Protein AF-A0AA42ZCR7-F1 (afdb_monomer)

Secondary structure (DSSP, 8-state):
------------------PPP--TT-SS-SSS-SHHHHHHHHIIIII--PPPS-HHHH--S--SS--SHHHHHHHIIIIIISTTSS------EE---EEEEE----TT--TTS-S------EEEEETTEEEEEEEEESS--SS-EEEEEEEETTEEEEEEEE-SS-----S-EEEEEEE-SPPSEEEEEEEE-TTS-EEEEEEEEE-SS-EEEEE---EE-TTSS---PPPEEEEEEETTEEEEEEEEETT--SS-EEEEEEEETTEEEEEEEE-S-SS-----EEEEEEEEEE-PPSEEEEEEEEEESSTTSPPEEEEEEEEEE-SS---EEEEEE---EE---PPPEEEEEE-SSEEEEEEEEETT--SS-EEEEEEEETTEEEEEEEE--SS-----EEEEEEEEEESPPSEEEEEEEEEESSTTSPPEEEEEEEEEE-

Mean predicted aligned error: 14.1 Å

pLDDT: mean 81.95, std 12.63, range [39.88, 97.0]

Solvent-accessible surface area (backbone atoms only — not comparable to full-atom values): 24946 Å² total; per-residue (Å²): 136,88,82,83,82,82,81,80,82,73,81,81,74,78,77,72,82,72,78,72,72,88,46,72,48,36,54,74,70,77,82,59,73,54,69,64,16,57,50,47,53,49,28,34,76,74,66,72,40,70,78,62,85,55,63,51,32,52,28,32,78,55,77,68,79,68,86,48,72,66,24,55,50,46,46,45,46,25,61,71,73,40,79,70,77,47,80,67,40,43,64,73,44,74,45,80,59,54,51,68,47,74,51,66,70,49,91,77,68,57,98,78,65,68,83,76,68,67,68,40,52,48,64,44,50,44,15,43,26,37,39,40,38,31,45,47,35,57,80,53,34,44,101,31,72,44,66,56,34,34,44,50,82,51,36,37,40,32,36,38,39,70,71,53,78,96,51,73,62,79,40,28,28,37,37,37,35,37,42,51,85,47,68,65,44,68,33,40,42,33,38,27,43,76,87,70,46,80,48,36,73,41,75,34,56,24,50,78,32,50,42,49,76,47,76,44,71,73,47,67,60,91,78,63,96,68,80,79,65,78,65,45,75,50,67,44,62,45,76,58,31,38,36,41,38,32,38,55,33,56,76,49,34,38,96,42,72,42,78,46,75,50,74,60,88,55,32,42,34,38,37,40,31,33,71,60,54,102,56,93,57,74,56,71,32,27,27,41,37,36,40,37,40,28,63,64,73,58,43,69,32,38,42,33,35,28,40,23,70,36,92,89,52,78,66,43,78,76,46,77,46,78,45,64,44,62,86,64,70,47,23,71,77,50,77,49,68,72,52,81,37,77,70,62,96,63,71,66,43,79,46,80,50,69,78,70,42,38,40,34,38,36,31,36,42,31,66,45,40,34,35,99,40,70,49,73,48,68,47,68,58,87,54,31,39,38,35,37,40,35,12,70,45,90,63,94,49,76,65,69,30,22,26,36,43,34,41,36,38,34,71,54,76,72,45,71,33,40,39,34,34,30,31,17,57,39,85,89,43,73,76,37,80,75,46,78,46,80,46,74,41,113

Structure (mmCIF, N/CA/C/O backbone):
data_AF-A0AA42ZCR7-F1
#
_entry.id   AF-A0AA42ZCR7-F1
#
loop_
_atom_site.group_PDB
_atom_site.id
_atom_site.type_symbol
_atom_site.label_atom_id
_atom_site.label_alt_id
_atom_site.label_comp_id
_atom_site.label_asym_id
_atom_site.label_entity_id
_atom_site.label_seq_id
_atom_site.pdbx_PDB_ins_code
_atom_site.Cartn_x
_atom_site.Cartn_y
_atom_site.Cartn_z
_atom_site.occupancy
_atom_site.B_iso_or_equiv
_atom_site.auth_seq_id
_atom_site.auth_comp_id
_atom_site.auth_asym_id
_atom_site.auth_atom_id
_atom_site.pdbx_PDB_model_num
ATOM 1 N N . MET A 1 1 ? 67.517 11.880 -46.195 1.00 41.09 1 MET A N 1
ATOM 2 C CA . MET A 1 1 ? 66.063 11.842 -46.467 1.00 41.09 1 MET A CA 1
ATOM 3 C C . MET A 1 1 ? 65.344 11.903 -45.127 1.00 41.09 1 MET A C 1
ATOM 5 O O . MET A 1 1 ? 65.487 10.973 -44.347 1.00 41.09 1 MET A O 1
ATOM 9 N N . LYS A 1 2 ? 64.694 13.027 -44.801 1.00 39.88 2 LYS A N 1
ATOM 10 C CA . LYS A 1 2 ? 63.940 13.205 -43.548 1.00 39.88 2 LYS A CA 1
ATOM 11 C C . LYS A 1 2 ? 62.529 12.646 -43.753 1.00 39.88 2 LYS A C 1
ATOM 13 O O . LYS A 1 2 ? 61.799 13.178 -44.583 1.00 39.88 2 LYS A O 1
ATOM 18 N N . LYS A 1 3 ? 62.177 11.566 -43.050 1.00 45.56 3 LYS A N 1
ATOM 19 C CA . LYS A 1 3 ? 60.807 11.037 -43.013 1.00 45.56 3 LYS A CA 1
ATOM 20 C C . LYS A 1 3 ? 59.998 11.868 -42.018 1.00 45.56 3 LYS A C 1
ATOM 22 O O . LYS A 1 3 ? 60.356 11.929 -40.848 1.00 45.56 3 LYS A O 1
ATOM 27 N N . TRP A 1 4 ? 58.954 12.525 -42.509 1.00 49.78 4 TRP A N 1
ATOM 28 C CA . TRP A 1 4 ? 57.933 13.163 -41.686 1.00 49.78 4 TRP A CA 1
ATOM 29 C C . TRP A 1 4 ? 56.937 12.083 -41.265 1.00 49.78 4 TRP A C 1
ATOM 31 O O . TRP A 1 4 ? 56.339 11.436 -42.122 1.00 49.78 4 TRP A O 1
ATOM 41 N N . MET A 1 5 ? 56.816 11.850 -39.961 1.00 49.47 5 MET A N 1
ATOM 42 C CA . MET A 1 5 ? 55.813 10.962 -39.382 1.00 49.47 5 MET A CA 1
ATOM 43 C C . MET A 1 5 ? 54.620 11.836 -38.997 1.00 49.47 5 MET A C 1
ATOM 45 O O . MET A 1 5 ? 54.681 12.564 -38.011 1.00 49.47 5 MET A O 1
ATOM 49 N N . PHE A 1 6 ? 53.580 11.834 -39.830 1.00 49.50 6 PHE A N 1
ATOM 50 C CA . PHE A 1 6 ? 52.293 12.428 -39.481 1.00 49.50 6 PHE A CA 1
ATOM 51 C C . PHE A 1 6 ? 51.595 11.476 -38.510 1.00 49.50 6 PHE A C 1
ATOM 53 O O . PHE A 1 6 ? 51.147 10.402 -38.902 1.00 49.50 6 PHE A O 1
ATOM 60 N N . LEU A 1 7 ? 51.562 11.857 -37.235 1.00 49.25 7 LEU A N 1
ATOM 61 C CA . LEU A 1 7 ? 50.744 11.210 -36.220 1.00 49.25 7 LEU A CA 1
ATOM 62 C C . LEU A 1 7 ? 49.305 11.705 -36.425 1.00 49.25 7 LEU A C 1
ATOM 64 O O . LEU A 1 7 ? 48.972 12.827 -36.052 1.00 49.25 7 LEU A O 1
ATOM 68 N N . PHE A 1 8 ? 48.485 10.903 -37.103 1.00 46.69 8 PHE A N 1
ATOM 69 C CA . PHE A 1 8 ? 47.044 11.129 -37.182 1.00 46.69 8 PHE A CA 1
ATOM 70 C C . PHE A 1 8 ? 46.445 10.756 -35.824 1.00 46.69 8 PHE A C 1
ATOM 72 O O . PHE A 1 8 ? 46.342 9.578 -35.490 1.00 46.69 8 PHE A O 1
ATOM 79 N N . VAL A 1 9 ? 46.097 11.761 -35.025 1.00 50.69 9 VAL A N 1
ATOM 80 C CA . VAL A 1 9 ? 45.244 11.579 -33.849 1.00 50.69 9 VAL A CA 1
ATOM 81 C C . VAL A 1 9 ? 43.825 11.419 -34.390 1.00 50.69 9 VAL A C 1
ATOM 83 O O . VAL A 1 9 ? 43.194 12.408 -34.757 1.00 50.69 9 VAL A O 1
ATOM 86 N N . LEU A 1 10 ? 43.360 10.175 -34.548 1.00 46.47 10 LEU A N 1
ATOM 87 C CA . LEU A 1 10 ? 41.933 9.929 -34.746 1.00 46.47 10 LEU A CA 1
ATOM 88 C C . LEU A 1 10 ? 41.229 10.308 -33.435 1.00 46.47 10 LEU A C 1
ATOM 90 O O . LEU A 1 10 ? 41.632 9.791 -32.390 1.00 46.47 10 LEU A O 1
ATOM 94 N N . PRO A 1 11 ? 40.212 11.185 -33.452 1.00 50.16 11 PRO A N 1
ATOM 95 C CA . PRO A 1 11 ? 39.354 11.354 -32.294 1.00 50.16 11 PRO A CA 1
ATOM 96 C C . PRO A 1 11 ? 38.666 10.011 -32.033 1.00 50.16 11 PRO A C 1
ATOM 98 O O . PRO A 1 11 ? 37.949 9.495 -32.891 1.00 50.16 11 PRO A O 1
ATOM 101 N N . LEU A 1 12 ? 38.955 9.424 -30.873 1.00 53.41 12 LEU A N 1
ATOM 102 C CA . LEU A 1 12 ? 38.233 8.279 -30.342 1.00 53.41 12 LEU A CA 1
ATOM 103 C C . LEU A 1 12 ? 36.834 8.797 -29.991 1.00 53.41 12 LEU A C 1
ATOM 105 O O . LEU A 1 12 ? 36.636 9.382 -28.931 1.00 53.41 12 LEU A O 1
ATOM 109 N N . MET A 1 13 ? 35.900 8.697 -30.935 1.00 51.00 13 MET A N 1
ATOM 110 C CA . MET A 1 13 ? 34.490 8.908 -30.638 1.00 51.00 13 MET A CA 1
ATOM 111 C C . MET A 1 13 ? 34.070 7.728 -29.766 1.00 51.00 13 MET A C 1
ATOM 113 O O . MET A 1 13 ? 33.977 6.605 -30.259 1.00 51.00 13 MET A O 1
ATOM 117 N N . LEU A 1 14 ? 33.918 7.972 -28.465 1.00 46.38 14 LEU A N 1
ATOM 118 C CA . LEU A 1 14 ? 33.183 7.076 -27.584 1.00 46.38 14 LEU A CA 1
ATOM 119 C C . LEU A 1 14 ? 31.768 7.006 -28.159 1.00 46.38 14 LEU A C 1
ATOM 121 O O . LEU A 1 14 ? 31.039 7.995 -28.134 1.00 46.38 14 LEU A O 1
ATOM 125 N N . ALA A 1 15 ? 31.437 5.881 -28.790 1.00 50.22 15 ALA A N 1
ATOM 126 C CA . ALA A 1 15 ? 30.060 5.571 -29.118 1.00 50.22 15 ALA A CA 1
ATOM 127 C C . ALA A 1 15 ? 29.359 5.376 -27.775 1.00 50.22 15 ALA A C 1
ATOM 129 O O . ALA A 1 15 ? 29.570 4.354 -27.128 1.00 50.22 15 ALA A O 1
ATOM 130 N N . GLY A 1 16 ? 28.617 6.391 -27.327 1.00 50.00 16 GLY A N 1
ATOM 131 C CA . GLY A 1 16 ? 27.618 6.168 -26.292 1.00 50.00 16 GLY A CA 1
ATOM 132 C C . GLY A 1 16 ? 26.710 5.049 -26.786 1.00 50.00 16 GLY A C 1
ATOM 133 O O . GLY A 1 16 ? 26.312 5.059 -27.957 1.00 50.00 16 GLY A O 1
ATOM 134 N N . SER A 1 17 ? 26.474 4.051 -25.941 1.00 50.38 17 SER A N 1
ATOM 135 C CA . SER A 1 17 ? 25.418 3.074 -26.157 1.00 50.38 17 SER A CA 1
ATOM 136 C C . SER A 1 17 ? 24.117 3.855 -26.255 1.00 50.38 17 SER A C 1
ATOM 138 O O . SER A 1 17 ? 23.584 4.336 -25.264 1.00 50.38 17 SER A O 1
ATOM 140 N N . VAL A 1 18 ? 23.639 4.059 -27.478 1.00 50.28 18 VAL A N 1
ATOM 141 C CA . VAL A 1 18 ? 22.245 4.428 -27.677 1.00 50.28 18 VAL A CA 1
ATOM 142 C C . VAL A 1 18 ? 21.483 3.176 -27.269 1.00 50.28 18 VAL A C 1
ATOM 144 O O . VAL A 1 18 ? 21.581 2.174 -27.979 1.00 50.28 18 VAL A O 1
ATOM 147 N N . GLN A 1 19 ? 20.830 3.194 -26.103 1.00 56.12 19 GLN A N 1
ATOM 148 C CA . GLN A 1 19 ? 19.846 2.169 -25.769 1.00 56.12 19 GLN A CA 1
ATOM 149 C C . GLN A 1 19 ? 18.855 2.135 -26.935 1.00 56.12 19 GLN A C 1
ATOM 151 O O . GLN A 1 19 ? 18.274 3.159 -27.302 1.00 56.12 19 GLN A O 1
ATOM 156 N N . ALA A 1 20 ? 18.788 0.994 -27.619 1.00 60.25 20 ALA A N 1
ATOM 157 C CA . ALA A 1 20 ? 17.863 0.832 -28.721 1.00 60.25 20 ALA A CA 1
ATOM 158 C C . ALA A 1 20 ? 16.455 0.869 -28.128 1.00 60.25 20 ALA A C 1
ATOM 160 O O . ALA A 1 20 ? 16.143 0.069 -27.250 1.00 60.25 20 ALA A O 1
ATOM 161 N N . GLU A 1 21 ? 15.627 1.809 -28.589 1.00 66.88 21 GLU A N 1
ATOM 162 C CA . GLU A 1 21 ? 14.200 1.770 -28.280 1.00 66.88 21 GLU A CA 1
ATOM 163 C C . GLU A 1 21 ? 13.661 0.373 -28.635 1.00 66.88 21 GLU A C 1
ATOM 165 O O . GLU A 1 21 ? 14.047 -0.158 -29.686 1.00 66.88 21 GLU A O 1
ATOM 170 N N . PRO A 1 22 ? 12.786 -0.220 -27.802 1.00 74.88 22 PRO A N 1
ATOM 171 C CA . PRO A 1 22 ? 12.216 -1.540 -28.045 1.00 74.88 22 PRO A CA 1
ATOM 172 C C . PRO A 1 22 ? 11.627 -1.622 -29.451 1.00 74.88 22 PRO A C 1
ATOM 174 O O . PRO A 1 22 ? 10.577 -1.045 -29.751 1.00 74.88 22 PRO A O 1
ATOM 177 N N . ALA A 1 23 ? 12.311 -2.330 -30.346 1.00 84.50 23 ALA A N 1
ATOM 178 C CA . ALA A 1 23 ? 11.822 -2.494 -31.697 1.00 84.50 23 ALA A CA 1
ATOM 179 C C . ALA A 1 23 ? 10.725 -3.562 -31.687 1.00 84.50 23 ALA A C 1
ATOM 181 O O . ALA A 1 23 ? 10.899 -4.665 -31.178 1.00 84.50 23 ALA A O 1
ATOM 182 N N . CYS A 1 24 ? 9.572 -3.237 -32.267 1.00 87.25 24 CYS A N 1
ATOM 183 C CA . CYS A 1 24 ? 8.506 -4.201 -32.514 1.00 87.25 24 CYS A CA 1
ATOM 184 C C . CYS A 1 24 ? 9.076 -5.421 -33.260 1.00 87.25 24 CYS A C 1
ATOM 186 O O . CYS A 1 24 ? 9.479 -5.282 -34.417 1.00 87.25 24 CYS A O 1
ATOM 188 N N . GLY A 1 25 ? 9.104 -6.588 -32.607 1.00 89.00 25 GLY A N 1
ATOM 189 C CA . GLY A 1 25 ? 9.674 -7.826 -33.150 1.00 89.00 25 GLY A CA 1
ATOM 190 C C . GLY A 1 25 ? 11.055 -8.223 -32.632 1.00 89.00 25 GLY A C 1
ATOM 191 O O . GLY A 1 25 ? 11.451 -9.351 -32.886 1.00 89.00 25 GLY A O 1
ATOM 192 N N . ASP A 1 26 ? 11.767 -7.338 -31.929 1.00 90.69 26 ASP A N 1
ATOM 193 C CA . ASP A 1 26 ? 13.073 -7.618 -31.314 1.00 90.69 26 ASP A CA 1
ATOM 194 C C . ASP A 1 26 ? 12.843 -8.145 -29.889 1.00 90.69 26 ASP A C 1
ATOM 196 O O . ASP A 1 26 ? 12.665 -7.384 -28.935 1.00 90.69 26 ASP A O 1
ATOM 200 N N . PHE A 1 27 ? 12.696 -9.460 -29.767 1.00 90.12 27 PHE A N 1
ATOM 201 C CA . PHE A 1 27 ? 12.344 -10.142 -28.522 1.00 90.12 27 PHE A CA 1
ATOM 202 C C . PHE A 1 27 ? 13.568 -10.481 -27.681 1.00 90.12 27 PHE A C 1
ATOM 204 O O . PHE A 1 27 ? 13.424 -10.688 -26.476 1.00 90.12 27 PHE A O 1
ATOM 211 N N . ASP A 1 28 ? 14.748 -10.555 -28.301 1.00 89.38 28 ASP A N 1
ATOM 212 C CA . ASP A 1 28 ? 16.008 -10.851 -27.619 1.00 89.38 28 ASP A CA 1
ATOM 213 C C . ASP A 1 28 ? 16.871 -9.611 -27.322 1.00 89.38 28 ASP A C 1
ATOM 215 O O . ASP A 1 28 ? 17.921 -9.740 -26.687 1.00 89.38 28 ASP A O 1
ATOM 219 N N . LEU A 1 29 ? 16.399 -8.419 -27.710 1.00 86.81 29 LEU A N 1
ATOM 220 C CA . LEU A 1 29 ? 17.057 -7.117 -27.535 1.00 86.81 29 LEU A CA 1
ATOM 221 C C . LEU A 1 29 ? 18.436 -7.035 -28.182 1.00 86.81 29 LEU A C 1
ATOM 223 O O . LEU A 1 29 ? 19.319 -6.303 -27.723 1.00 86.81 29 LEU A O 1
ATOM 227 N N . SER A 1 30 ? 18.644 -7.777 -29.265 1.00 88.38 30 SER A N 1
ATOM 228 C CA . SER A 1 30 ? 19.896 -7.728 -30.014 1.00 88.38 30 SER A CA 1
ATOM 229 C C . SER A 1 30 ? 20.053 -6.445 -30.838 1.00 88.38 30 SER A C 1
ATOM 231 O O . SER A 1 30 ? 21.151 -6.163 -31.337 1.00 88.38 30 SER A O 1
ATOM 233 N N . GLY A 1 31 ? 18.986 -5.654 -30.991 1.00 85.31 31 GLY A N 1
ATOM 234 C CA . GLY A 1 31 ? 18.924 -4.483 -31.864 1.00 85.31 31 GLY A CA 1
ATOM 235 C C . GLY A 1 31 ? 18.732 -4.852 -33.338 1.00 85.31 31 GLY A C 1
ATOM 236 O O . GLY A 1 31 ? 18.834 -3.985 -34.215 1.00 85.31 31 GLY A O 1
ATOM 237 N N . VAL A 1 32 ? 18.508 -6.133 -33.638 1.00 88.81 32 VAL A N 1
ATOM 238 C CA . VAL A 1 32 ? 18.293 -6.660 -34.983 1.00 88.81 32 VAL A CA 1
ATOM 239 C C . VAL A 1 32 ? 17.118 -7.615 -34.933 1.00 88.81 32 VAL A C 1
ATOM 241 O O . VAL A 1 32 ? 17.231 -8.693 -34.381 1.00 88.81 32 VAL A O 1
ATOM 244 N N . ILE A 1 33 ? 16.028 -7.252 -35.606 1.00 87.81 33 ILE A N 1
ATOM 245 C CA . ILE A 1 33 ? 14.914 -8.180 -35.772 1.00 87.81 33 ILE A CA 1
ATOM 246 C C . ILE A 1 33 ? 15.358 -9.266 -36.773 1.00 87.81 33 ILE A C 1
ATOM 248 O O . ILE A 1 33 ? 15.658 -8.963 -37.935 1.00 87.81 33 ILE A O 1
ATOM 252 N N . ASP A 1 34 ? 15.457 -10.522 -36.350 1.00 91.06 34 ASP A N 1
ATOM 253 C CA . ASP A 1 34 ? 15.744 -11.675 -37.197 1.00 91.06 34 ASP A CA 1
ATOM 254 C C . ASP A 1 34 ? 15.064 -12.980 -36.717 1.00 91.06 34 ASP A C 1
ATOM 256 O O . ASP A 1 34 ? 13.971 -12.980 -36.154 1.00 91.06 34 ASP A O 1
ATOM 260 N N . ILE A 1 35 ? 15.594 -14.142 -37.109 1.00 93.19 35 ILE A N 1
ATOM 261 C CA . ILE A 1 35 ? 15.008 -15.440 -36.749 1.00 93.19 35 ILE A CA 1
ATOM 262 C C . ILE A 1 35 ? 15.298 -15.808 -35.290 1.00 93.19 35 ILE A C 1
ATOM 264 O O . ILE A 1 35 ? 14.578 -16.645 -34.741 1.00 93.19 35 ILE A O 1
ATOM 268 N N . SER A 1 36 ? 16.331 -15.227 -34.669 1.00 94.19 36 SER A N 1
ATOM 269 C CA . SER A 1 36 ? 16.630 -15.421 -33.251 1.00 94.19 36 SER A CA 1
ATOM 270 C C . SER A 1 36 ? 15.481 -14.940 -32.381 1.00 94.19 36 SER A C 1
ATOM 272 O O . SER A 1 36 ? 15.115 -15.668 -31.464 1.00 94.19 36 SER A O 1
ATOM 274 N N . ASP A 1 37 ? 14.822 -13.840 -32.750 1.00 93.44 37 ASP A N 1
ATOM 275 C CA . ASP A 1 37 ? 13.626 -13.355 -32.066 1.00 93.44 37 ASP A CA 1
ATOM 276 C C . ASP A 1 37 ? 12.530 -14.409 -32.075 1.00 93.44 37 ASP A C 1
ATOM 278 O O . ASP A 1 37 ? 12.062 -14.850 -31.031 1.00 93.44 37 ASP A O 1
ATOM 282 N N . ILE A 1 38 ? 12.164 -14.927 -33.246 1.00 94.00 38 ILE A N 1
ATOM 283 C CA . ILE A 1 38 ? 11.124 -15.959 -33.336 1.00 94.00 38 ILE A CA 1
ATOM 284 C C . ILE A 1 38 ? 11.488 -17.197 -32.511 1.00 94.00 38 ILE A C 1
ATOM 286 O O . ILE A 1 38 ? 10.611 -17.790 -31.884 1.00 94.00 38 ILE A O 1
ATOM 290 N N . VAL A 1 39 ? 12.763 -17.596 -32.495 1.00 94.88 39 VAL A N 1
ATOM 291 C CA . VAL A 1 39 ? 13.230 -18.699 -31.643 1.00 94.88 39 VAL A CA 1
ATOM 292 C C . VAL A 1 39 ? 13.057 -18.346 -30.166 1.00 94.88 39 VAL A C 1
ATOM 294 O O . VAL A 1 39 ? 12.544 -19.176 -29.421 1.00 94.88 39 VAL A O 1
ATOM 297 N N . TYR A 1 40 ? 13.403 -17.125 -29.762 1.00 94.62 40 TYR A N 1
ATOM 298 C CA . TYR A 1 40 ? 13.217 -16.618 -28.406 1.00 94.62 40 TYR A CA 1
ATOM 299 C C . TYR A 1 40 ? 11.739 -16.642 -27.992 1.00 94.62 40 TYR A C 1
ATOM 301 O O . TYR A 1 40 ? 11.403 -17.201 -26.950 1.00 94.62 40 TYR A O 1
ATOM 309 N N . LEU A 1 41 ? 10.837 -16.125 -28.834 1.00 94.06 41 LEU A N 1
ATOM 310 C CA . LEU A 1 41 ? 9.390 -16.136 -28.594 1.00 94.06 41 LEU A CA 1
ATOM 311 C C . LEU A 1 41 ? 8.843 -17.565 -28.488 1.00 94.06 41 LEU A C 1
ATOM 313 O O . LEU A 1 41 ? 8.054 -17.866 -27.595 1.00 94.06 41 LEU A O 1
ATOM 317 N N . VAL A 1 42 ? 9.282 -18.475 -29.361 1.00 95.12 42 VAL A N 1
ATOM 318 C CA . VAL A 1 42 ? 8.908 -19.897 -29.294 1.00 95.12 42 VAL A CA 1
ATOM 319 C C . VAL A 1 42 ? 9.402 -20.536 -27.998 1.00 95.12 42 VAL A C 1
ATOM 321 O O . VAL A 1 42 ? 8.648 -21.275 -27.360 1.00 95.12 42 VAL A O 1
ATOM 324 N N . ASP A 1 43 ? 10.642 -20.267 -27.594 1.00 95.31 43 ASP A N 1
ATOM 325 C CA . ASP A 1 43 ? 11.204 -20.816 -26.364 1.00 95.31 43 ASP A CA 1
ATOM 326 C C . ASP A 1 43 ? 10.479 -20.280 -25.129 1.00 95.31 43 ASP A C 1
ATOM 328 O O . ASP A 1 43 ? 10.126 -21.072 -24.251 1.00 95.31 43 ASP A O 1
ATOM 332 N N . PHE A 1 44 ? 10.168 -18.984 -25.089 1.00 92.44 44 PHE A N 1
ATOM 333 C CA . PHE A 1 44 ? 9.307 -18.382 -24.071 1.00 92.44 44 PHE A CA 1
ATOM 334 C C . PHE A 1 44 ? 7.952 -19.106 -23.986 1.00 92.44 44 PHE A C 1
ATOM 336 O O . PHE A 1 44 ? 7.567 -19.586 -22.919 1.00 92.44 44 PHE A O 1
ATOM 343 N N . MET A 1 45 ? 7.264 -19.278 -25.117 1.00 92.31 45 MET A N 1
ATOM 344 C CA . MET A 1 45 ? 5.909 -19.839 -25.153 1.00 92.31 45 MET A CA 1
ATOM 345 C C . MET A 1 45 ? 5.828 -21.343 -24.856 1.00 92.31 45 MET A C 1
ATOM 347 O O . MET A 1 45 ? 4.842 -21.806 -24.280 1.00 92.31 45 MET A O 1
ATOM 351 N N . PHE A 1 46 ? 6.813 -22.134 -25.292 1.00 94.12 46 PHE A N 1
ATOM 352 C CA . PHE A 1 46 ? 6.704 -23.601 -25.305 1.00 94.12 46 PHE A CA 1
ATOM 353 C C . PHE A 1 46 ? 7.770 -24.325 -24.488 1.00 94.12 46 PHE A C 1
ATOM 355 O O . PHE A 1 46 ? 7.535 -25.461 -24.064 1.00 94.12 46 PHE A O 1
ATOM 362 N N . SER A 1 47 ? 8.923 -23.698 -24.268 1.00 91.12 47 SER A N 1
ATOM 363 C CA . SER A 1 47 ? 10.074 -24.321 -23.609 1.00 91.12 47 SER A CA 1
ATOM 364 C C . SER A 1 47 ? 10.292 -23.808 -22.182 1.00 91.12 47 SER A C 1
ATOM 366 O O . SER A 1 47 ? 11.169 -24.328 -21.492 1.00 91.12 47 SER A O 1
ATOM 368 N N . GLY A 1 48 ? 9.510 -22.818 -21.730 1.00 86.25 48 GLY A N 1
ATOM 369 C CA . GLY A 1 48 ? 9.776 -22.107 -20.477 1.00 86.25 48 GLY A CA 1
ATOM 370 C C . GLY A 1 48 ? 11.093 -21.334 -20.544 1.00 86.25 48 GLY A C 1
ATOM 371 O O . GLY A 1 48 ? 11.852 -21.326 -19.575 1.00 86.25 48 GLY A O 1
ATOM 372 N N . GLY A 1 49 ? 11.399 -20.776 -21.721 1.00 89.44 49 GLY A N 1
ATOM 373 C CA . GLY A 1 49 ? 12.534 -19.887 -21.934 1.00 89.44 49 GLY A CA 1
ATOM 374 C C . GLY A 1 49 ? 12.455 -18.629 -21.061 1.00 89.44 49 GLY A C 1
ATOM 375 O O . GLY A 1 49 ? 11.489 -18.449 -20.313 1.00 89.44 49 GLY A O 1
ATOM 376 N N . PRO A 1 50 ? 13.476 -17.760 -21.126 1.00 86.25 50 PRO A N 1
ATOM 377 C CA . PRO A 1 50 ? 13.465 -16.508 -20.380 1.00 86.25 50 PRO A CA 1
ATOM 378 C C . PRO A 1 50 ? 12.200 -15.681 -20.686 1.00 86.25 50 PRO A C 1
ATOM 380 O O . PRO A 1 50 ? 11.698 -15.742 -21.813 1.00 86.25 50 PRO A O 1
ATOM 383 N N . PRO A 1 51 ? 11.659 -14.940 -19.702 1.00 82.44 51 PRO A N 1
ATOM 384 C CA . PRO A 1 51 ? 10.530 -14.045 -19.935 1.00 82.44 51 PRO A CA 1
ATOM 385 C C . PRO A 1 51 ? 10.888 -13.006 -21.001 1.00 82.44 51 PRO A C 1
ATOM 387 O O . PRO A 1 51 ? 12.020 -12.525 -21.030 1.00 82.44 51 PRO A O 1
ATOM 390 N N . LEU A 1 52 ? 9.925 -12.664 -21.867 1.00 85.44 52 LEU A N 1
ATOM 391 C CA . LEU A 1 52 ? 10.121 -11.589 -22.837 1.00 85.44 52 LEU A CA 1
ATOM 392 C C . LEU A 1 52 ? 10.459 -10.295 -22.089 1.00 85.44 52 LEU A C 1
ATOM 394 O O . LEU A 1 52 ? 9.684 -9.914 -21.208 1.00 85.44 52 LEU A O 1
ATOM 398 N N . PRO A 1 53 ? 11.541 -9.593 -22.463 1.00 80.62 53 PRO A N 1
ATOM 399 C CA . PRO A 1 53 ? 11.854 -8.298 -21.873 1.00 80.62 53 PRO A CA 1
ATOM 400 C C . PRO A 1 53 ? 10.699 -7.312 -22.065 1.00 80.62 53 PRO A C 1
ATOM 402 O O . PRO A 1 53 ? 10.305 -6.628 -21.126 1.00 80.62 53 PRO A O 1
ATOM 405 N N . PHE A 1 54 ? 10.088 -7.320 -23.260 1.00 79.50 54 PHE A N 1
ATOM 406 C CA . PHE A 1 54 ? 8.978 -6.439 -23.625 1.00 79.50 54 PHE A CA 1
ATOM 407 C C . PHE A 1 54 ? 7.819 -7.230 -24.238 1.00 79.50 54 PHE A C 1
ATOM 409 O O . PHE A 1 54 ? 7.730 -7.354 -25.456 1.00 79.50 54 PHE A O 1
ATOM 416 N N . PRO A 1 55 ? 6.881 -7.746 -23.429 1.00 82.31 55 PRO A N 1
ATOM 417 C CA . PRO A 1 55 ? 5.733 -8.504 -23.926 1.00 82.31 55 PRO A CA 1
ATOM 418 C C . PRO A 1 55 ? 4.948 -7.794 -25.043 1.00 82.31 55 PRO A C 1
ATOM 420 O O . PRO A 1 55 ? 4.539 -8.417 -26.022 1.00 82.31 55 PRO A O 1
ATOM 423 N N . GLY A 1 56 ? 4.822 -6.466 -24.953 1.00 79.56 56 GLY A N 1
ATOM 424 C CA . GLY A 1 56 ? 4.158 -5.650 -25.969 1.00 79.56 56 GLY A CA 1
ATOM 425 C C . GLY A 1 56 ? 4.854 -5.629 -27.339 1.00 79.56 56 GLY A C 1
ATOM 426 O O . GLY A 1 56 ? 4.190 -5.323 -28.329 1.00 79.56 56 GLY A O 1
ATOM 427 N N . THR A 1 57 ? 6.152 -5.971 -27.447 1.00 84.62 57 THR A N 1
ATOM 428 C CA . THR A 1 57 ? 6.823 -6.046 -28.761 1.00 84.62 57 THR A CA 1
ATOM 429 C C . THR A 1 57 ? 6.371 -7.297 -29.489 1.00 84.62 57 THR A C 1
ATOM 431 O O . THR A 1 57 ? 6.428 -7.320 -30.715 1.00 84.62 57 THR A O 1
ATOM 434 N N . ALA A 1 58 ? 5.897 -8.314 -28.764 1.00 88.62 58 ALA A N 1
ATOM 435 C CA . ALA A 1 58 ? 5.375 -9.533 -29.350 1.00 88.62 58 ALA A CA 1
ATOM 436 C C . ALA A 1 58 ? 3.930 -9.382 -29.837 1.00 88.62 58 ALA A C 1
ATOM 438 O O . ALA A 1 58 ? 3.597 -10.041 -30.809 1.00 88.62 58 ALA A O 1
ATOM 439 N N . ASP A 1 59 ? 3.094 -8.504 -29.279 1.00 87.62 59 ASP A N 1
ATOM 440 C CA . ASP A 1 59 ? 1.674 -8.356 -29.656 1.00 87.62 59 ASP A CA 1
ATOM 441 C C . ASP A 1 59 ? 1.472 -7.742 -31.057 1.00 87.62 59 ASP A C 1
ATOM 443 O O . ASP A 1 59 ? 1.171 -6.561 -31.225 1.00 87.62 59 ASP A O 1
ATOM 447 N N . CYS A 1 60 ? 1.685 -8.535 -32.107 1.00 87.62 60 CYS A N 1
ATOM 448 C CA . CYS A 1 60 ? 1.594 -8.048 -33.479 1.00 87.62 60 CYS A CA 1
ATOM 449 C C . CYS A 1 60 ? 0.167 -8.002 -34.030 1.00 87.62 60 CYS A C 1
ATOM 451 O O . CYS A 1 60 ? -0.054 -7.319 -35.037 1.00 87.62 60 CYS A O 1
ATOM 453 N N . ASP A 1 61 ? -0.779 -8.716 -33.413 1.00 84.25 61 ASP A N 1
ATOM 454 C CA . ASP A 1 61 ? -2.192 -8.725 -33.794 1.00 84.25 61 ASP A CA 1
ATOM 455 C C . ASP A 1 61 ? -3.034 -7.705 -33.010 1.00 84.25 61 ASP A C 1
ATOM 457 O O . ASP A 1 61 ? -4.190 -7.467 -33.374 1.00 84.25 61 ASP A O 1
ATOM 461 N N . GLY A 1 62 ? -2.442 -7.028 -32.020 1.00 80.31 62 GLY A N 1
ATOM 462 C CA . GLY A 1 62 ? -3.096 -5.997 -31.219 1.00 80.31 62 GLY A CA 1
ATOM 463 C C . GLY A 1 62 ? -4.180 -6.581 -30.318 1.00 80.31 62 GLY A C 1
ATOM 464 O O . GLY A 1 62 ? -5.198 -5.924 -30.074 1.00 80.31 62 GLY A O 1
ATOM 465 N N . ALA A 1 63 ? -4.001 -7.829 -29.876 1.00 79.88 63 ALA A N 1
ATOM 466 C CA . ALA A 1 63 ? -4.947 -8.544 -29.028 1.00 79.88 63 ALA A CA 1
ATOM 467 C C . ALA A 1 63 ? -4.974 -8.012 -27.583 1.00 79.88 63 ALA A C 1
ATOM 469 O O . ALA A 1 63 ? -5.864 -8.380 -26.817 1.00 79.88 63 ALA A O 1
ATOM 470 N N . GLY A 1 64 ? -4.084 -7.078 -27.236 1.00 70.75 64 GLY A N 1
ATOM 471 C CA . GLY A 1 64 ? -4.194 -6.240 -26.046 1.00 70.75 64 GLY A CA 1
ATOM 472 C C . GLY A 1 64 ? -3.706 -6.905 -24.767 1.00 70.75 64 GLY A C 1
ATOM 473 O O . GLY A 1 64 ? -4.195 -6.565 -23.692 1.00 70.75 64 GLY A O 1
ATOM 474 N N . GLY A 1 65 ? -2.784 -7.854 -24.856 1.00 69.00 65 GLY A N 1
ATOM 475 C CA . GLY A 1 65 ? -2.273 -8.525 -23.656 1.00 69.00 65 GLY A CA 1
ATOM 476 C C . GLY A 1 65 ? -1.606 -9.865 -23.918 1.00 69.00 65 GLY A C 1
ATOM 477 O O . GLY A 1 65 ? -0.568 -10.219 -23.357 1.00 69.00 65 GLY A O 1
ATOM 478 N N . ASP A 1 66 ? -2.278 -10.641 -24.751 1.00 81.19 66 ASP A N 1
ATOM 479 C CA . ASP A 1 66 ? -2.108 -12.077 -24.712 1.00 81.19 66 ASP A CA 1
ATOM 480 C C . ASP A 1 66 ? -1.075 -12.508 -25.749 1.00 81.19 66 ASP A C 1
ATOM 482 O O . ASP A 1 66 ? -1.312 -12.471 -26.955 1.00 81.19 66 ASP A O 1
ATOM 486 N N . ILE A 1 67 ? 0.088 -12.943 -25.262 1.00 86.06 67 ILE A N 1
ATOM 487 C CA . ILE A 1 67 ? 1.089 -13.605 -26.097 1.00 86.06 67 ILE A CA 1
ATOM 488 C C . ILE A 1 67 ? 0.703 -15.072 -26.209 1.00 86.06 67 ILE A C 1
ATOM 490 O O . ILE A 1 67 ? 0.987 -15.888 -25.327 1.00 86.06 67 ILE A O 1
ATOM 494 N N . ASP A 1 68 ? 0.044 -15.410 -27.309 1.00 91.00 68 ASP A N 1
ATOM 495 C CA . ASP A 1 68 ? -0.382 -16.765 -27.610 1.00 91.00 68 ASP A CA 1
ATOM 496 C C . ASP A 1 68 ? 0.063 -17.212 -29.017 1.00 91.00 68 ASP A C 1
ATOM 498 O O . ASP A 1 68 ? 0.922 -16.613 -29.669 1.00 91.00 68 ASP A O 1
ATOM 502 N N . ILE A 1 69 ? -0.423 -18.366 -29.477 1.00 93.50 69 ILE A N 1
ATOM 503 C CA . ILE A 1 69 ? -0.033 -18.902 -30.785 1.00 93.50 69 ILE A CA 1
ATOM 504 C C . ILE A 1 69 ? -0.420 -17.980 -31.956 1.00 93.50 69 ILE A C 1
ATOM 506 O O . ILE A 1 69 ? 0.272 -18.006 -32.975 1.00 93.50 69 ILE A O 1
ATOM 510 N N . SER A 1 70 ? -1.478 -17.170 -31.845 1.00 91.31 70 SER A N 1
ATOM 511 C CA . SER A 1 70 ? -1.846 -16.164 -32.849 1.00 91.31 70 SER A CA 1
ATOM 512 C C . SER A 1 70 ? -0.749 -15.122 -33.001 1.00 91.31 70 SER A C 1
ATOM 514 O O . SER A 1 70 ? -0.401 -14.797 -34.134 1.00 91.31 70 SER A O 1
ATOM 516 N N . THR A 1 71 ? -0.134 -14.709 -31.894 1.00 90.56 71 THR A N 1
ATOM 517 C CA . THR A 1 71 ? 1.006 -13.796 -31.842 1.00 90.56 71 THR A CA 1
ATOM 518 C C . THR A 1 71 ? 2.167 -14.333 -32.678 1.00 90.56 71 THR A C 1
ATOM 520 O O . THR A 1 71 ? 2.637 -13.683 -33.613 1.00 90.56 71 THR A O 1
ATOM 523 N N . LEU A 1 72 ? 2.578 -15.581 -32.427 1.00 92.62 72 LEU A N 1
ATOM 524 C CA . LEU A 1 72 ? 3.647 -16.229 -33.190 1.00 92.62 72 LEU A CA 1
ATOM 525 C C . LEU A 1 72 ? 3.293 -16.383 -34.678 1.00 92.62 72 LEU A C 1
ATOM 527 O O . LEU A 1 72 ? 4.133 -16.134 -35.544 1.00 92.62 72 LEU A O 1
ATOM 531 N N . ILE A 1 73 ? 2.061 -16.804 -34.990 1.00 91.88 73 ILE A N 1
ATOM 532 C CA . ILE A 1 73 ? 1.593 -16.949 -36.377 1.00 91.88 73 ILE A CA 1
ATOM 533 C C . ILE A 1 73 ? 1.663 -15.605 -37.095 1.00 91.88 73 ILE A C 1
ATOM 535 O O . ILE A 1 73 ? 2.180 -15.539 -38.207 1.00 91.88 73 ILE A O 1
ATOM 539 N N . CYS A 1 74 ? 1.189 -14.541 -36.455 1.00 90.06 74 CYS A N 1
ATOM 540 C CA . CYS A 1 74 ? 1.194 -13.203 -37.015 1.00 90.06 74 CYS A CA 1
ATOM 541 C C . CYS A 1 74 ? 2.629 -12.714 -37.289 1.00 90.06 74 CYS A C 1
ATOM 543 O O . CYS A 1 74 ? 2.888 -12.216 -38.385 1.00 90.06 74 CYS A O 1
ATOM 545 N N . TRP A 1 75 ? 3.599 -12.969 -36.406 1.00 90.75 75 TRP A N 1
ATOM 546 C CA . TRP A 1 75 ? 5.009 -12.654 -36.677 1.00 90.75 75 TRP A CA 1
ATOM 547 C C . TRP A 1 75 ? 5.597 -13.446 -37.843 1.00 90.75 75 TRP A C 1
ATOM 549 O O . TRP A 1 75 ? 6.232 -12.878 -38.737 1.00 90.75 75 TRP A O 1
ATOM 559 N N . VAL A 1 76 ? 5.356 -14.756 -37.885 1.00 90.38 76 VAL A N 1
ATOM 560 C CA . VAL A 1 76 ? 5.827 -15.605 -38.987 1.00 90.38 76 VAL A CA 1
ATOM 561 C C . VAL A 1 76 ? 5.210 -15.158 -40.315 1.00 90.38 76 VAL A C 1
ATOM 563 O O . VAL A 1 76 ? 5.916 -15.054 -41.321 1.00 90.38 76 VAL A O 1
ATOM 566 N N . GLU A 1 77 ? 3.913 -14.854 -40.338 1.00 87.69 77 GLU A N 1
ATOM 567 C CA . GLU A 1 77 ? 3.216 -14.404 -41.542 1.00 87.69 77 GLU A CA 1
ATOM 568 C C . GLU A 1 77 ? 3.668 -13.008 -41.989 1.00 87.69 77 GLU A C 1
ATOM 570 O O . GLU A 1 77 ? 4.001 -12.836 -43.165 1.00 87.69 77 GLU A O 1
ATOM 575 N N . CYS A 1 78 ? 3.732 -12.029 -41.082 1.00 82.38 78 CYS A N 1
ATOM 576 C CA . CYS A 1 78 ? 4.055 -10.643 -41.426 1.00 82.38 78 CYS A CA 1
ATOM 577 C C . CYS A 1 78 ? 5.516 -10.434 -41.806 1.00 82.38 78 CYS A C 1
ATOM 579 O O . CYS A 1 78 ? 5.808 -9.654 -42.718 1.00 82.38 78 CYS A O 1
ATOM 581 N N . TRP A 1 79 ? 6.426 -11.127 -41.125 1.00 78.19 79 TRP A N 1
ATOM 582 C CA . TRP A 1 79 ? 7.851 -10.839 -41.210 1.00 78.19 79 TRP A CA 1
ATOM 583 C C . TRP A 1 79 ? 8.613 -11.844 -42.075 1.00 78.19 79 TRP A C 1
ATOM 585 O O . TRP A 1 79 ? 9.422 -11.449 -42.912 1.00 78.19 79 TRP A O 1
ATOM 595 N N . PHE A 1 80 ? 8.307 -13.139 -41.950 1.00 73.50 80 PHE A N 1
ATOM 596 C CA . PHE A 1 80 ? 9.091 -14.196 -42.599 1.00 73.50 80 PHE A CA 1
ATOM 597 C C . PHE A 1 80 ? 8.502 -14.713 -43.907 1.00 73.50 80 PHE A C 1
ATOM 599 O O . PHE A 1 80 ? 9.247 -15.035 -44.834 1.00 73.50 80 PHE A O 1
ATOM 606 N N . VAL A 1 81 ? 7.179 -14.839 -43.999 1.00 74.81 81 VAL A N 1
ATOM 607 C CA . VAL A 1 81 ? 6.546 -15.458 -45.175 1.00 74.81 81 VAL A CA 1
ATOM 608 C C . VAL A 1 81 ? 6.228 -14.428 -46.257 1.00 74.81 81 VAL A C 1
ATOM 610 O O . VAL A 1 81 ? 6.320 -14.744 -47.446 1.00 74.81 81 VAL A O 1
ATOM 613 N N . PHE A 1 82 ? 5.873 -13.201 -45.874 1.00 69.06 82 PHE A N 1
ATOM 614 C CA . PHE A 1 82 ? 5.290 -12.226 -46.794 1.00 69.06 82 PHE A CA 1
ATOM 615 C C . PHE A 1 82 ? 5.934 -10.836 -46.743 1.00 69.06 82 PHE A C 1
ATOM 617 O O . PHE A 1 82 ? 5.188 -9.867 -46.815 1.00 69.06 82 PHE A O 1
ATOM 624 N N . GLU A 1 83 ? 7.271 -10.739 -46.641 1.00 72.19 83 GLU A N 1
ATOM 625 C CA . GLU A 1 83 ? 8.092 -9.503 -46.711 1.00 72.19 83 GLU A CA 1
ATOM 626 C C . GLU A 1 83 ? 7.271 -8.192 -46.851 1.00 72.19 83 GLU A C 1
ATOM 628 O O . GLU A 1 83 ? 7.149 -7.620 -47.939 1.00 72.19 83 GLU A O 1
ATOM 633 N N . GLY A 1 84 ? 6.661 -7.733 -45.747 1.00 61.91 84 GLY A N 1
ATOM 634 C CA . GLY A 1 84 ? 5.983 -6.433 -45.666 1.00 61.91 84 GLY A CA 1
ATOM 635 C C . GLY A 1 84 ? 4.499 -6.352 -46.067 1.00 61.91 84 GLY A C 1
ATOM 636 O O . GLY A 1 84 ? 4.034 -5.251 -46.362 1.00 61.91 84 GLY A O 1
ATOM 637 N N . ILE A 1 85 ? 3.729 -7.449 -46.090 1.00 72.44 85 ILE A N 1
ATOM 638 C CA . ILE A 1 85 ? 2.270 -7.383 -46.354 1.00 72.44 85 ILE A CA 1
ATOM 639 C C . ILE A 1 85 ? 1.456 -6.932 -45.125 1.00 72.44 85 ILE A C 1
ATOM 641 O O . ILE A 1 85 ? 0.392 -6.332 -45.301 1.00 72.44 85 ILE A O 1
ATOM 645 N N . CYS A 1 86 ? 1.947 -7.140 -43.902 1.00 76.38 86 CYS A N 1
ATOM 646 C CA . CYS A 1 86 ? 1.340 -6.578 -42.694 1.00 76.38 86 CYS A CA 1
ATOM 647 C C . CYS A 1 86 ? 2.364 -5.841 -41.833 1.00 76.38 86 CYS A C 1
ATOM 649 O O . CYS A 1 86 ? 3.501 -6.276 -41.672 1.00 76.38 86 CYS A O 1
ATOM 651 N N . THR A 1 87 ? 1.939 -4.690 -41.313 1.00 77.25 87 THR A N 1
ATOM 652 C CA . THR A 1 87 ? 2.694 -3.892 -40.350 1.00 77.25 87 THR A CA 1
ATOM 653 C C . THR A 1 87 ? 2.290 -4.377 -38.960 1.00 77.25 87 THR A C 1
ATOM 655 O O . THR A 1 87 ? 1.123 -4.164 -38.604 1.00 77.25 87 THR A O 1
ATOM 658 N N . PRO A 1 88 ? 3.181 -5.046 -38.206 1.00 78.06 88 PRO A N 1
ATOM 659 C CA . PRO A 1 88 ? 2.846 -5.536 -36.875 1.00 78.06 88 PRO A CA 1
ATOM 660 C C . PRO A 1 88 ? 2.342 -4.371 -36.018 1.00 78.06 88 PRO A C 1
ATOM 662 O O . PRO A 1 88 ? 2.906 -3.273 -36.036 1.00 78.06 88 PRO A O 1
ATOM 665 N N . GLN A 1 89 ? 1.207 -4.582 -35.357 1.00 77.38 89 GLN A N 1
ATOM 666 C CA . GLN A 1 89 ? 0.530 -3.568 -34.554 1.00 77.38 89 GLN A CA 1
ATOM 667 C C . GLN A 1 89 ? 1.051 -3.611 -33.116 1.00 77.38 89 GLN A C 1
ATOM 669 O O . GLN A 1 89 ? 0.262 -3.778 -32.196 1.00 77.38 89 GLN A O 1
ATOM 674 N N . CYS A 1 90 ? 2.360 -3.442 -32.910 1.00 76.25 90 CYS A N 1
ATOM 675 C CA . CYS A 1 90 ? 2.869 -3.310 -31.547 1.00 76.25 90 CYS A CA 1
ATOM 676 C C . CYS A 1 90 ? 2.314 -2.024 -30.934 1.00 76.25 90 CYS A C 1
ATOM 678 O O . CYS A 1 90 ? 2.708 -0.917 -31.312 1.00 76.25 90 CYS A O 1
ATOM 680 N N . SER A 1 91 ? 1.357 -2.157 -30.022 1.00 67.88 91 SER A N 1
ATOM 681 C CA . SER A 1 91 ? 0.759 -1.024 -29.330 1.00 67.88 91 SER A CA 1
ATOM 682 C C . SER A 1 91 ? 1.540 -0.739 -28.055 1.00 67.88 91 SER A C 1
ATOM 684 O O . SER A 1 91 ? 1.136 -1.134 -26.964 1.00 67.88 91 SER A O 1
ATOM 686 N N . PHE A 1 92 ? 2.652 -0.026 -28.193 1.00 69.69 92 PHE A N 1
ATOM 687 C CA . PHE A 1 92 ? 3.234 0.690 -27.067 1.00 69.69 92 PHE A CA 1
ATOM 688 C C . PHE A 1 92 ? 2.585 2.057 -26.995 1.00 69.69 92 PHE A C 1
ATOM 690 O O . PHE A 1 92 ? 2.727 2.876 -27.904 1.00 69.69 92 PHE A O 1
ATOM 697 N N . VAL A 1 93 ? 1.840 2.293 -25.923 1.00 75.19 93 VAL A N 1
ATOM 698 C CA . VAL A 1 93 ? 1.432 3.647 -25.580 1.00 75.19 93 VAL A CA 1
ATOM 699 C C . VAL A 1 93 ? 2.391 4.102 -24.499 1.00 75.19 93 VAL A C 1
ATOM 701 O O . VAL A 1 93 ? 2.337 3.608 -23.372 1.00 75.19 93 VAL A O 1
ATOM 704 N N . GLU A 1 94 ? 3.289 5.009 -24.877 1.00 83.69 94 GLU A N 1
ATOM 705 C CA . GLU A 1 94 ? 4.056 5.788 -23.912 1.00 83.69 94 GLU A CA 1
ATOM 706 C C . GLU A 1 94 ? 3.066 6.417 -22.927 1.00 83.69 94 GLU A C 1
ATOM 708 O O . GLU A 1 94 ? 2.127 7.133 -23.308 1.00 83.69 94 GLU A O 1
ATOM 713 N N . PHE A 1 95 ? 3.229 6.070 -21.659 1.00 86.12 95 PHE A N 1
ATOM 714 C CA . PHE A 1 95 ? 2.348 6.491 -20.595 1.00 86.12 95 PHE A CA 1
ATOM 715 C C . PHE A 1 95 ? 2.915 7.755 -19.969 1.00 86.12 95 PHE A C 1
ATOM 717 O O . PHE A 1 95 ? 3.758 7.709 -19.086 1.00 86.12 95 PHE A O 1
ATOM 724 N N . ASN A 1 96 ? 2.437 8.897 -20.449 1.00 89.62 96 ASN A N 1
ATOM 725 C CA . ASN A 1 96 ? 2.946 10.213 -20.057 1.00 89.62 96 ASN A CA 1
ATOM 726 C C . ASN A 1 96 ? 2.365 10.755 -18.739 1.00 89.62 96 ASN A C 1
ATOM 728 O O . ASN A 1 96 ? 2.660 11.886 -18.369 1.00 89.62 96 ASN A O 1
ATOM 732 N N . ASP A 1 97 ? 1.493 10.003 -18.067 1.00 89.94 97 ASP A N 1
ATOM 733 C CA . ASP A 1 97 ? 0.823 10.447 -16.841 1.00 89.94 97 ASP A CA 1
ATOM 734 C C . ASP A 1 97 ? 1.577 9.945 -15.605 1.00 89.94 97 ASP A C 1
ATOM 736 O O . ASP A 1 97 ? 1.059 9.177 -14.797 1.00 89.94 97 ASP A O 1
ATOM 740 N N . HIS A 1 98 ? 2.849 10.328 -15.517 1.00 91.00 98 HIS A N 1
ATOM 741 C CA . HIS A 1 98 ? 3.738 9.994 -14.411 1.00 91.00 98 HIS A CA 1
ATOM 742 C C . HIS A 1 98 ? 4.528 11.223 -13.945 1.00 91.00 98 HIS A C 1
ATOM 744 O O . HIS A 1 98 ? 4.554 12.257 -14.619 1.00 91.00 98 HIS A O 1
ATOM 750 N N . SER A 1 99 ? 5.165 11.108 -12.786 1.00 91.38 99 SER A N 1
ATOM 751 C CA . SER A 1 99 ? 6.132 12.082 -12.280 1.00 91.38 99 SER A CA 1
ATOM 752 C C . SER A 1 99 ? 7.304 11.387 -11.601 1.00 91.38 99 SER A C 1
ATOM 754 O O . SER A 1 99 ? 7.188 10.238 -11.184 1.00 91.38 99 SER A O 1
ATOM 756 N N . GLU A 1 100 ? 8.435 12.078 -11.507 1.00 90.62 100 GLU A N 1
ATOM 757 C CA . GLU A 1 100 ? 9.656 11.564 -10.898 1.00 90.62 100 GLU A CA 1
ATOM 758 C C . GLU A 1 100 ? 10.134 12.459 -9.761 1.00 90.62 100 GLU A C 1
ATOM 760 O O . GLU A 1 100 ? 10.064 13.693 -9.812 1.00 90.62 100 GLU A O 1
ATOM 765 N N . ASN A 1 101 ? 10.666 11.813 -8.735 1.00 87.88 101 ASN A N 1
ATOM 766 C CA . ASN A 1 101 ? 11.250 12.429 -7.569 1.00 87.88 101 ASN A CA 1
ATOM 767 C C . ASN A 1 101 ? 12.565 11.712 -7.251 1.00 87.88 101 ASN A C 1
ATOM 769 O O . ASN A 1 101 ? 12.612 10.498 -7.089 1.00 87.88 101 ASN A O 1
ATOM 773 N N . SER A 1 102 ? 13.657 12.464 -7.179 1.00 83.00 102 SER A N 1
ATOM 774 C CA . SER A 1 102 ? 14.957 11.922 -6.789 1.00 83.00 102 SER A CA 1
ATOM 775 C C . SER A 1 102 ? 15.284 12.367 -5.370 1.00 83.00 102 SER A C 1
ATOM 777 O O . SER A 1 102 ? 15.275 13.570 -5.077 1.00 83.00 102 SER A O 1
ATOM 779 N N . GLY A 1 103 ? 15.638 11.416 -4.512 1.00 79.19 103 GLY A N 1
ATOM 780 C CA . GLY A 1 103 ? 16.209 11.669 -3.200 1.00 79.19 103 GLY A CA 1
ATOM 781 C C . GLY A 1 103 ? 17.540 12.422 -3.271 1.00 79.19 103 GLY A C 1
ATOM 782 O O . GLY A 1 103 ? 18.110 12.687 -4.334 1.00 79.19 103 GLY A O 1
ATOM 783 N N . GLN A 1 104 ? 18.056 12.803 -2.103 1.00 82.81 104 GLN A N 1
ATOM 784 C CA . GLN A 1 104 ? 19.406 13.353 -2.024 1.00 82.81 104 GLN A CA 1
ATOM 785 C C . GLN A 1 104 ? 20.436 12.232 -2.175 1.00 82.81 104 GLN A C 1
ATOM 787 O O . GLN A 1 104 ? 20.211 11.108 -1.743 1.00 82.81 104 GLN A O 1
ATOM 792 N N . CYS A 1 105 ? 21.586 12.583 -2.746 1.00 82.50 105 CYS A N 1
ATOM 793 C CA . CYS A 1 105 ? 22.793 11.763 -2.731 1.00 82.50 105 CYS A CA 1
ATOM 794 C C . CYS A 1 105 ? 23.031 11.192 -1.325 1.00 82.50 105 CYS A C 1
ATOM 796 O O . CYS A 1 105 ? 23.170 11.954 -0.361 1.00 82.50 105 CYS A O 1
ATOM 798 N N . LEU A 1 106 ? 23.068 9.865 -1.201 1.00 83.06 106 LEU A N 1
ATOM 799 C CA . LEU A 1 106 ? 23.259 9.208 0.087 1.00 83.06 106 LEU A CA 1
ATOM 800 C C . LEU A 1 106 ? 24.736 9.331 0.499 1.00 83.06 106 LEU A C 1
ATOM 802 O O . LEU A 1 106 ? 25.584 8.518 0.135 1.00 83.06 106 LEU A O 1
ATOM 806 N N . ASP A 1 107 ? 25.043 10.376 1.275 1.00 68.69 107 ASP A N 1
ATOM 807 C CA . ASP A 1 107 ? 26.385 10.797 1.739 1.00 68.69 107 ASP A CA 1
ATOM 808 C C . ASP A 1 107 ? 27.161 9.733 2.564 1.00 68.69 107 ASP A C 1
ATOM 810 O O . ASP A 1 107 ? 28.280 9.974 3.027 1.00 68.69 107 ASP A O 1
ATOM 814 N N . SER A 1 108 ? 26.579 8.557 2.810 1.00 55.56 108 SER A N 1
ATOM 815 C CA . SER A 1 108 ? 27.018 7.609 3.840 1.00 55.56 108 SER A CA 1
ATOM 816 C C . SER A 1 108 ? 27.835 6.416 3.336 1.00 55.56 108 SER A C 1
ATOM 818 O O . SER A 1 108 ? 28.527 5.784 4.142 1.00 55.56 108 SER A O 1
ATOM 820 N N . MET A 1 109 ? 27.857 6.124 2.034 1.00 55.16 109 MET A N 1
ATOM 821 C CA . MET A 1 109 ? 28.731 5.076 1.499 1.00 55.16 109 MET A CA 1
ATOM 822 C C . MET A 1 109 ? 30.096 5.671 1.158 1.00 55.16 109 MET A C 1
ATOM 824 O O . MET A 1 109 ? 30.375 6.076 0.032 1.00 55.16 109 MET A O 1
ATOM 828 N N . GLY A 1 110 ? 30.975 5.761 2.162 1.00 54.88 110 GLY A N 1
ATOM 829 C CA . GLY A 1 110 ? 32.385 6.054 1.912 1.00 54.88 110 GLY A CA 1
ATOM 830 C C . GLY A 1 110 ? 32.901 5.122 0.814 1.00 54.88 110 GLY A C 1
ATOM 831 O O . GLY A 1 110 ? 32.666 3.923 0.898 1.00 54.88 110 GLY A O 1
ATOM 832 N N . ALA A 1 111 ? 33.599 5.672 -0.184 1.00 50.12 111 ALA A N 1
ATOM 833 C CA . ALA A 1 111 ? 34.023 5.035 -1.444 1.00 50.12 111 ALA A CA 1
ATOM 834 C C . ALA A 1 111 ? 34.771 3.672 -1.358 1.00 50.12 111 ALA A C 1
ATOM 836 O O . ALA A 1 111 ? 35.215 3.149 -2.376 1.00 50.12 111 ALA A O 1
ATOM 837 N N . ASP A 1 112 ? 34.925 3.101 -0.162 1.00 54.66 112 ASP A N 1
ATOM 838 C CA . ASP A 1 112 ? 35.510 1.792 0.140 1.00 54.66 112 ASP A CA 1
ATOM 839 C C . ASP A 1 112 ? 34.476 0.725 0.583 1.00 54.66 112 ASP A C 1
ATOM 841 O O . ASP A 1 112 ? 34.864 -0.413 0.868 1.00 54.66 112 ASP A O 1
ATOM 845 N N . SER A 1 113 ? 33.172 1.026 0.666 1.00 50.91 113 SER A N 1
ATOM 846 C CA . SER A 1 113 ? 32.147 0.086 1.158 1.00 50.91 113 SER A CA 1
ATOM 847 C C . SER A 1 113 ? 31.676 -0.935 0.113 1.00 50.91 113 SER A C 1
ATOM 849 O O . SER A 1 113 ? 30.484 -1.112 -0.082 1.00 50.91 113 SER A O 1
ATOM 851 N N . GLY A 1 114 ? 32.600 -1.659 -0.527 1.00 57.16 114 GLY A N 1
ATOM 852 C CA . GLY A 1 114 ? 32.264 -2.774 -1.426 1.00 57.16 114 GLY A CA 1
ATOM 853 C C . GLY A 1 114 ? 31.393 -2.380 -2.634 1.00 57.16 114 GLY A C 1
ATOM 854 O O . GLY A 1 114 ? 31.116 -1.203 -2.838 1.00 57.16 114 GLY A O 1
ATOM 855 N N . PRO A 1 115 ? 31.001 -3.338 -3.493 1.00 58.53 115 PRO A N 1
ATOM 856 C CA . PRO A 1 115 ? 29.959 -3.071 -4.479 1.00 58.53 115 PRO A CA 1
ATOM 857 C C . PRO A 1 115 ? 28.687 -2.695 -3.710 1.00 58.53 115 PRO A C 1
ATOM 859 O O . PRO A 1 115 ? 28.200 -3.514 -2.923 1.00 58.53 115 PRO A O 1
ATOM 862 N N . ALA A 1 116 ? 28.218 -1.455 -3.888 1.00 55.94 116 ALA A N 1
ATOM 863 C CA . ALA A 1 116 ? 26.908 -1.027 -3.418 1.00 55.94 116 ALA A CA 1
ATOM 864 C C . ALA A 1 116 ? 25.895 -2.084 -3.865 1.00 55.94 116 ALA A C 1
ATOM 866 O O . ALA A 1 116 ? 25.937 -2.546 -5.009 1.00 55.94 116 ALA A O 1
ATOM 867 N N . ARG A 1 117 ? 25.099 -2.578 -2.919 1.00 62.69 117 ARG A N 1
ATOM 868 C CA . ARG A 1 117 ? 24.068 -3.552 -3.245 1.00 62.69 117 ARG A CA 1
ATOM 869 C C . ARG A 1 117 ? 22.897 -2.756 -3.760 1.00 62.69 117 ARG A C 1
ATOM 871 O O . ARG A 1 117 ? 22.280 -2.045 -2.981 1.00 62.69 117 ARG A O 1
ATOM 878 N N . ASP A 1 118 ? 22.640 -2.900 -5.046 1.00 67.31 118 ASP A N 1
ATOM 879 C CA . ASP A 1 118 ? 21.344 -2.565 -5.591 1.00 67.31 118 ASP A CA 1
ATOM 880 C C . ASP A 1 118 ? 20.266 -3.294 -4.776 1.00 67.31 118 ASP A C 1
ATOM 882 O O . ASP A 1 118 ? 20.355 -4.519 -4.595 1.00 67.31 118 ASP A O 1
ATOM 886 N N . ARG A 1 119 ? 19.336 -2.541 -4.181 1.00 69.38 119 ARG A N 1
ATOM 887 C CA . ARG A 1 119 ? 18.287 -3.105 -3.321 1.00 69.38 119 ARG A CA 1
ATOM 888 C C . ARG A 1 119 ? 17.057 -3.535 -4.119 1.00 69.38 119 ARG A C 1
ATOM 890 O O . ARG A 1 119 ? 16.116 -4.047 -3.511 1.00 69.38 119 ARG A O 1
ATOM 897 N N . GLY A 1 120 ? 17.103 -3.430 -5.449 1.00 83.06 120 GLY A N 1
ATOM 898 C CA . GLY A 1 120 ? 15.988 -3.731 -6.332 1.00 83.06 120 GLY A CA 1
ATOM 899 C C . GLY A 1 120 ? 14.829 -2.760 -6.126 1.00 83.06 120 GLY A C 1
ATOM 900 O O . GLY A 1 120 ? 14.855 -1.883 -5.264 1.00 83.06 120 GLY A O 1
ATOM 901 N N . MET A 1 121 ? 13.779 -2.924 -6.922 1.00 91.69 121 MET A N 1
ATOM 902 C CA . MET A 1 121 ? 12.589 -2.074 -6.839 1.00 91.69 121 MET A CA 1
ATOM 903 C C . MET A 1 121 ? 11.492 -2.655 -5.933 1.00 91.69 121 MET A C 1
ATOM 905 O O . MET A 1 121 ? 11.377 -3.872 -5.777 1.00 91.69 121 MET A O 1
ATOM 909 N N . TYR A 1 122 ? 10.612 -1.786 -5.438 1.00 87.88 122 TYR A N 1
ATOM 910 C CA . TYR A 1 122 ? 9.296 -2.158 -4.908 1.00 87.88 122 TYR A CA 1
ATOM 911 C C . TYR A 1 122 ? 8.249 -1.108 -5.295 1.00 87.88 122 TYR A C 1
ATOM 913 O O . TYR A 1 122 ? 8.597 0.018 -5.664 1.00 87.88 122 TYR A O 1
ATOM 921 N N . ILE A 1 123 ? 6.963 -1.458 -5.240 1.00 92.31 123 ILE A N 1
ATOM 922 C CA . ILE A 1 123 ? 5.874 -0.528 -5.574 1.00 92.31 123 ILE A CA 1
ATOM 923 C C . ILE A 1 123 ? 4.808 -0.430 -4.481 1.00 92.31 123 ILE A C 1
ATOM 925 O O . ILE A 1 123 ? 4.562 -1.375 -3.739 1.00 92.31 123 ILE A O 1
ATOM 929 N N . VAL A 1 124 ? 4.132 0.718 -4.414 1.00 84.44 124 VAL A N 1
ATOM 930 C CA . VAL A 1 124 ? 3.045 0.998 -3.465 1.00 84.44 124 VAL A CA 1
ATOM 931 C C . VAL A 1 124 ? 1.868 1.619 -4.200 1.00 84.44 124 VAL A C 1
ATOM 933 O O . VAL A 1 124 ? 2.024 2.633 -4.876 1.00 84.44 124 VAL A O 1
ATOM 936 N N . ALA A 1 125 ? 0.670 1.049 -4.052 1.00 87.62 125 ALA A N 1
ATOM 937 C CA . ALA A 1 125 ? -0.550 1.705 -4.514 1.00 87.62 125 ALA A CA 1
ATOM 938 C C . ALA A 1 125 ? -1.047 2.712 -3.464 1.00 87.62 125 ALA A C 1
ATOM 940 O O . ALA A 1 125 ? -1.375 2.339 -2.339 1.00 87.62 125 ALA A O 1
ATOM 941 N N . VAL A 1 126 ? -1.149 3.984 -3.850 1.00 82.31 126 VAL A N 1
ATOM 942 C CA . VAL A 1 126 ? -1.654 5.082 -3.014 1.00 82.31 126 VAL A CA 1
ATOM 943 C C . VAL A 1 126 ? -2.855 5.691 -3.726 1.00 82.31 126 VAL A C 1
ATOM 945 O O . VAL A 1 126 ? -2.740 6.450 -4.686 1.00 82.31 126 VAL A O 1
ATOM 948 N N . GLY A 1 127 ? -4.053 5.301 -3.299 1.00 83.81 127 GLY A N 1
ATOM 949 C CA . GLY A 1 127 ? -5.283 5.708 -3.970 1.00 83.81 127 GLY A CA 1
ATOM 950 C C . GLY A 1 127 ? -5.360 5.231 -5.418 1.00 83.81 127 GLY A C 1
ATOM 951 O O . GLY A 1 127 ? -5.449 4.033 -5.660 1.00 83.81 127 GLY A O 1
ATOM 952 N N . ASN A 1 128 ? -5.382 6.163 -6.375 1.00 88.88 128 ASN A N 1
ATOM 953 C CA . ASN A 1 128 ? -5.394 5.871 -7.813 1.00 88.88 128 ASN A CA 1
ATOM 954 C C . ASN A 1 128 ? -4.005 5.997 -8.462 1.00 88.88 128 ASN A C 1
ATOM 956 O O . ASN A 1 128 ? -3.912 6.183 -9.678 1.00 88.88 128 ASN A O 1
ATOM 960 N N . GLU A 1 129 ? -2.947 5.932 -7.663 1.00 93.06 129 GLU A N 1
ATOM 961 C CA . GLU A 1 129 ? -1.564 6.088 -8.097 1.00 93.06 129 GLU A CA 1
ATOM 962 C C . GLU A 1 129 ? -0.745 4.859 -7.693 1.00 93.06 129 GLU A C 1
ATOM 964 O O . GLU A 1 129 ? -1.070 4.178 -6.718 1.00 93.06 129 GLU A O 1
ATOM 969 N N . ILE A 1 130 ? 0.310 4.562 -8.448 1.00 93.56 130 ILE A N 1
ATOM 970 C CA . ILE A 1 130 ? 1.345 3.604 -8.044 1.00 93.56 130 ILE A CA 1
ATOM 971 C C . ILE A 1 130 ? 2.654 4.363 -7.906 1.00 93.56 130 ILE A C 1
ATOM 973 O O . ILE A 1 130 ? 3.154 4.910 -8.885 1.00 93.56 130 ILE A O 1
ATOM 977 N N . HIS A 1 131 ? 3.211 4.365 -6.705 1.00 92.56 131 HIS A N 1
ATOM 978 C CA . HIS A 1 131 ? 4.561 4.825 -6.433 1.00 92.56 131 HIS A CA 1
ATOM 979 C C . HIS A 1 131 ? 5.526 3.671 -6.670 1.00 92.56 131 HIS A C 1
ATOM 981 O O . HIS A 1 131 ? 5.295 2.551 -6.220 1.00 92.56 131 HIS A O 1
ATOM 987 N N . VAL A 1 132 ? 6.591 3.945 -7.402 1.00 94.25 132 VAL A N 1
ATOM 988 C CA . VAL A 1 132 ? 7.635 3.005 -7.772 1.00 94.25 132 VAL A CA 1
ATOM 989 C C . VAL A 1 132 ? 8.915 3.494 -7.131 1.00 94.25 132 VAL A C 1
ATOM 991 O O . VAL A 1 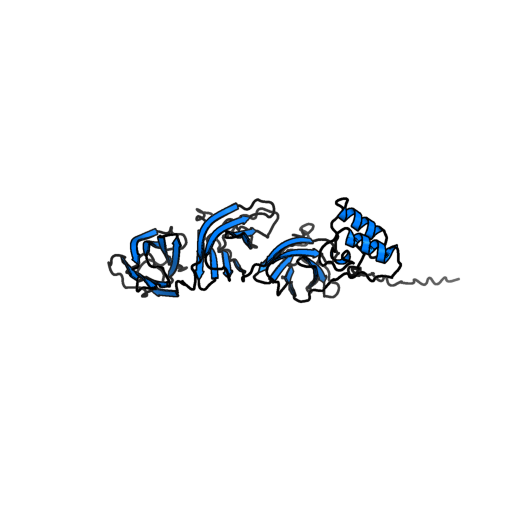132 ? 9.401 4.571 -7.472 1.00 94.25 132 VAL A O 1
ATOM 994 N N . TYR A 1 133 ? 9.431 2.711 -6.194 1.00 92.00 133 TYR A N 1
ATOM 995 C CA . TYR A 1 133 ? 10.623 3.034 -5.433 1.00 92.00 133 TYR A CA 1
ATOM 996 C C . TYR A 1 133 ? 11.786 2.192 -5.923 1.00 92.00 133 TYR A C 1
ATOM 998 O O . TYR A 1 133 ? 11.672 0.969 -6.047 1.00 92.00 133 TYR A O 1
ATOM 1006 N N . HIS A 1 134 ? 12.914 2.853 -6.149 1.00 91.75 134 HIS A N 1
ATOM 1007 C CA . HIS A 1 134 ? 14.186 2.206 -6.385 1.00 91.75 134 HIS A CA 1
ATOM 1008 C C . HIS A 1 134 ? 15.250 2.746 -5.406 1.00 91.75 134 HIS A C 1
ATOM 1010 O O . HIS A 1 134 ? 15.925 3.739 -5.697 1.00 91.75 134 HIS A O 1
ATOM 1016 N N . PRO A 1 135 ? 15.350 2.153 -4.200 1.00 86.94 135 PRO A N 1
ATOM 1017 C CA . PRO A 1 135 ? 16.290 2.581 -3.168 1.00 86.94 135 PRO A CA 1
ATOM 1018 C C . PRO A 1 135 ? 17.743 2.222 -3.498 1.00 86.94 135 PRO A C 1
ATOM 1020 O O . PRO A 1 135 ? 18.039 1.144 -4.008 1.00 86.94 135 PRO A O 1
ATOM 1023 N N . GLU A 1 136 ? 18.667 3.098 -3.103 1.00 85.31 136 GLU A N 1
ATOM 1024 C CA . GLU A 1 136 ? 20.117 2.928 -3.280 1.00 85.31 136 GLU A CA 1
ATOM 1025 C C . GLU A 1 136 ? 20.583 2.651 -4.727 1.00 85.31 136 GLU A C 1
ATOM 1027 O O . GLU A 1 136 ? 21.627 2.023 -4.932 1.00 85.31 136 GLU A O 1
ATOM 1032 N N . ALA A 1 137 ? 19.874 3.173 -5.730 1.00 88.00 137 ALA A N 1
ATOM 1033 C CA . ALA A 1 137 ? 20.227 3.031 -7.138 1.00 88.00 137 ALA A CA 1
ATOM 1034 C C . ALA A 1 137 ? 21.626 3.612 -7.406 1.00 88.00 137 ALA A C 1
ATOM 1036 O O . ALA A 1 137 ? 21.850 4.828 -7.363 1.00 88.00 137 ALA A O 1
ATOM 1037 N N . TYR A 1 138 ? 22.600 2.732 -7.643 1.00 85.81 138 TYR A N 1
ATOM 1038 C CA . TYR A 1 138 ? 24.026 3.087 -7.670 1.00 85.81 138 TYR A CA 1
ATOM 1039 C C . TYR A 1 138 ? 24.522 3.539 -9.045 1.00 85.81 138 TYR A C 1
ATOM 1041 O O . TYR A 1 138 ? 25.620 4.090 -9.157 1.00 85.81 138 TYR A O 1
ATOM 1049 N N . TYR A 1 139 ? 23.747 3.252 -10.086 1.00 80.69 139 TYR A N 1
ATOM 1050 C CA . TYR A 1 139 ? 24.092 3.541 -11.471 1.00 80.69 139 TYR A CA 1
ATOM 1051 C C . TYR A 1 139 ? 23.570 4.908 -11.930 1.00 80.69 139 TYR A C 1
ATOM 1053 O O . TYR A 1 139 ? 24.084 5.431 -12.911 1.00 80.69 139 TYR A O 1
ATOM 1061 N N . GLN A 1 140 ? 22.624 5.530 -11.212 1.00 74.06 140 GLN A N 1
ATOM 1062 C CA . GLN A 1 140 ? 22.229 6.910 -11.499 1.00 74.06 140 GLN A CA 1
ATOM 1063 C C . GLN A 1 140 ? 23.359 7.846 -11.095 1.00 74.06 140 GLN A C 1
ATOM 1065 O O . GLN A 1 140 ? 23.604 8.092 -9.912 1.00 74.06 140 GLN A O 1
ATOM 1070 N N . CYS A 1 141 ? 24.092 8.354 -12.078 1.00 77.19 141 CYS A N 1
ATOM 1071 C CA . CYS A 1 141 ? 25.260 9.170 -11.792 1.00 77.19 141 CYS A CA 1
ATOM 1072 C C . CYS A 1 141 ? 24.882 10.644 -11.595 1.00 77.19 141 CYS A C 1
ATOM 1074 O O . CYS A 1 141 ? 25.654 11.413 -11.005 1.00 77.19 141 CYS A O 1
ATOM 1076 N N . CYS A 1 142 ? 23.740 11.076 -12.140 1.00 76.69 142 CYS A N 1
ATOM 1077 C CA . CYS A 1 142 ? 23.398 12.484 -12.282 1.00 76.69 142 CYS A CA 1
ATOM 1078 C C . CYS A 1 142 ? 22.249 12.898 -11.361 1.00 76.69 142 CYS A C 1
ATOM 1080 O O . CYS A 1 142 ? 21.326 12.152 -11.083 1.00 76.69 142 CYS A O 1
ATOM 1082 N N . LEU A 1 143 ? 22.228 14.186 -10.992 1.00 72.75 143 LEU A N 1
ATOM 1083 C CA . LEU A 1 143 ? 21.098 14.801 -10.271 1.00 72.75 143 LEU A CA 1
ATOM 1084 C C . LEU A 1 143 ? 19.788 14.845 -11.082 1.00 72.75 143 LEU A C 1
ATOM 1086 O O . LEU A 1 143 ? 18.796 15.381 -10.602 1.00 72.75 143 LEU A O 1
ATOM 1090 N N . GLY A 1 144 ? 19.812 14.421 -12.345 1.00 82.88 144 GLY A N 1
ATOM 1091 C CA . GLY A 1 144 ? 18.663 14.484 -13.235 1.00 82.88 144 GLY A CA 1
ATOM 1092 C C . GLY A 1 144 ? 18.265 13.074 -13.600 1.00 82.88 144 GLY A C 1
ATOM 1093 O O . GLY A 1 144 ? 19.025 12.407 -14.288 1.00 82.88 144 GLY A O 1
ATOM 1094 N N . TYR A 1 145 ? 17.067 12.691 -13.189 1.00 88.25 145 TYR A N 1
ATOM 1095 C CA . TYR A 1 145 ? 16.491 11.363 -13.342 1.00 88.25 145 TYR A CA 1
ATOM 1096 C C . TYR A 1 145 ? 15.143 11.477 -14.058 1.00 88.25 145 TYR A C 1
ATOM 1098 O O . TYR A 1 145 ? 14.420 12.457 -13.861 1.00 88.25 145 TYR A O 1
ATOM 1106 N N . ASN A 1 146 ? 14.835 10.511 -14.913 1.00 92.50 146 ASN A N 1
ATOM 1107 C CA . ASN A 1 146 ? 13.535 10.338 -15.553 1.00 92.50 146 ASN A CA 1
ATOM 1108 C C . ASN A 1 146 ? 13.227 8.843 -15.650 1.00 92.50 146 ASN A C 1
ATOM 1110 O O . ASN A 1 146 ? 14.146 8.035 -15.806 1.00 92.50 146 ASN A O 1
ATOM 1114 N N . VAL A 1 147 ? 11.940 8.499 -15.595 1.00 93.31 147 VAL A N 1
ATOM 1115 C CA . VAL A 1 147 ? 11.473 7.142 -15.885 1.00 93.31 147 VAL A CA 1
ATOM 1116 C C . VAL A 1 147 ? 10.481 7.192 -17.021 1.00 93.31 147 VAL A C 1
ATOM 1118 O O . VAL A 1 147 ? 9.377 7.706 -16.873 1.00 93.31 147 VAL A O 1
ATOM 1121 N N . GLN A 1 148 ? 10.825 6.589 -18.151 1.00 92.56 148 GLN A N 1
ATOM 1122 C CA . GLN A 1 148 ? 9.882 6.468 -19.248 1.00 92.56 148 GLN A CA 1
ATOM 1123 C C . GLN A 1 148 ? 9.015 5.225 -19.053 1.00 92.56 148 GLN A C 1
ATOM 1125 O O . GLN A 1 148 ? 9.501 4.099 -19.143 1.00 92.56 148 GLN A O 1
ATOM 1130 N N . TYR A 1 149 ? 7.717 5.422 -18.817 1.00 93.06 149 TYR A N 1
ATOM 1131 C CA . TYR A 1 149 ? 6.767 4.321 -18.676 1.00 93.06 149 TYR A CA 1
ATOM 1132 C C . TYR A 1 149 ? 6.079 3.947 -19.986 1.00 93.06 149 TYR A C 1
ATOM 1134 O O . TYR A 1 149 ? 5.530 4.785 -20.702 1.00 93.06 149 TYR A O 1
ATOM 1142 N N . TYR A 1 150 ? 5.999 2.646 -20.237 1.00 88.12 150 TYR A N 1
ATOM 1143 C CA . TYR A 1 150 ? 5.197 2.041 -21.292 1.00 88.12 150 TYR A CA 1
ATOM 1144 C C . TYR A 1 150 ? 4.118 1.169 -20.661 1.00 88.12 150 TYR A C 1
ATOM 1146 O O . TYR A 1 150 ? 4.405 0.363 -19.776 1.00 88.12 150 TYR A O 1
ATOM 1154 N N . ARG A 1 151 ? 2.867 1.322 -21.107 1.00 87.00 151 ARG A N 1
ATOM 1155 C CA . ARG A 1 151 ? 1.730 0.577 -20.549 1.00 87.00 151 ARG A CA 1
ATOM 1156 C C . ARG A 1 151 ? 1.207 -0.478 -21.517 1.00 87.00 151 ARG A C 1
ATOM 1158 O O . ARG A 1 151 ? 0.908 -0.174 -22.672 1.00 87.00 151 ARG A O 1
ATOM 1165 N N . TYR A 1 152 ? 0.984 -1.679 -20.992 1.00 80.00 152 TYR A N 1
ATOM 1166 C CA . TYR A 1 152 ? 0.369 -2.812 -21.671 1.00 80.00 152 TYR A CA 1
ATOM 1167 C C . TYR A 1 152 ? -0.728 -3.436 -20.799 1.00 80.00 152 TYR A C 1
ATOM 1169 O O . TYR A 1 152 ? -0.465 -4.203 -19.876 1.00 80.00 152 TYR A O 1
ATOM 1177 N N . GLY A 1 153 ? -1.985 -3.052 -21.040 1.00 85.56 153 GLY A N 1
ATOM 1178 C CA . GLY A 1 153 ? -3.097 -3.447 -20.171 1.00 85.56 153 GLY A CA 1
ATOM 1179 C C . GLY A 1 153 ? -2.904 -2.926 -18.741 1.00 85.56 153 GLY A C 1
ATOM 1180 O O . GLY A 1 153 ? -2.998 -1.716 -18.505 1.00 85.56 153 GLY A O 1
ATOM 1181 N N . ASN A 1 154 ? -2.626 -3.836 -17.805 1.00 89.69 154 ASN A N 1
ATOM 1182 C CA . ASN A 1 154 ? -2.293 -3.526 -16.410 1.00 89.69 154 ASN A CA 1
ATOM 1183 C C . ASN A 1 154 ? -0.800 -3.729 -16.078 1.00 89.69 154 ASN A C 1
ATOM 1185 O O . ASN A 1 154 ? -0.416 -3.680 -14.916 1.00 89.69 154 ASN A O 1
ATOM 1189 N N . HIS A 1 155 ? 0.049 -3.957 -17.076 1.00 89.75 155 HIS A N 1
ATOM 1190 C CA . HIS A 1 155 ? 1.494 -4.069 -16.905 1.00 89.75 155 HIS A CA 1
ATOM 1191 C C . HIS A 1 155 ? 2.167 -2.759 -17.327 1.00 89.75 155 HIS A C 1
ATOM 1193 O O . HIS A 1 155 ? 1.972 -2.292 -18.450 1.00 89.75 155 HIS A O 1
ATOM 1199 N N . PHE A 1 156 ? 2.934 -2.151 -16.430 1.00 92.88 156 PHE A N 1
ATOM 1200 C CA . PHE A 1 156 ? 3.804 -1.013 -16.701 1.00 92.88 156 PHE A CA 1
ATOM 1201 C C . PHE A 1 156 ? 5.258 -1.463 -16.787 1.00 92.88 156 PHE A C 1
ATOM 1203 O O . PHE A 1 156 ? 5.714 -2.263 -15.975 1.00 92.88 156 PHE A O 1
ATOM 1210 N N . ILE A 1 157 ? 5.988 -0.920 -17.756 1.00 91.44 157 ILE A N 1
ATOM 1211 C CA . ILE A 1 157 ? 7.429 -1.119 -17.908 1.00 91.44 157 ILE A CA 1
ATOM 1212 C C . ILE A 1 157 ? 8.078 0.261 -17.859 1.00 91.44 157 ILE A C 1
ATOM 1214 O O . ILE A 1 157 ? 7.834 1.073 -18.752 1.00 91.44 157 ILE A O 1
ATOM 1218 N N . GLY A 1 158 ? 8.823 0.539 -16.793 1.00 93.25 158 GLY A N 1
ATOM 1219 C CA . GLY A 1 158 ? 9.569 1.778 -16.589 1.00 93.25 158 GLY A CA 1
ATOM 1220 C C . GLY A 1 158 ? 11.029 1.606 -16.984 1.00 93.25 158 GLY A C 1
ATOM 1221 O O . GLY A 1 158 ? 11.648 0.614 -16.605 1.00 93.25 158 GLY A O 1
ATOM 1222 N N . TYR A 1 159 ? 11.568 2.566 -17.729 1.00 91.31 159 TYR A N 1
ATOM 1223 C CA . TYR A 1 159 ? 12.986 2.633 -18.077 1.00 91.31 159 TYR A CA 1
ATOM 1224 C C . TYR A 1 159 ? 13.589 3.849 -17.428 1.00 91.31 159 TYR A C 1
ATOM 1226 O O . TYR A 1 159 ? 13.168 4.974 -17.704 1.00 91.31 159 TYR A O 1
ATOM 1234 N N . GLU A 1 160 ? 14.578 3.619 -16.590 1.00 92.81 160 GLU A N 1
ATOM 1235 C CA . GLU A 1 160 ? 15.290 4.706 -15.965 1.00 92.81 160 GLU A CA 1
ATOM 1236 C C . GLU A 1 160 ? 16.291 5.330 -16.936 1.00 92.81 160 GLU A C 1
ATOM 1238 O O . GLU A 1 160 ? 16.950 4.642 -17.717 1.00 92.81 160 GLU A O 1
ATOM 1243 N N . ALA A 1 161 ? 16.426 6.651 -16.873 1.00 90.00 161 ALA A N 1
ATOM 1244 C CA . ALA A 1 161 ? 17.387 7.394 -17.669 1.00 90.00 161 ALA A CA 1
ATOM 1245 C C . ALA A 1 161 ? 17.967 8.582 -16.891 1.00 90.00 161 ALA A C 1
ATOM 1247 O O . ALA A 1 161 ? 17.238 9.376 -16.288 1.00 90.00 161 ALA A O 1
ATOM 1248 N N . ASP A 1 162 ? 19.284 8.761 -17.001 1.00 89.50 162 ASP A N 1
ATOM 1249 C CA . ASP A 1 162 ? 19.960 9.997 -16.608 1.00 89.50 162 ASP A CA 1
ATOM 1250 C C . ASP A 1 162 ? 19.619 11.109 -17.623 1.00 89.50 162 ASP A C 1
ATOM 1252 O O . ASP A 1 162 ? 19.838 10.978 -18.831 1.00 89.50 162 ASP A O 1
ATOM 1256 N N . THR A 1 163 ? 19.104 12.247 -17.152 1.00 85.50 163 THR A N 1
ATOM 1257 C CA . THR A 1 163 ? 18.673 13.363 -18.024 1.00 85.50 163 THR A CA 1
ATOM 1258 C C . THR A 1 163 ? 19.725 14.458 -18.218 1.00 85.50 163 THR A C 1
ATOM 1260 O O . THR A 1 163 ? 19.536 15.366 -19.034 1.00 85.50 163 THR A O 1
ATOM 1263 N N . ASN A 1 164 ? 20.843 14.398 -17.492 1.00 81.81 164 ASN A N 1
ATOM 1264 C CA . ASN A 1 164 ? 21.899 15.413 -17.526 1.00 81.81 164 ASN A CA 1
ATOM 1265 C C . ASN A 1 164 ? 23.128 14.979 -18.347 1.00 81.81 164 ASN A C 1
ATOM 1267 O O . ASN A 1 164 ? 23.267 13.835 -18.766 1.00 81.81 164 ASN A O 1
ATOM 1271 N N . GLU A 1 165 ? 24.036 15.930 -18.609 1.00 77.81 165 GLU A N 1
ATOM 1272 C CA . GLU A 1 165 ? 25.328 15.628 -19.241 1.00 77.81 165 GLU A CA 1
ATOM 1273 C C . GLU A 1 165 ? 26.133 14.628 -18.396 1.00 77.81 165 GLU A C 1
ATOM 1275 O O . GLU A 1 165 ? 26.133 14.733 -17.171 1.00 77.81 165 GLU A O 1
ATOM 1280 N N . LEU A 1 166 ? 26.854 13.720 -19.073 1.00 76.31 166 LEU A N 1
ATOM 1281 C CA . LEU A 1 166 ? 27.702 12.677 -18.480 1.00 76.31 166 LEU A CA 1
ATOM 1282 C C . LEU A 1 166 ? 28.412 13.152 -17.201 1.00 76.31 166 LEU A C 1
ATOM 1284 O O . LEU A 1 166 ? 29.277 14.033 -17.236 1.00 76.31 166 LEU A O 1
ATOM 1288 N N . CYS A 1 167 ? 28.057 12.525 -16.091 1.00 79.94 167 CYS A N 1
ATOM 1289 C CA . CYS A 1 167 ? 28.554 12.774 -14.747 1.00 79.94 167 CYS A CA 1
ATOM 1290 C C . CYS A 1 167 ? 29.200 11.485 -14.213 1.00 79.94 167 CYS A C 1
ATOM 1292 O O . CYS A 1 167 ? 28.838 10.385 -14.624 1.00 79.94 167 CYS A O 1
ATOM 1294 N N . ASP A 1 168 ? 30.185 11.609 -13.321 1.00 79.50 168 ASP A N 1
ATOM 1295 C CA . ASP A 1 168 ? 30.719 10.426 -12.642 1.00 79.50 168 ASP A CA 1
ATOM 1296 C C . ASP A 1 168 ? 29.757 10.036 -11.507 1.00 79.50 168 ASP A C 1
ATOM 1298 O O . ASP A 1 168 ? 29.356 10.899 -10.724 1.00 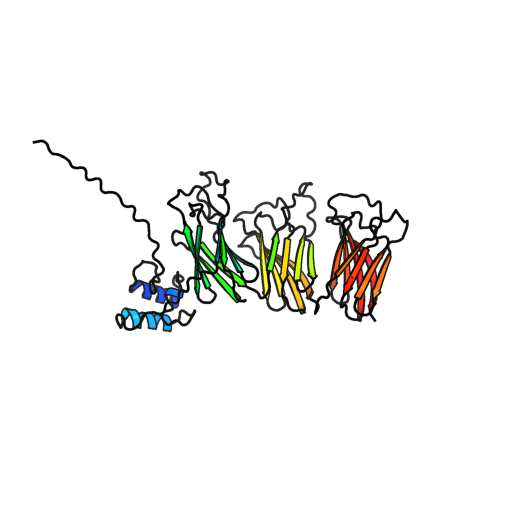79.50 168 ASP A O 1
ATOM 1302 N N . CYS A 1 169 ? 29.422 8.750 -11.388 1.00 76.94 169 CYS A N 1
ATOM 1303 C CA . CYS A 1 169 ? 28.657 8.219 -10.259 1.00 76.94 169 CYS A CA 1
ATOM 1304 C C . CYS A 1 169 ? 29.451 8.401 -8.960 1.00 76.94 169 CYS A C 1
ATOM 1306 O O . CYS A 1 169 ? 30.446 7.709 -8.726 1.00 76.94 169 CYS A O 1
ATOM 1308 N N . TYR A 1 170 ? 29.033 9.350 -8.121 1.00 76.31 170 TYR A N 1
ATOM 1309 C CA . TYR A 1 170 ? 29.672 9.610 -6.827 1.00 76.31 170 TYR A CA 1
ATOM 1310 C C . TYR A 1 170 ? 28.916 8.997 -5.645 1.00 76.31 170 TYR A C 1
ATOM 1312 O O . TYR A 1 170 ? 29.538 8.759 -4.610 1.00 76.31 170 TYR A O 1
ATOM 1320 N N . CYS A 1 171 ? 27.615 8.742 -5.778 1.00 81.69 171 CYS A N 1
ATOM 1321 C CA . CYS A 1 171 ? 26.775 8.215 -4.708 1.00 81.69 171 CYS A CA 1
ATOM 1322 C C . CYS A 1 171 ? 25.517 7.543 -5.264 1.00 81.69 171 CYS A C 1
ATOM 1324 O O . CYS A 1 171 ? 25.095 7.898 -6.362 1.00 81.69 171 CYS A O 1
ATOM 1326 N N . PRO A 1 172 ? 24.926 6.604 -4.506 1.00 85.62 172 PRO A N 1
ATOM 1327 C CA . PRO A 1 172 ? 23.610 6.076 -4.813 1.00 85.62 172 PRO A CA 1
ATOM 1328 C C . PRO A 1 172 ? 22.512 7.084 -4.450 1.00 85.62 172 PRO A C 1
ATOM 1330 O O . PRO A 1 172 ? 22.703 7.961 -3.592 1.00 85.62 172 PRO A O 1
ATOM 1333 N N . PHE A 1 173 ? 21.360 6.923 -5.093 1.00 86.62 173 PHE A N 1
ATOM 1334 C CA . PHE A 1 173 ? 20.169 7.741 -4.892 1.00 86.62 173 PHE A CA 1
ATOM 1335 C C . PHE A 1 173 ? 18.972 6.857 -4.565 1.00 86.62 173 PHE A C 1
ATOM 1337 O O . PHE A 1 173 ? 18.831 5.776 -5.127 1.00 86.62 173 PHE A O 1
ATOM 1344 N N . ASP A 1 174 ? 18.087 7.352 -3.707 1.00 88.69 174 ASP A N 1
ATOM 1345 C CA . ASP A 1 174 ? 16.745 6.789 -3.601 1.00 88.69 174 ASP A CA 1
ATOM 1346 C C . ASP A 1 174 ? 15.883 7.434 -4.679 1.00 88.69 174 ASP A C 1
ATOM 1348 O O . ASP A 1 174 ? 15.693 8.655 -4.688 1.00 88.69 174 ASP A O 1
ATOM 1352 N N . LEU A 1 175 ? 15.418 6.630 -5.626 1.00 91.31 175 LEU A N 1
ATOM 1353 C CA . LEU A 1 175 ? 14.597 7.094 -6.731 1.00 91.31 175 LEU A CA 1
ATOM 1354 C C . LEU A 1 175 ? 13.139 6.757 -6.459 1.00 91.31 175 LEU A C 1
ATOM 1356 O O . LEU A 1 175 ? 12.810 5.683 -5.956 1.00 91.31 175 LEU A O 1
ATOM 1360 N N . GLU A 1 176 ? 12.264 7.677 -6.824 1.00 93.81 176 GLU A N 1
ATOM 1361 C CA . GLU A 1 176 ? 10.827 7.491 -6.782 1.00 93.81 176 GLU A CA 1
ATOM 1362 C C . GLU A 1 176 ? 10.233 7.979 -8.101 1.00 93.81 176 GLU A C 1
ATOM 1364 O O . GLU A 1 176 ? 10.596 9.027 -8.640 1.00 93.81 176 GLU A O 1
ATOM 1369 N N . SER A 1 177 ? 9.270 7.237 -8.622 1.00 95.12 177 SER A N 1
ATOM 1370 C CA . SER A 1 177 ? 8.373 7.740 -9.654 1.00 95.12 177 SER A CA 1
ATOM 1371 C C . SER A 1 177 ? 6.940 7.341 -9.348 1.00 95.12 177 SER A C 1
ATOM 1373 O O . SER A 1 177 ? 6.681 6.406 -8.599 1.00 95.12 177 SER A O 1
ATOM 1375 N N . THR A 1 178 ? 5.979 8.094 -9.862 1.00 95.25 178 THR A N 1
ATOM 1376 C CA . THR A 1 178 ? 4.558 7.896 -9.577 1.00 95.25 178 THR A CA 1
ATOM 1377 C C . THR A 1 178 ? 3.796 7.760 -10.878 1.00 95.25 178 THR A C 1
ATOM 1379 O O . THR A 1 178 ? 3.900 8.619 -11.745 1.00 95.25 178 THR A O 1
ATOM 1382 N N . ILE A 1 179 ? 3.016 6.693 -11.016 1.00 95.75 179 ILE A N 1
ATOM 1383 C CA . ILE A 1 179 ? 2.115 6.426 -12.137 1.00 95.75 179 ILE A CA 1
ATOM 1384 C C . ILE A 1 179 ? 0.714 6.878 -11.716 1.00 95.75 179 ILE A C 1
ATOM 1386 O O . ILE A 1 179 ? 0.118 6.278 -10.822 1.00 95.75 179 ILE A O 1
ATOM 1390 N N . HIS A 1 180 ? 0.174 7.916 -12.351 1.00 93.69 180 HIS A N 1
ATOM 1391 C CA . HIS A 1 180 ? -1.070 8.562 -11.926 1.00 93.69 180 HIS A CA 1
ATOM 1392 C C . HIS A 1 180 ? -2.322 8.005 -12.626 1.00 93.69 180 HIS A C 1
ATOM 1394 O O . HIS A 1 180 ? -2.262 7.308 -13.642 1.00 93.69 180 HIS A O 1
ATOM 1400 N N . ASN A 1 181 ? -3.493 8.386 -12.100 1.00 90.75 181 ASN A N 1
ATOM 1401 C CA . ASN A 1 181 ? -4.804 8.235 -12.747 1.00 90.75 181 ASN A CA 1
ATOM 1402 C C . ASN A 1 181 ? -5.164 6.798 -13.160 1.00 90.75 181 ASN A C 1
ATOM 1404 O O . ASN A 1 181 ? -5.807 6.556 -14.190 1.00 90.75 181 ASN A O 1
ATOM 1408 N N . LEU A 1 182 ? -4.794 5.834 -12.327 1.00 91.88 182 LEU A N 1
ATOM 1409 C CA . LEU A 1 182 ? -5.099 4.430 -12.529 1.00 91.88 182 LEU A CA 1
ATOM 1410 C C . LEU A 1 182 ? -6.546 4.122 -12.150 1.00 91.88 182 LEU A C 1
ATOM 1412 O O . LEU A 1 182 ? -7.113 4.636 -11.187 1.00 91.88 182 LEU A O 1
ATOM 1416 N N . SER A 1 183 ? -7.178 3.270 -12.949 1.00 91.44 183 SER A N 1
ATOM 1417 C CA . SER A 1 183 ? -8.453 2.670 -12.570 1.00 91.44 183 SER A CA 1
ATOM 1418 C C . SER A 1 183 ? -8.223 1.613 -11.491 1.00 91.44 183 SER A C 1
ATOM 1420 O O . SER A 1 183 ? -7.153 1.018 -11.469 1.00 91.44 183 SER A O 1
ATOM 1422 N N . PRO A 1 184 ? -9.224 1.288 -10.663 1.00 87.56 184 PRO A N 1
ATOM 1423 C CA . PRO A 1 184 ? -9.109 0.158 -9.756 1.00 87.56 184 PRO A CA 1
ATOM 1424 C C . PRO A 1 184 ? -8.764 -1.142 -10.502 1.00 87.56 184 PRO A C 1
ATOM 1426 O O . PRO A 1 184 ? -9.392 -1.457 -11.519 1.00 87.56 184 PRO A O 1
ATOM 1429 N N . GLY A 1 185 ? -7.784 -1.890 -10.003 1.00 88.81 185 GLY A N 1
ATOM 1430 C CA . GLY A 1 185 ? -7.272 -3.107 -10.625 1.00 88.81 185 GLY A CA 1
ATOM 1431 C C . GLY A 1 185 ? -5.944 -3.569 -10.029 1.00 88.81 185 GLY A C 1
ATOM 1432 O O . GLY A 1 185 ? -5.283 -2.834 -9.306 1.00 88.81 185 GLY A O 1
ATOM 1433 N N . GLU A 1 186 ? -5.564 -4.803 -10.338 1.00 88.31 186 GLU A N 1
ATOM 1434 C CA . GLU A 1 186 ? -4.222 -5.328 -10.072 1.00 88.31 186 GLU A CA 1
ATOM 1435 C C . GLU A 1 186 ? -3.292 -4.935 -11.222 1.00 88.31 186 GLU A C 1
ATOM 1437 O O . GLU A 1 186 ? -3.664 -5.098 -12.391 1.00 88.31 186 GLU A O 1
ATOM 1442 N N . TYR A 1 187 ? -2.117 -4.412 -10.882 1.00 92.56 187 TYR A N 1
ATOM 1443 C CA . TYR A 1 187 ? -1.110 -3.895 -11.797 1.00 92.56 187 TYR A CA 1
ATOM 1444 C C . TYR A 1 187 ? 0.248 -4.517 -11.525 1.00 92.56 187 TYR A C 1
ATOM 1446 O O . TYR A 1 187 ? 0.643 -4.669 -10.376 1.00 92.56 187 TYR A O 1
ATOM 1454 N N . ILE A 1 188 ? 0.976 -4.816 -12.595 1.00 91.88 188 ILE A N 1
ATOM 1455 C CA . ILE A 1 188 ? 2.357 -5.298 -12.545 1.00 91.88 188 ILE A CA 1
ATOM 1456 C C . ILE A 1 188 ? 3.248 -4.141 -12.986 1.00 91.88 188 ILE A C 1
ATOM 1458 O O . ILE A 1 188 ? 2.946 -3.496 -13.991 1.00 91.88 188 ILE A O 1
ATOM 1462 N N . VAL A 1 189 ? 4.341 -3.877 -12.280 1.00 94.38 189 VAL A N 1
ATOM 1463 C CA . VAL A 1 189 ? 5.357 -2.904 -12.689 1.00 94.38 189 VAL A CA 1
ATOM 1464 C C . VAL A 1 189 ? 6.691 -3.617 -12.828 1.00 94.38 189 VAL A C 1
ATOM 1466 O O . VAL A 1 189 ? 7.124 -4.329 -11.929 1.00 94.38 189 VAL A O 1
ATOM 1469 N N . THR A 1 190 ? 7.337 -3.421 -13.970 1.00 92.69 190 THR A N 1
ATOM 1470 C CA . THR A 1 190 ? 8.709 -3.842 -14.246 1.00 92.69 190 THR A CA 1
ATOM 1471 C C . THR A 1 190 ? 9.575 -2.600 -14.373 1.00 92.69 190 THR A C 1
ATOM 1473 O O . THR A 1 190 ? 9.217 -1.702 -15.133 1.00 92.69 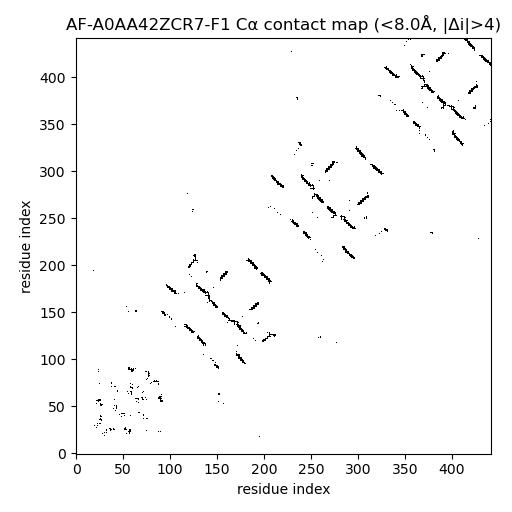190 THR A O 1
ATOM 1476 N N . LEU A 1 191 ? 10.699 -2.551 -13.663 1.00 93.81 191 LEU A N 1
ATOM 1477 C CA . LEU A 1 191 ? 11.667 -1.459 -13.758 1.00 93.81 191 LEU A CA 1
ATOM 1478 C C . LEU A 1 191 ? 12.967 -1.970 -14.381 1.00 93.81 191 LEU A C 1
ATOM 1480 O O . LEU A 1 191 ? 13.476 -3.025 -13.995 1.00 93.81 191 LEU A O 1
ATOM 1484 N N . ILE A 1 192 ? 13.460 -1.225 -15.365 1.00 90.19 192 ILE A N 1
ATOM 1485 C CA . ILE A 1 192 ? 14.693 -1.486 -16.104 1.00 90.19 192 ILE A CA 1
ATOM 1486 C C . ILE A 1 192 ? 15.658 -0.323 -15.855 1.00 90.19 192 ILE A C 1
ATOM 1488 O O . ILE A 1 192 ? 15.260 0.835 -16.012 1.00 90.19 192 ILE A O 1
ATOM 1492 N N . ASP A 1 193 ? 16.906 -0.621 -15.493 1.00 90.25 193 ASP A N 1
ATOM 1493 C CA . ASP A 1 193 ? 17.934 0.389 -15.226 1.00 90.25 193 ASP A CA 1
ATOM 1494 C C . ASP A 1 193 ? 18.432 1.115 -16.493 1.00 90.25 193 ASP A C 1
ATOM 1496 O O . ASP A 1 193 ? 18.063 0.816 -17.637 1.00 90.25 193 ASP A O 1
ATOM 1500 N N . ILE A 1 194 ? 19.345 2.067 -16.284 1.00 87.06 194 ILE A N 1
ATOM 1501 C CA . ILE A 1 194 ? 19.989 2.839 -17.356 1.00 87.06 194 ILE A CA 1
ATOM 1502 C C . ILE A 1 194 ? 20.900 1.994 -18.265 1.00 87.06 194 ILE A C 1
ATOM 1504 O O . ILE A 1 194 ? 21.262 2.431 -19.359 1.00 87.06 194 ILE A O 1
ATOM 1508 N N . ASP A 1 195 ? 21.298 0.801 -17.822 1.00 84.31 195 ASP A N 1
ATOM 1509 C CA . ASP A 1 195 ? 22.138 -0.141 -18.560 1.00 84.31 195 ASP A CA 1
ATOM 1510 C C . ASP A 1 195 ? 21.292 -1.190 -19.317 1.00 84.31 195 ASP A C 1
ATOM 1512 O O . ASP A 1 195 ? 21.821 -1.933 -20.150 1.00 84.31 195 ASP A O 1
ATOM 1516 N N . GLY A 1 196 ? 19.970 -1.207 -19.110 1.00 81.62 196 GLY A N 1
ATOM 1517 C CA . GLY A 1 196 ? 19.022 -2.152 -19.701 1.00 81.62 196 GLY A CA 1
ATOM 1518 C C . GLY A 1 196 ? 18.839 -3.451 -18.905 1.00 81.62 196 GLY A C 1
ATOM 1519 O O . GLY A 1 196 ? 18.278 -4.412 -19.439 1.00 81.62 196 GLY A O 1
ATOM 1520 N N . ASN A 1 197 ? 19.326 -3.521 -17.667 1.00 85.00 197 ASN A N 1
ATOM 1521 C CA . ASN A 1 197 ? 19.135 -4.652 -16.767 1.00 85.00 197 ASN A CA 1
ATOM 1522 C C . ASN A 1 197 ? 17.781 -4.576 -16.056 1.00 85.00 197 ASN A C 1
ATOM 1524 O O . ASN A 1 197 ? 17.205 -3.511 -15.863 1.00 85.00 197 ASN A O 1
ATOM 1528 N N . LEU A 1 198 ? 17.263 -5.744 -15.678 1.00 85.12 198 LEU A N 1
ATOM 1529 C CA . LEU A 1 198 ? 16.041 -5.854 -14.893 1.00 85.12 198 LEU A CA 1
ATOM 1530 C C . LEU A 1 198 ? 16.342 -5.597 -13.414 1.00 85.12 198 LEU A C 1
ATOM 1532 O O . LEU A 1 198 ? 16.980 -6.443 -12.786 1.00 85.12 198 LEU A O 1
ATOM 1536 N N . GLU A 1 199 ? 15.780 -4.523 -12.863 1.00 90.44 199 GLU A N 1
ATOM 1537 C CA . GLU A 1 199 ? 15.894 -4.206 -11.433 1.00 90.44 199 GLU A CA 1
ATOM 1538 C C . GLU A 1 199 ? 14.859 -4.934 -10.591 1.00 90.44 199 GLU A C 1
ATOM 1540 O O . GLU A 1 199 ? 15.134 -5.421 -9.494 1.00 90.44 199 GLU A O 1
ATOM 1545 N N . GLY A 1 200 ? 13.651 -5.089 -11.127 1.00 88.19 200 GLY A N 1
ATOM 1546 C CA . GLY A 1 200 ? 12.663 -5.951 -10.508 1.00 88.19 200 GLY A CA 1
ATOM 1547 C C . GLY A 1 200 ? 11.318 -5.950 -11.205 1.00 88.19 200 GLY A C 1
ATOM 1548 O O . GLY A 1 200 ? 11.085 -5.288 -12.220 1.00 88.19 200 GLY A O 1
ATOM 1549 N N . VAL A 1 201 ? 10.439 -6.778 -10.652 1.00 88.88 201 VAL A N 1
ATOM 1550 C CA . VAL A 1 201 ? 9.040 -6.883 -11.043 1.00 88.88 201 VAL A CA 1
ATOM 1551 C C . VAL A 1 201 ? 8.232 -6.990 -9.767 1.00 88.88 201 VAL A C 1
ATOM 1553 O O . VAL A 1 201 ? 8.480 -7.892 -8.968 1.00 88.88 201 VAL A O 1
ATOM 1556 N N . ASP A 1 202 ? 7.262 -6.104 -9.601 1.00 89.25 202 ASP A N 1
ATOM 1557 C CA . ASP A 1 202 ? 6.397 -6.088 -8.429 1.00 89.25 202 ASP A CA 1
ATOM 1558 C C . ASP A 1 202 ? 4.933 -5.860 -8.834 1.00 89.25 202 ASP A C 1
ATOM 1560 O O . ASP A 1 202 ? 4.639 -5.448 -9.960 1.00 89.25 202 ASP A O 1
ATOM 1564 N N . THR A 1 203 ? 3.993 -6.222 -7.964 1.00 87.56 203 THR A N 1
ATOM 1565 C CA . THR A 1 203 ? 2.547 -6.173 -8.229 1.00 87.56 203 THR A CA 1
ATOM 1566 C C . THR A 1 203 ? 1.830 -5.381 -7.143 1.00 87.56 203 THR A C 1
ATOM 1568 O O . THR A 1 203 ? 2.015 -5.640 -5.961 1.00 87.56 203 THR A O 1
ATOM 1571 N N . ALA A 1 204 ? 0.966 -4.449 -7.545 1.00 87.56 204 ALA A N 1
ATOM 1572 C CA . ALA A 1 204 ? 0.170 -3.624 -6.644 1.00 87.56 204 ALA A CA 1
ATOM 1573 C C . ALA A 1 204 ? -1.303 -3.650 -7.038 1.00 87.56 204 ALA A C 1
ATOM 1575 O O . ALA A 1 204 ? -1.658 -3.682 -8.219 1.00 87.56 204 ALA A O 1
ATOM 1576 N N . VAL A 1 205 ? -2.180 -3.587 -6.040 1.00 83.81 205 VAL A N 1
ATOM 1577 C CA . VAL A 1 205 ? -3.624 -3.494 -6.252 1.00 83.81 205 VAL A CA 1
ATOM 1578 C C . VAL A 1 205 ? -4.066 -2.061 -6.001 1.00 83.81 205 VAL A C 1
ATOM 1580 O O . VAL A 1 205 ? -4.143 -1.601 -4.868 1.00 83.81 205 VAL A O 1
ATOM 1583 N N . VAL A 1 206 ? -4.416 -1.358 -7.074 1.00 85.94 206 VAL A N 1
ATOM 1584 C CA . VAL A 1 206 ? -5.096 -0.065 -6.996 1.00 85.94 206 VAL A CA 1
ATOM 1585 C C . VAL A 1 206 ? -6.542 -0.353 -6.602 1.00 85.94 206 VAL A C 1
ATOM 1587 O O . VAL A 1 206 ? -7.335 -0.859 -7.400 1.00 85.94 206 VAL A O 1
ATOM 1590 N N . ALA A 1 207 ? -6.896 -0.095 -5.347 1.00 78.56 207 ALA A N 1
ATOM 1591 C CA . ALA A 1 207 ? -8.255 -0.284 -4.857 1.00 78.56 207 ALA A CA 1
ATOM 1592 C C . ALA A 1 207 ? -9.145 0.927 -5.186 1.00 78.56 207 ALA A C 1
ATOM 1594 O O . ALA A 1 207 ? -8.688 2.049 -5.388 1.00 78.56 207 ALA A O 1
ATOM 1595 N N . THR A 1 208 ? -10.465 0.725 -5.220 1.00 75.75 208 THR A N 1
ATOM 1596 C CA . THR A 1 208 ? -11.405 1.853 -5.118 1.00 75.75 208 THR A CA 1
ATOM 1597 C C . THR A 1 208 ? -11.302 2.452 -3.718 1.00 75.75 208 THR A C 1
ATOM 1599 O O . THR A 1 208 ? -11.816 1.857 -2.774 1.00 75.75 208 THR A O 1
ATOM 1602 N N . GLY A 1 209 ? -10.680 3.622 -3.606 1.00 64.62 209 GLY A N 1
ATOM 1603 C CA . GLY A 1 209 ? -10.512 4.338 -2.343 1.00 64.62 209 GLY A CA 1
ATOM 1604 C C . GLY A 1 209 ? -9.126 4.958 -2.261 1.00 64.62 209 GLY A C 1
ATOM 1605 O O . GLY A 1 209 ? -8.170 4.349 -2.727 1.00 64.62 209 GLY A O 1
ATOM 1606 N N . ALA A 1 210 ? -9.007 6.169 -1.716 1.00 61.34 210 ALA A N 1
ATOM 1607 C CA . ALA A 1 210 ? -7.693 6.690 -1.366 1.00 61.34 210 ALA A CA 1
ATOM 1608 C C . ALA A 1 210 ? -7.165 5.876 -0.183 1.00 61.34 210 ALA A C 1
ATOM 1610 O O . ALA A 1 210 ? -7.881 5.685 0.803 1.00 61.34 210 ALA A O 1
ATOM 1611 N N . ILE A 1 211 ? -5.939 5.379 -0.303 1.00 73.62 211 ILE A N 1
ATOM 1612 C CA . ILE A 1 211 ? -5.225 4.795 0.823 1.00 73.62 211 ILE A CA 1
ATOM 1613 C C . ILE A 1 211 ? -4.080 5.746 1.119 1.00 73.62 211 ILE A C 1
ATOM 1615 O O . ILE A 1 211 ? -3.309 6.063 0.219 1.00 73.62 211 ILE A O 1
ATOM 1619 N N . TYR A 1 212 ? -4.020 6.244 2.346 1.00 78.69 212 TYR A N 1
ATOM 1620 C CA . TYR A 1 212 ? -2.941 7.098 2.816 1.00 78.69 212 TYR A CA 1
ATOM 1621 C C . TYR A 1 212 ? -2.270 6.426 4.001 1.00 78.69 212 TYR A C 1
ATOM 1623 O O . TYR A 1 212 ? -2.936 5.839 4.853 1.00 78.69 212 TYR A O 1
ATOM 1631 N N . PHE A 1 213 ? -0.952 6.520 4.053 1.00 82.62 213 PHE A N 1
ATOM 1632 C CA . PHE A 1 213 ? -0.165 5.972 5.137 1.00 82.62 213 PHE A CA 1
ATOM 1633 C C . PHE A 1 213 ? 0.677 7.090 5.731 1.00 82.62 213 PHE A C 1
ATOM 1635 O O . PHE A 1 213 ? 1.255 7.891 4.997 1.00 82.62 213 PHE A O 1
ATOM 1642 N N . ASP A 1 214 ? 0.725 7.131 7.054 1.00 83.88 214 ASP A N 1
ATOM 1643 C CA . ASP A 1 214 ? 1.623 7.992 7.804 1.00 83.88 214 ASP A CA 1
ATOM 1644 C C . ASP A 1 214 ? 2.470 7.114 8.716 1.00 83.88 214 ASP A C 1
ATOM 1646 O O . ASP A 1 214 ? 1.950 6.300 9.489 1.00 83.88 214 ASP A O 1
ATOM 1650 N N . VAL A 1 215 ? 3.780 7.261 8.583 1.00 83.88 215 VAL A N 1
ATOM 1651 C CA . VAL A 1 215 ? 4.758 6.626 9.457 1.00 83.88 215 VAL A CA 1
ATOM 1652 C C . VAL A 1 215 ? 5.221 7.724 10.398 1.00 83.88 215 VAL A C 1
ATOM 1654 O O . VAL A 1 215 ? 5.962 8.620 9.993 1.00 83.88 215 VAL A O 1
ATOM 1657 N N . GLY A 1 216 ? 4.751 7.674 11.645 1.00 82.50 216 GLY A N 1
ATOM 1658 C CA . GLY A 1 216 ? 5.138 8.633 12.670 1.00 82.50 216 GLY A CA 1
ATOM 1659 C C . GLY A 1 216 ? 6.651 8.666 12.885 1.00 82.50 216 GLY A C 1
ATOM 1660 O O . GLY A 1 216 ? 7.389 7.766 12.479 1.00 82.50 216 GLY A O 1
ATOM 1661 N N . GLU A 1 217 ? 7.137 9.717 13.545 1.00 81.88 217 GLU A N 1
ATOM 1662 C CA . GLU A 1 217 ? 8.556 9.800 13.880 1.00 81.88 217 GLU A CA 1
ATOM 1663 C C . GLU A 1 217 ? 8.981 8.602 14.742 1.00 81.88 217 GLU A C 1
ATOM 1665 O O . GLU A 1 217 ? 8.249 8.148 15.619 1.00 81.88 217 GLU A O 1
ATOM 1670 N N . CYS A 1 218 ? 10.201 8.120 14.506 1.00 81.50 218 CYS A N 1
ATOM 1671 C CA . CYS A 1 218 ? 10.885 7.164 15.371 1.00 81.50 218 CYS A CA 1
ATOM 1672 C C . CYS A 1 218 ? 10.885 7.704 16.807 1.00 81.50 218 CYS A C 1
ATOM 1674 O O . CYS A 1 218 ? 11.607 8.659 17.109 1.00 81.50 218 CYS A O 1
ATOM 1676 N N . VAL A 1 219 ? 10.083 7.105 17.688 1.00 80.44 219 VAL A N 1
ATOM 1677 C CA . VAL A 1 219 ? 9.982 7.527 19.086 1.00 80.44 219 VAL A CA 1
ATOM 1678 C C . VAL A 1 219 ? 11.149 6.885 19.843 1.00 80.44 219 VAL A C 1
ATOM 1680 O O . VAL A 1 219 ? 11.165 5.665 20.040 1.00 80.44 219 VAL A O 1
ATOM 1683 N N . PRO A 1 220 ? 12.184 7.653 20.239 1.00 71.00 220 PRO A N 1
ATOM 1684 C CA . PRO A 1 220 ? 13.337 7.081 20.915 1.00 71.00 220 PRO A CA 1
ATOM 1685 C C . PRO A 1 220 ? 12.918 6.710 22.332 1.00 71.00 220 PRO A C 1
ATOM 1687 O O . PRO A 1 220 ? 12.496 7.591 23.079 1.00 71.00 220 PRO A O 1
ATOM 1690 N N . ASP A 1 221 ? 13.087 5.451 22.739 1.00 64.81 221 ASP A N 1
ATOM 1691 C CA . ASP A 1 221 ? 12.818 5.063 24.125 1.00 64.81 221 ASP A CA 1
ATOM 1692 C C . ASP A 1 221 ? 13.795 5.798 25.070 1.00 64.81 221 ASP A C 1
ATOM 1694 O O . ASP A 1 221 ? 15.011 5.544 25.049 1.00 64.81 221 ASP A O 1
ATOM 1698 N N . PRO A 1 222 ? 13.313 6.713 25.934 1.00 57.44 222 PRO A N 1
ATOM 1699 C CA . PRO A 1 222 ? 14.185 7.470 26.820 1.00 57.44 222 PRO A CA 1
ATOM 1700 C C . PRO A 1 222 ? 14.776 6.625 27.967 1.00 57.44 222 PRO A C 1
ATOM 1702 O O . PRO A 1 222 ? 15.622 7.131 28.714 1.00 57.44 222 PRO A O 1
ATOM 1705 N N . LYS A 1 223 ? 14.358 5.363 28.160 1.00 53.66 223 LYS A N 1
ATOM 1706 C CA . LYS A 1 223 ?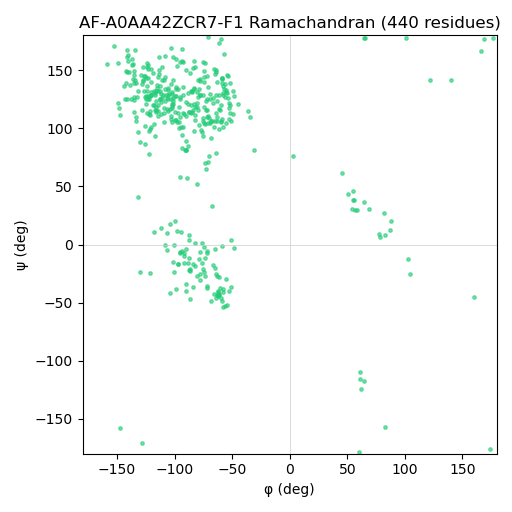 14.671 4.539 29.344 1.00 53.66 223 LYS A CA 1
ATOM 1707 C C . LYS A 1 223 ? 15.480 3.258 29.061 1.00 53.66 223 LYS A C 1
ATOM 1709 O O . LYS A 1 223 ? 15.732 2.497 30.000 1.00 53.66 223 LYS A O 1
ATOM 1714 N N . GLY A 1 224 ? 16.024 3.066 27.855 1.00 56.72 224 GLY A N 1
ATOM 1715 C CA . GLY A 1 224 ? 16.732 1.827 27.469 1.00 56.72 224 GLY A CA 1
ATOM 1716 C C . GLY A 1 224 ? 15.727 0.758 27.035 1.00 56.72 224 GLY A C 1
ATOM 1717 O O . GLY A 1 224 ? 14.645 1.148 26.666 1.00 56.72 224 GLY A O 1
ATOM 1718 N N . PRO A 1 225 ? 16.010 -0.557 27.064 1.00 54.47 225 PRO A N 1
ATOM 1719 C CA . PRO A 1 225 ? 15.000 -1.567 26.736 1.00 54.47 225 PRO A CA 1
ATOM 1720 C C . PRO A 1 225 ? 14.267 -2.093 27.994 1.00 54.47 225 PRO A C 1
ATOM 1722 O O . PRO A 1 225 ? 14.690 -3.126 28.528 1.00 54.47 225 PRO A O 1
ATOM 1725 N N . PRO A 1 226 ? 13.219 -1.439 28.540 1.00 50.25 226 PRO A N 1
ATOM 1726 C CA . PRO A 1 226 ? 12.361 -2.057 29.540 1.00 50.25 226 PRO A CA 1
ATOM 1727 C C . PRO A 1 226 ? 10.962 -2.335 28.978 1.00 50.25 226 PRO A C 1
ATOM 1729 O O . PRO A 1 226 ? 10.290 -1.437 28.502 1.00 50.25 226 PRO A O 1
ATOM 1732 N N . GLU A 1 227 ? 10.529 -3.593 29.106 1.00 58.75 227 GLU A N 1
ATOM 1733 C CA . GLU A 1 227 ? 9.114 -3.999 29.063 1.00 58.75 227 GLU A CA 1
ATOM 1734 C C . GLU A 1 227 ? 8.312 -3.362 27.921 1.00 58.75 227 GLU A C 1
ATOM 1736 O O . GLU A 1 227 ? 7.360 -2.635 28.169 1.00 58.75 227 GLU A O 1
ATOM 1741 N N . TRP A 1 228 ? 8.734 -3.648 26.682 1.00 62.06 228 TRP A N 1
ATOM 1742 C CA . TRP A 1 228 ? 8.003 -3.373 25.444 1.00 62.06 228 TRP A CA 1
ATOM 1743 C C . TRP A 1 228 ? 6.503 -3.534 25.701 1.00 62.06 228 TRP A C 1
ATOM 1745 O O . TRP A 1 228 ? 6.046 -4.649 25.975 1.00 62.06 228 TRP A O 1
ATOM 1755 N N . GLY A 1 229 ? 5.773 -2.417 25.705 1.00 64.56 229 GLY A N 1
ATOM 1756 C CA . GLY A 1 229 ? 4.322 -2.452 25.793 1.00 64.56 229 GLY A CA 1
ATOM 1757 C C . GLY A 1 229 ? 3.784 -3.368 24.699 1.00 64.56 229 GLY A C 1
ATOM 1758 O O . GLY A 1 229 ? 4.371 -3.469 23.618 1.00 64.56 229 GLY A O 1
ATOM 1759 N N . ASP A 1 230 ? 2.698 -4.081 24.990 1.00 78.12 230 ASP A N 1
ATOM 1760 C CA . ASP A 1 230 ? 2.033 -4.859 23.949 1.00 78.12 230 ASP A CA 1
ATOM 1761 C C . ASP A 1 230 ? 1.627 -3.896 22.812 1.00 78.12 230 ASP A C 1
ATOM 1763 O O . ASP A 1 230 ? 1.130 -2.804 23.109 1.00 78.12 230 ASP A O 1
ATOM 1767 N N . PRO A 1 231 ? 1.829 -4.266 21.533 1.00 84.19 231 PRO A N 1
ATOM 1768 C CA . PRO A 1 231 ? 1.444 -3.422 20.404 1.00 84.19 231 PRO A CA 1
ATOM 1769 C C . PRO A 1 231 ? -0.052 -3.110 20.490 1.00 84.19 231 PRO A C 1
ATOM 1771 O O . PRO A 1 231 ? -0.873 -4.006 20.732 1.00 84.19 231 PRO A O 1
ATOM 1774 N N . ILE A 1 232 ? -0.424 -1.844 20.302 1.00 86.06 232 ILE A N 1
ATOM 1775 C CA . ILE A 1 232 ? -1.814 -1.406 20.445 1.00 86.06 232 ILE A CA 1
ATOM 1776 C C . ILE A 1 232 ? -2.363 -1.086 19.065 1.00 86.06 232 ILE A C 1
ATOM 1778 O O . ILE A 1 232 ? -2.072 -0.047 18.490 1.00 86.06 232 ILE A O 1
ATOM 1782 N N . ILE A 1 233 ? -3.209 -1.980 18.557 1.00 90.75 233 ILE A N 1
ATOM 1783 C CA . ILE A 1 233 ? -3.886 -1.793 17.273 1.00 90.75 233 ILE A CA 1
ATOM 1784 C C . ILE A 1 233 ? -5.359 -1.461 17.510 1.00 90.75 233 ILE A C 1
ATOM 1786 O O . ILE A 1 233 ? -6.091 -2.208 18.187 1.00 90.75 233 ILE A O 1
ATOM 1790 N N . TYR A 1 234 ? -5.817 -0.355 16.929 1.00 87.12 234 TYR A N 1
ATOM 1791 C CA . TYR A 1 234 ? -7.219 0.051 16.921 1.00 87.12 234 TYR A CA 1
ATOM 1792 C C . TYR A 1 234 ? -7.640 0.668 15.589 1.00 87.12 234 TYR A C 1
ATOM 1794 O O . TYR A 1 234 ? -6.833 0.956 14.714 1.00 87.12 234 TYR A O 1
ATOM 1802 N N . TYR A 1 235 ? -8.956 0.803 15.431 1.00 89.94 235 TYR A N 1
ATOM 1803 C CA . TYR A 1 235 ? -9.582 1.253 14.197 1.00 89.94 235 TYR A CA 1
ATOM 1804 C C . TYR A 1 235 ? -10.597 2.339 14.529 1.00 89.94 235 TYR A C 1
ATOM 1806 O O . TYR A 1 235 ? -11.429 2.159 15.423 1.00 89.94 235 TYR A O 1
ATOM 1814 N N . LEU A 1 236 ? -10.542 3.440 13.794 1.00 86.62 236 LEU A N 1
ATOM 1815 C CA . LEU A 1 236 ? -11.457 4.566 13.874 1.00 86.62 236 LEU A CA 1
ATOM 1816 C C . LEU A 1 236 ? -12.230 4.641 12.557 1.00 86.62 236 LEU A C 1
ATOM 1818 O O . LEU A 1 236 ? -11.640 4.561 11.487 1.00 86.62 236 LEU A O 1
ATOM 1822 N N . TRP A 1 237 ? -13.552 4.785 12.617 1.00 84.12 237 TRP A N 1
ATOM 1823 C CA . TRP A 1 237 ? -14.376 5.021 11.431 1.00 84.12 237 TRP A CA 1
ATOM 1824 C C . TRP A 1 237 ? -15.042 6.384 11.543 1.00 84.12 237 TRP A C 1
ATOM 1826 O O . TRP A 1 237 ? -15.869 6.604 12.433 1.00 84.12 237 TRP A O 1
ATOM 1836 N N . GLN A 1 238 ? -14.701 7.297 10.638 1.00 80.81 238 GLN A N 1
ATOM 1837 C CA . GLN A 1 238 ? -15.261 8.639 10.616 1.00 80.81 238 GLN A CA 1
ATOM 1838 C C . GLN A 1 238 ? -15.510 9.089 9.181 1.00 80.81 238 GLN A C 1
ATOM 1840 O O . GLN A 1 238 ? -14.611 9.109 8.354 1.00 80.81 238 GLN A O 1
ATOM 1845 N N . SER A 1 239 ? -16.748 9.485 8.890 1.00 81.38 239 SER A N 1
ATOM 1846 C CA . SER A 1 239 ? -17.106 10.140 7.626 1.00 81.38 239 SER A CA 1
ATOM 1847 C C . SER A 1 239 ? -16.726 9.364 6.352 1.00 81.38 239 SER A C 1
ATOM 1849 O O . SER A 1 239 ? -16.287 9.956 5.369 1.00 81.38 239 SER A O 1
ATOM 1851 N N . GLY A 1 240 ? -16.868 8.033 6.363 1.00 82.62 240 GLY A N 1
ATOM 1852 C CA . GLY A 1 240 ? -16.489 7.188 5.221 1.00 82.62 240 GLY A CA 1
ATOM 1853 C C . GLY A 1 240 ? -15.000 6.830 5.151 1.00 82.62 240 GLY A C 1
ATOM 1854 O O . GLY A 1 240 ? -14.565 6.259 4.148 1.00 82.62 240 GLY A O 1
ATOM 1855 N N . VAL A 1 241 ? -14.240 7.171 6.193 1.00 87.56 241 VAL A N 1
ATOM 1856 C CA . VAL A 1 241 ? -12.800 6.950 6.307 1.00 87.56 241 VAL A CA 1
ATOM 1857 C C . VAL A 1 241 ? -12.522 5.994 7.463 1.00 87.56 241 VAL A C 1
ATOM 1859 O O . VAL A 1 241 ? -12.944 6.237 8.597 1.00 87.56 241 VAL A O 1
ATOM 1862 N N . LEU A 1 242 ? -11.832 4.894 7.171 1.00 91.50 242 LEU A N 1
ATOM 1863 C CA . LEU A 1 242 ? -11.313 3.951 8.155 1.00 91.50 242 LEU A CA 1
ATOM 1864 C C . LEU A 1 242 ? -9.856 4.297 8.445 1.00 91.50 242 LEU A C 1
ATOM 1866 O O . LEU A 1 242 ? -9.024 4.186 7.558 1.00 91.50 242 LEU A O 1
ATOM 1870 N N . THR A 1 243 ? -9.539 4.634 9.685 1.00 90.88 243 THR A N 1
ATOM 1871 C CA . THR A 1 243 ? -8.166 4.821 10.149 1.00 90.88 243 THR A CA 1
ATOM 1872 C C . THR A 1 243 ? -7.768 3.638 11.021 1.00 90.88 243 THR A C 1
ATOM 1874 O O . THR A 1 243 ? -8.372 3.420 12.068 1.00 90.88 243 THR A O 1
ATOM 1877 N N . MET A 1 244 ? -6.778 2.858 10.605 1.00 93.94 244 MET A N 1
ATOM 1878 C CA . MET A 1 244 ? -6.058 1.911 11.453 1.00 93.94 244 MET A CA 1
ATOM 1879 C C . MET A 1 244 ? -4.891 2.653 12.107 1.00 93.94 244 MET A C 1
ATOM 1881 O O . MET A 1 244 ? -4.145 3.338 11.411 1.00 93.94 244 MET A O 1
ATOM 1885 N N . VAL A 1 245 ? -4.757 2.527 13.425 1.00 90.00 245 VAL A N 1
ATOM 1886 C CA . VAL A 1 245 ? -3.616 3.043 14.188 1.00 90.00 245 VAL A CA 1
ATOM 1887 C C . VAL A 1 245 ? -2.935 1.873 14.885 1.00 90.00 245 VAL A C 1
ATOM 1889 O O . VAL A 1 245 ? -3.611 1.061 15.528 1.00 90.00 245 VAL A O 1
ATOM 1892 N N . HIS A 1 246 ? -1.615 1.799 14.760 1.00 91.44 246 HIS A N 1
ATOM 1893 C CA . HIS A 1 246 ? -0.755 0.848 15.449 1.00 91.44 246 HIS A CA 1
ATOM 1894 C C . HIS A 1 246 ? 0.266 1.620 16.289 1.00 91.44 246 HIS A C 1
ATOM 1896 O O . HIS A 1 246 ? 1.258 2.129 15.766 1.00 91.44 246 HIS A O 1
ATOM 1902 N N . GLU A 1 247 ? -0.003 1.695 17.593 1.00 86.62 247 GLU A N 1
ATOM 1903 C CA . GLU A 1 247 ? 0.902 2.301 18.571 1.00 86.62 247 GLU A CA 1
ATOM 1904 C C . GLU A 1 247 ? 1.918 1.280 19.070 1.00 86.62 247 GLU A C 1
ATOM 1906 O O . GLU A 1 247 ? 1.599 0.092 19.235 1.00 86.62 247 GLU A O 1
ATOM 1911 N N . ASN A 1 248 ? 3.121 1.759 19.387 1.00 84.81 248 ASN A N 1
ATOM 1912 C CA . ASN A 1 248 ? 4.234 0.928 19.833 1.00 84.81 248 ASN A CA 1
ATOM 1913 C C . ASN A 1 248 ? 4.544 -0.201 18.839 1.00 84.81 248 ASN A C 1
ATOM 1915 O O . ASN A 1 248 ? 4.723 -1.353 19.247 1.00 84.81 248 ASN A O 1
ATOM 1919 N N . ALA A 1 249 ? 4.604 0.110 17.538 1.00 87.31 249 ALA A N 1
ATOM 1920 C CA . ALA A 1 249 ? 4.871 -0.865 16.484 1.00 87.31 249 ALA A CA 1
ATOM 1921 C C . ALA A 1 249 ? 6.337 -1.329 16.516 1.00 87.31 249 ALA A C 1
ATOM 1923 O O . ALA A 1 249 ? 7.167 -0.970 15.685 1.00 87.31 249 ALA A O 1
ATOM 1924 N N . TRP A 1 250 ? 6.690 -2.114 17.529 1.00 81.69 250 TRP A N 1
ATOM 1925 C CA . TRP A 1 250 ? 8.070 -2.460 17.846 1.00 81.69 250 TRP A CA 1
ATOM 1926 C C . TRP A 1 250 ? 8.674 -3.540 16.960 1.00 81.69 250 TRP A C 1
ATOM 1928 O O . TRP A 1 250 ? 9.857 -3.823 17.084 1.00 81.69 250 TRP A O 1
ATOM 1938 N N . PHE A 1 251 ? 7.888 -4.161 16.089 1.00 75.19 251 PHE A N 1
ATOM 1939 C CA . PHE A 1 251 ? 8.413 -5.063 15.066 1.00 75.19 251 PHE A CA 1
ATOM 1940 C C . PHE A 1 251 ? 9.057 -4.279 13.909 1.00 75.19 251 PHE A C 1
ATOM 1942 O O . PHE A 1 251 ? 9.878 -4.779 13.151 1.00 75.19 251 PHE A O 1
ATOM 1949 N N . ASN A 1 252 ? 8.769 -2.987 13.818 1.00 73.88 252 ASN A N 1
ATOM 1950 C CA . ASN A 1 252 ? 9.198 -2.146 12.721 1.00 73.88 252 ASN A CA 1
ATOM 1951 C C . ASN A 1 252 ? 10.547 -1.503 13.070 1.00 73.88 252 ASN A C 1
ATOM 1953 O O . ASN A 1 252 ? 10.617 -0.395 13.587 1.00 73.88 252 ASN A O 1
ATOM 1957 N N . CYS A 1 253 ? 11.636 -2.255 12.880 1.00 73.56 253 CYS A N 1
ATOM 1958 C CA . CYS A 1 253 ? 12.984 -1.843 13.288 1.00 73.56 253 CYS A CA 1
ATOM 1959 C C . CYS A 1 253 ? 13.713 -0.949 12.278 1.00 73.56 253 CYS A C 1
ATOM 1961 O O . CYS A 1 253 ? 14.754 -0.376 12.621 1.00 73.56 253 CYS A O 1
ATOM 1963 N N . ALA A 1 254 ? 13.247 -0.899 11.030 1.00 70.12 254 ALA A N 1
ATOM 1964 C CA . ALA A 1 254 ? 13.897 -0.147 9.968 1.00 70.12 254 ALA A CA 1
ATOM 1965 C C . ALA A 1 254 ? 13.366 1.290 9.897 1.00 70.12 254 ALA A C 1
ATOM 1967 O O . ALA A 1 254 ? 12.210 1.553 10.206 1.00 70.12 254 ALA A O 1
ATOM 1968 N N . ALA A 1 255 ? 14.227 2.212 9.453 1.00 65.31 255 ALA A N 1
ATOM 1969 C CA . ALA A 1 255 ? 13.833 3.596 9.195 1.00 65.31 255 ALA A CA 1
ATOM 1970 C C . ALA A 1 255 ? 12.786 3.711 8.079 1.00 65.31 255 ALA A C 1
ATOM 1972 O O . ALA A 1 255 ? 11.989 4.645 8.105 1.00 65.31 255 ALA A O 1
ATOM 1973 N N . ASP A 1 256 ? 12.776 2.748 7.152 1.00 76.88 256 ASP A N 1
ATOM 1974 C CA . ASP A 1 256 ? 11.854 2.738 6.025 1.00 76.88 256 ASP A CA 1
ATOM 1975 C C . ASP A 1 256 ? 10.869 1.587 6.172 1.00 76.88 256 ASP A C 1
ATOM 1977 O O . ASP A 1 256 ? 11.214 0.398 6.100 1.00 76.88 256 ASP A O 1
ATOM 1981 N N . LEU A 1 257 ? 9.628 1.997 6.398 1.00 81.81 257 LEU A N 1
ATOM 1982 C CA . LEU A 1 257 ? 8.470 1.150 6.575 1.00 81.81 257 LEU A CA 1
ATOM 1983 C C . LEU A 1 257 ? 7.516 1.393 5.427 1.00 81.81 257 LEU A C 1
ATOM 1985 O O . LEU A 1 257 ? 7.216 2.530 5.072 1.00 81.81 257 LEU A O 1
ATOM 1989 N N . MET A 1 258 ? 7.010 0.302 4.883 1.00 83.06 258 MET A N 1
ATOM 1990 C CA . MET A 1 258 ? 5.942 0.314 3.909 1.00 83.06 258 MET A CA 1
ATOM 1991 C C . MET A 1 258 ? 4.699 -0.262 4.562 1.00 83.06 258 MET A C 1
ATOM 1993 O O . MET A 1 258 ? 4.739 -1.353 5.128 1.00 83.06 258 MET A O 1
ATOM 1997 N N . LEU A 1 259 ? 3.593 0.465 4.467 1.00 85.62 259 LEU A N 1
ATOM 1998 C CA . LEU A 1 259 ? 2.280 -0.084 4.753 1.00 85.62 259 LEU A CA 1
ATOM 1999 C C . LEU A 1 259 ? 1.579 -0.374 3.427 1.00 85.62 259 LEU A C 1
ATOM 2001 O O . LEU A 1 259 ? 1.549 0.469 2.536 1.00 85.62 259 LEU A O 1
ATOM 2005 N N . ASP A 1 260 ? 1.029 -1.572 3.306 1.00 84.25 260 ASP A N 1
ATOM 2006 C CA . ASP A 1 260 ? 0.231 -2.026 2.169 1.00 84.25 260 ASP A CA 1
ATOM 2007 C C . ASP A 1 260 ? -1.153 -2.476 2.663 1.00 84.25 260 ASP A C 1
ATOM 2009 O O . ASP A 1 260 ? -1.308 -2.903 3.809 1.00 84.25 260 ASP A O 1
ATOM 2013 N N . LEU A 1 261 ? -2.175 -2.355 1.816 1.00 88.69 261 LEU A N 1
ATOM 2014 C CA . LEU A 1 261 ? -3.535 -2.797 2.105 1.00 88.69 261 LEU A CA 1
ATOM 2015 C C . LEU A 1 261 ? -4.014 -3.768 1.025 1.00 88.69 261 LEU A C 1
ATOM 2017 O O . LEU A 1 261 ? -4.333 -3.382 -0.098 1.00 88.69 261 LEU A O 1
ATOM 2021 N N . GLU A 1 262 ? -4.218 -5.020 1.417 1.00 86.75 262 GLU A N 1
ATOM 2022 C CA . GLU A 1 262 ? -4.835 -6.043 0.579 1.00 86.75 262 GLU A CA 1
ATOM 2023 C C . GLU A 1 262 ? -6.307 -6.237 0.996 1.00 86.75 262 GLU A C 1
ATOM 2025 O O . GLU A 1 262 ? -6.611 -6.593 2.138 1.00 86.75 262 GLU A O 1
ATOM 2030 N N . ILE A 1 263 ? -7.248 -6.032 0.065 1.00 87.50 263 ILE A N 1
ATOM 2031 C CA . ILE A 1 263 ? -8.686 -6.257 0.297 1.00 87.50 263 ILE A CA 1
ATOM 2032 C C . ILE A 1 263 ? -9.119 -7.570 -0.368 1.00 87.50 263 ILE A C 1
ATOM 2034 O O . ILE A 1 263 ? -9.224 -7.657 -1.592 1.00 87.50 263 ILE A O 1
ATOM 2038 N N . VAL A 1 264 ? -9.442 -8.588 0.436 1.00 88.62 264 VAL A N 1
ATOM 2039 C CA . VAL A 1 264 ? -9.898 -9.908 -0.037 1.00 88.62 264 VAL A CA 1
ATOM 2040 C C . VAL A 1 264 ? -11.325 -10.174 0.430 1.00 88.62 264 VAL A C 1
ATOM 2042 O O . VAL A 1 264 ? -11.565 -10.691 1.524 1.00 88.62 264 VAL A O 1
ATOM 2045 N N . GLY A 1 265 ? -12.299 -9.843 -0.419 1.00 91.88 265 GLY A N 1
ATOM 2046 C CA . GLY A 1 265 ? -13.714 -9.916 -0.052 1.00 91.88 265 GLY A CA 1
ATOM 2047 C C . GLY A 1 265 ? -14.034 -8.924 1.066 1.00 91.88 265 GLY A C 1
ATOM 2048 O O . GLY A 1 265 ? -13.861 -7.725 0.878 1.00 91.88 265 GLY A O 1
ATOM 2049 N N . ASP A 1 266 ? -14.463 -9.433 2.222 1.00 94.19 266 ASP A N 1
ATOM 2050 C CA . ASP A 1 266 ? -14.740 -8.628 3.422 1.00 94.19 266 ASP A CA 1
ATOM 2051 C C . ASP A 1 266 ? -13.530 -8.572 4.385 1.00 94.19 266 ASP A C 1
ATOM 2053 O O . ASP A 1 266 ? -13.663 -8.152 5.534 1.00 94.19 266 ASP A O 1
ATOM 2057 N N . THR A 1 267 ? -12.347 -9.030 3.963 1.00 94.88 267 THR A N 1
ATOM 2058 C CA . THR A 1 267 ? -11.120 -8.974 4.774 1.00 94.88 267 THR A CA 1
ATOM 2059 C C . THR A 1 267 ? -10.237 -7.811 4.326 1.00 94.88 267 THR A C 1
ATOM 2061 O O . THR A 1 267 ? -9.884 -7.734 3.152 1.00 94.88 267 THR A O 1
ATOM 2064 N N . LEU A 1 268 ? -9.861 -6.941 5.264 1.00 94.19 268 LEU A N 1
ATOM 2065 C CA . LEU A 1 268 ? -8.891 -5.858 5.099 1.00 94.19 268 LEU A CA 1
ATOM 2066 C C . LEU A 1 268 ? -7.573 -6.299 5.739 1.00 94.19 268 LEU A C 1
ATOM 2068 O O . LEU A 1 268 ? -7.548 -6.553 6.943 1.00 94.19 268 LEU A O 1
ATOM 2072 N N . ARG A 1 269 ? -6.499 -6.412 4.962 1.00 94.62 269 ARG A N 1
ATOM 2073 C CA . ARG A 1 269 ? -5.185 -6.828 5.461 1.00 94.62 269 ARG A CA 1
ATOM 2074 C C . ARG A 1 269 ? -4.192 -5.692 5.329 1.00 94.62 269 ARG A C 1
ATOM 2076 O O . ARG A 1 269 ? -3.811 -5.346 4.219 1.00 94.62 269 ARG A O 1
ATOM 2083 N N . PHE A 1 270 ? -3.783 -5.146 6.459 1.00 93.44 270 PHE A N 1
ATOM 2084 C CA . PHE A 1 270 ? -2.727 -4.153 6.549 1.00 93.44 270 PHE A CA 1
ATOM 2085 C C . PHE A 1 270 ? -1.397 -4.897 6.685 1.00 93.44 270 PHE A C 1
ATOM 2087 O O . PHE A 1 270 ? -1.239 -5.689 7.612 1.00 93.44 270 PHE A O 1
ATOM 2094 N N . HIS A 1 271 ? -0.467 -4.692 5.760 1.00 91.75 271 HIS A N 1
ATOM 2095 C CA . HIS A 1 271 ? 0.864 -5.295 5.776 1.00 91.75 271 HIS A CA 1
ATOM 2096 C C . HIS A 1 271 ? 1.899 -4.221 6.081 1.00 91.75 271 HIS A C 1
ATOM 2098 O O . HIS A 1 271 ? 2.122 -3.333 5.270 1.00 91.75 271 HIS A O 1
ATOM 2104 N N . GLU A 1 272 ? 2.541 -4.322 7.233 1.00 92.00 272 GLU A N 1
ATOM 2105 C CA . GLU A 1 272 ? 3.663 -3.494 7.661 1.00 92.00 272 GLU A CA 1
ATOM 2106 C C . GLU A 1 272 ? 4.953 -4.206 7.270 1.00 92.00 272 GLU A C 1
ATOM 2108 O O . GLU A 1 272 ? 5.242 -5.294 7.768 1.00 92.00 272 GLU A O 1
ATOM 2113 N N . ARG A 1 273 ? 5.719 -3.642 6.341 1.00 87.44 273 ARG A N 1
ATOM 2114 C CA . ARG A 1 273 ? 6.937 -4.256 5.814 1.00 87.44 273 ARG A CA 1
ATOM 2115 C C . ARG A 1 273 ? 8.126 -3.345 6.057 1.00 87.44 273 ARG A C 1
ATOM 2117 O O . ARG A 1 273 ? 8.111 -2.186 5.650 1.00 87.44 273 ARG A O 1
ATOM 2124 N N . ASN A 1 274 ? 9.181 -3.884 6.658 1.00 85.00 274 ASN A N 1
ATOM 2125 C CA . ASN A 1 274 ? 10.483 -3.225 6.645 1.00 85.00 274 ASN A CA 1
ATOM 2126 C C . ASN A 1 274 ? 11.043 -3.335 5.217 1.00 85.00 274 ASN A C 1
ATOM 2128 O O . ASN A 1 274 ? 11.408 -4.426 4.776 1.00 85.00 274 ASN A O 1
ATOM 2132 N N . VAL A 1 275 ? 11.104 -2.221 4.482 1.00 76.88 275 VAL A N 1
ATOM 2133 C CA . VAL A 1 275 ? 11.663 -2.213 3.115 1.00 76.88 275 VAL A CA 1
ATOM 2134 C C . VAL A 1 275 ? 13.176 -2.019 3.122 1.00 76.88 275 VAL A C 1
ATOM 2136 O O . VAL A 1 275 ? 13.858 -2.460 2.198 1.00 76.88 275 VAL A O 1
ATOM 2139 N N . ASN A 1 276 ? 13.738 -1.468 4.206 1.00 71.94 276 ASN A N 1
ATOM 2140 C CA . ASN A 1 276 ? 15.182 -1.298 4.323 1.00 71.94 276 ASN A CA 1
ATOM 2141 C C . ASN A 1 276 ? 15.896 -2.495 4.979 1.00 71.94 276 ASN A C 1
ATOM 2143 O O . ASN A 1 276 ? 16.327 -2.441 6.130 1.00 71.94 276 ASN A O 1
ATOM 2147 N N . GLY A 1 277 ? 16.157 -3.529 4.177 1.00 55.31 277 GLY A N 1
ATOM 2148 C CA . GLY A 1 277 ? 17.482 -4.150 4.181 1.00 55.31 277 GLY A CA 1
ATOM 2149 C C . GLY A 1 277 ? 17.590 -5.639 4.511 1.00 55.31 277 GLY A C 1
ATOM 2150 O O . GLY A 1 277 ? 17.017 -6.169 5.456 1.00 55.31 277 GLY A O 1
ATOM 2151 N N . ASP A 1 278 ? 18.504 -6.263 3.768 1.00 57.78 278 ASP A N 1
ATOM 2152 C CA . ASP A 1 278 ? 19.061 -7.618 3.878 1.00 57.78 278 ASP A CA 1
ATOM 2153 C C . ASP A 1 278 ? 19.548 -8.063 5.280 1.00 57.78 278 ASP A C 1
ATOM 2155 O O . ASP A 1 278 ? 20.046 -9.184 5.441 1.00 57.78 278 ASP A O 1
ATOM 2159 N N . PHE A 1 279 ? 19.498 -7.195 6.292 1.00 62.28 279 PHE A N 1
ATOM 2160 C CA . PHE A 1 279 ? 20.150 -7.421 7.574 1.00 62.28 279 PHE A CA 1
ATOM 2161 C C . PHE A 1 279 ? 19.261 -7.058 8.757 1.00 62.28 279 PHE A C 1
ATOM 2163 O O . PHE A 1 279 ? 18.593 -6.030 8.721 1.00 62.28 279 PHE A O 1
ATOM 2170 N N . PRO A 1 280 ? 19.324 -7.844 9.848 1.00 66.56 280 PRO A N 1
ATOM 2171 C CA . PRO A 1 280 ? 18.630 -7.528 11.084 1.00 66.56 280 PRO A CA 1
ATOM 2172 C C . PRO A 1 280 ? 19.126 -6.205 11.652 1.00 66.56 280 PRO A C 1
ATOM 2174 O O . PRO A 1 280 ? 20.180 -6.145 12.295 1.00 66.56 280 PRO A O 1
ATOM 2177 N N . VAL A 1 281 ? 18.363 -5.142 11.409 1.00 71.25 281 VAL A N 1
ATOM 2178 C CA . VAL A 1 281 ? 18.513 -3.875 12.113 1.00 71.25 281 VAL A CA 1
ATOM 2179 C C . VAL A 1 281 ? 17.940 -4.068 13.514 1.00 71.25 281 VAL A C 1
ATOM 2181 O O . VAL A 1 281 ? 16.770 -4.416 13.658 1.00 71.25 281 VAL A O 1
ATOM 2184 N N . PRO A 1 282 ? 18.747 -3.914 14.577 1.00 73.00 282 PRO A N 1
ATOM 2185 C CA . PRO A 1 282 ? 18.201 -3.920 15.921 1.00 73.00 282 PRO A CA 1
ATOM 2186 C C . PRO A 1 282 ? 17.257 -2.724 16.061 1.00 73.00 282 PRO A C 1
ATOM 2188 O O . PRO A 1 282 ? 17.689 -1.591 15.860 1.00 73.00 282 PRO A O 1
ATOM 2191 N N . CYS A 1 283 ? 16.000 -2.979 16.427 1.00 72.62 283 CYS A N 1
ATOM 2192 C CA . CYS A 1 283 ? 15.023 -1.944 16.752 1.00 72.62 283 CYS A CA 1
ATOM 2193 C C . CYS A 1 283 ? 15.616 -0.945 17.752 1.00 72.62 283 CYS A C 1
ATOM 2195 O O . CYS A 1 283 ? 15.903 -1.299 18.899 1.00 72.62 283 CYS A O 1
ATOM 2197 N N . MET A 1 284 ? 15.834 0.292 17.302 1.00 70.56 284 MET A N 1
ATOM 2198 C CA . MET A 1 284 ? 16.297 1.391 18.158 1.00 70.56 284 MET A CA 1
ATOM 2199 C C . MET A 1 284 ? 15.146 2.276 18.647 1.00 70.56 284 MET A C 1
ATOM 2201 O O . MET A 1 284 ? 15.329 3.026 19.604 1.00 70.56 284 MET A O 1
ATOM 2205 N N . CYS A 1 285 ? 13.985 2.181 18.005 1.00 76.44 285 CYS A N 1
ATOM 2206 C CA . CYS A 1 285 ? 12.761 2.899 18.329 1.00 76.44 285 CYS A CA 1
ATOM 2207 C C . CYS A 1 285 ? 11.545 2.096 17.869 1.00 76.44 285 CYS A C 1
ATOM 2209 O O . CYS A 1 285 ? 11.689 1.084 17.181 1.00 76.44 285 CYS A O 1
ATOM 2211 N N . TYR A 1 286 ? 10.370 2.551 18.284 1.00 82.31 286 TYR A N 1
ATOM 2212 C CA . TYR A 1 286 ? 9.082 2.126 17.756 1.00 82.31 286 TYR A CA 1
ATOM 2213 C C . TYR A 1 286 ? 8.478 3.257 16.928 1.00 82.31 286 TYR A C 1
ATOM 2215 O O . TYR A 1 286 ? 8.888 4.419 17.030 1.00 82.31 286 TYR A O 1
ATOM 2223 N N . TYR A 1 287 ? 7.512 2.876 16.105 1.00 86.19 287 TYR A N 1
ATOM 2224 C CA . TYR A 1 287 ? 6.798 3.774 15.219 1.00 86.19 287 TYR A CA 1
ATOM 2225 C C . TYR A 1 287 ? 5.322 3.781 15.580 1.00 86.19 287 TYR A C 1
ATOM 2227 O O . TYR A 1 287 ? 4.763 2.765 15.996 1.00 86.19 287 TYR A O 1
ATOM 2235 N N . GLU A 1 288 ? 4.714 4.940 15.381 1.00 87.44 288 GLU A N 1
ATOM 2236 C CA . GLU A 1 288 ? 3.273 5.124 15.432 1.00 87.44 288 GLU A CA 1
ATOM 2237 C C . GLU A 1 288 ? 2.781 5.079 13.991 1.00 87.44 288 GLU A C 1
ATOM 2239 O O . GLU A 1 288 ? 3.039 5.999 13.211 1.00 87.44 288 GLU A O 1
ATOM 2244 N N . LEU A 1 289 ? 2.153 3.973 13.600 1.00 90.88 289 LEU A N 1
ATOM 2245 C CA . LEU A 1 289 ? 1.716 3.793 12.221 1.00 90.88 289 LEU A CA 1
ATOM 2246 C C . LEU A 1 289 ? 0.247 4.129 12.082 1.00 90.88 289 LEU A C 1
ATOM 2248 O O . LEU A 1 289 ? -0.588 3.653 12.850 1.00 90.88 289 LEU A O 1
ATOM 2252 N N . THR A 1 290 ? -0.069 4.905 11.053 1.00 90.00 290 THR A N 1
ATOM 2253 C CA . THR A 1 290 ? -1.444 5.220 10.690 1.00 90.00 290 THR A CA 1
ATOM 2254 C C . THR A 1 290 ? -1.699 4.808 9.248 1.00 90.00 290 THR A C 1
ATOM 2256 O O . THR A 1 290 ? -0.988 5.218 8.335 1.00 90.00 290 THR A O 1
ATOM 2259 N N . SER A 1 291 ? -2.744 4.015 9.025 1.00 91.44 291 SER A N 1
ATOM 2260 C CA . SER A 1 291 ? -3.271 3.724 7.692 1.00 91.44 291 SER A CA 1
ATOM 2261 C C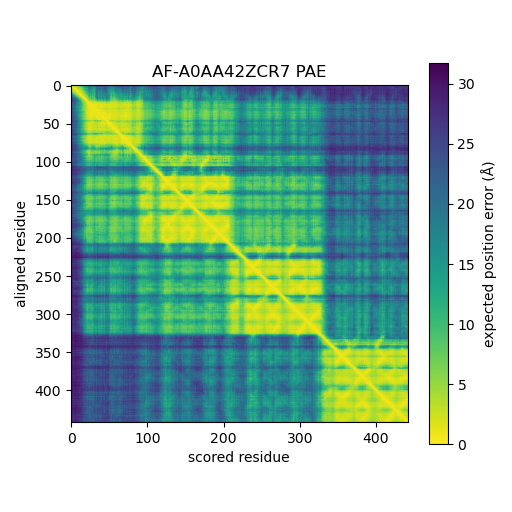 . SER A 1 291 ? -4.690 4.251 7.580 1.00 91.44 291 SER A C 1
ATOM 2263 O O . SER A 1 291 ? -5.540 3.962 8.416 1.00 91.44 291 SER A O 1
ATOM 2265 N N . ILE A 1 292 ? -4.954 5.022 6.539 1.00 88.69 292 ILE A N 1
ATOM 2266 C CA . ILE A 1 292 ? -6.237 5.640 6.243 1.00 88.69 292 ILE A CA 1
ATOM 2267 C C . ILE A 1 292 ? -6.777 4.995 4.972 1.00 88.69 292 ILE A C 1
ATOM 2269 O O . ILE A 1 292 ? -6.110 5.004 3.944 1.00 88.69 292 ILE A O 1
ATOM 2273 N N . VAL A 1 293 ? -7.991 4.461 5.036 1.00 90.06 293 VAL A N 1
ATOM 2274 C CA . VAL A 1 293 ? -8.687 3.808 3.927 1.00 90.06 293 VAL A CA 1
ATOM 2275 C C . VAL A 1 293 ? -10.012 4.517 3.694 1.00 90.06 293 VAL A C 1
ATOM 2277 O O . VAL A 1 293 ? -10.929 4.453 4.516 1.00 90.06 293 VAL A O 1
ATOM 2280 N N . GLU A 1 294 ? -10.136 5.187 2.559 1.00 87.38 294 GLU A N 1
ATOM 2281 C CA . GLU A 1 294 ? -11.367 5.862 2.160 1.00 87.38 294 GLU A CA 1
ATOM 2282 C C . GLU A 1 294 ? -12.228 4.984 1.246 1.00 87.38 294 GLU A C 1
ATOM 2284 O O . GLU A 1 294 ? -11.741 4.099 0.547 1.00 87.38 294 GLU A O 1
ATOM 2289 N N . GLY A 1 295 ? -13.533 5.255 1.196 1.00 84.06 295 GLY A N 1
ATOM 2290 C CA . GLY A 1 295 ? -14.410 4.685 0.166 1.00 84.06 295 GLY A CA 1
ATOM 2291 C C . GLY A 1 295 ? -14.823 3.227 0.388 1.00 84.06 295 GLY A C 1
ATOM 2292 O O . GLY A 1 295 ? -15.475 2.645 -0.483 1.00 84.06 295 GLY A O 1
ATOM 2293 N N . LEU A 1 296 ? -14.521 2.648 1.554 1.00 88.31 296 LEU A N 1
ATOM 2294 C CA . LEU A 1 296 ? -15.059 1.346 1.939 1.00 88.31 296 LEU A CA 1
ATOM 2295 C C . LEU A 1 296 ? -16.590 1.429 2.075 1.00 88.31 296 LEU A C 1
ATOM 2297 O O . LEU A 1 296 ? -17.104 2.317 2.766 1.00 88.31 296 LEU A O 1
ATOM 2301 N N . PRO A 1 297 ? -17.358 0.528 1.433 1.00 89.38 297 PRO A N 1
ATOM 2302 C CA . PRO A 1 297 ? -18.792 0.491 1.649 1.00 89.38 297 PRO A CA 1
ATOM 2303 C C . PRO A 1 297 ? -19.103 0.114 3.110 1.00 89.38 297 PRO A C 1
ATOM 2305 O O . PRO A 1 297 ? -18.373 -0.659 3.726 1.00 89.38 297 PRO A O 1
ATOM 2308 N N . PRO A 1 298 ? -20.209 0.610 3.687 1.00 87.75 298 PRO A N 1
ATOM 2309 C CA . PRO A 1 298 ? -20.655 0.141 4.991 1.00 87.75 298 PRO A CA 1
ATOM 2310 C C . PRO A 1 298 ? -20.858 -1.376 5.018 1.00 87.75 298 PRO A C 1
ATOM 2312 O O . PRO A 1 298 ? -21.445 -1.946 4.095 1.00 87.75 298 PRO A O 1
ATOM 2315 N N . GLY A 1 299 ? -20.428 -2.032 6.092 1.00 91.94 299 GLY A N 1
ATOM 2316 C CA . GLY A 1 299 ? -20.414 -3.487 6.164 1.00 91.94 299 GLY A CA 1
ATOM 2317 C C . GLY A 1 299 ? -19.742 -4.041 7.414 1.00 91.94 299 GLY A C 1
ATOM 2318 O O . GLY A 1 299 ? -19.365 -3.315 8.331 1.00 91.94 299 GLY A O 1
ATOM 2319 N N . SER A 1 300 ? -19.632 -5.361 7.485 1.00 91.38 300 SER A N 1
ATOM 2320 C CA . SER A 1 300 ? -18.817 -6.041 8.492 1.00 91.38 300 SER A CA 1
ATOM 2321 C C . SER A 1 300 ? -17.562 -6.550 7.811 1.00 91.38 300 SER A C 1
ATOM 2323 O O . SER A 1 300 ? -17.673 -7.234 6.800 1.00 91.38 300 SER A O 1
ATOM 2325 N N . TYR A 1 301 ? -16.408 -6.243 8.389 1.00 93.69 301 TYR A N 1
ATOM 2326 C CA . TYR A 1 301 ? -15.110 -6.622 7.851 1.00 93.69 301 TYR A CA 1
ATOM 2327 C C . TYR A 1 301 ? -14.306 -7.410 8.877 1.00 93.69 301 TYR A C 1
ATOM 2329 O O . TYR A 1 301 ? -14.509 -7.280 10.087 1.00 93.69 301 TYR A O 1
ATOM 2337 N N . VAL A 1 302 ? -13.363 -8.205 8.387 1.00 96.19 302 VAL A N 1
ATOM 2338 C CA . VAL A 1 302 ? -12.271 -8.759 9.188 1.00 96.19 302 VAL A CA 1
ATOM 2339 C C . VAL A 1 302 ? -11.046 -7.896 8.925 1.00 96.19 302 VAL A C 1
ATOM 2341 O O . VAL A 1 302 ? -10.553 -7.886 7.806 1.00 96.19 302 VAL A O 1
ATOM 2344 N N . ALA A 1 303 ? -10.569 -7.171 9.929 1.00 95.44 303 ALA A N 1
ATOM 2345 C CA . ALA A 1 303 ? -9.310 -6.448 9.837 1.00 95.44 303 ALA A CA 1
ATOM 2346 C C . ALA A 1 303 ? -8.177 -7.327 10.374 1.00 95.44 303 ALA A C 1
ATOM 2348 O O . ALA A 1 303 ? -8.298 -7.898 11.465 1.00 95.44 303 ALA A O 1
ATOM 2349 N N . GLU A 1 304 ? -7.118 -7.466 9.585 1.00 97.00 304 GLU A N 1
ATOM 2350 C CA . GLU A 1 304 ? -5.899 -8.208 9.895 1.00 97.00 304 GLU A CA 1
ATOM 2351 C C . GLU A 1 304 ? -4.708 -7.255 9.750 1.00 97.00 304 GLU A C 1
ATOM 2353 O O . GLU A 1 304 ? -4.609 -6.559 8.743 1.00 97.00 304 GLU A O 1
ATOM 2358 N N . VAL A 1 305 ? -3.813 -7.223 10.735 1.00 95.12 305 VAL A N 1
ATOM 2359 C CA . VAL A 1 305 ? -2.535 -6.503 10.638 1.00 95.12 305 VAL A CA 1
ATOM 2360 C C . VAL A 1 305 ? -1.421 -7.528 10.640 1.00 95.12 305 VAL A C 1
ATOM 2362 O O . VAL A 1 305 ? -1.347 -8.368 11.538 1.00 95.12 305 VAL A O 1
ATOM 2365 N N . TYR A 1 306 ? -0.575 -7.468 9.626 1.00 94.88 306 TYR A N 1
ATOM 2366 C CA . TYR A 1 306 ? 0.578 -8.319 9.432 1.00 94.88 306 TYR A CA 1
ATOM 2367 C C . TYR A 1 306 ? 1.840 -7.473 9.508 1.00 94.88 306 TYR A C 1
ATOM 2369 O O . TYR A 1 306 ? 1.883 -6.411 8.903 1.00 94.88 306 TYR A O 1
ATOM 2377 N N . ASN A 1 307 ? 2.873 -7.960 10.180 1.00 91.81 307 ASN A N 1
ATOM 2378 C CA . ASN A 1 307 ? 4.218 -7.407 10.076 1.00 91.81 307 ASN A CA 1
ATOM 2379 C C . ASN A 1 307 ? 5.113 -8.377 9.295 1.00 91.81 307 ASN A C 1
ATOM 2381 O O . ASN A 1 307 ? 4.968 -9.597 9.392 1.00 91.81 307 ASN A O 1
ATOM 2385 N N . GLN A 1 308 ? 6.021 -7.836 8.496 1.00 89.06 308 GLN A N 1
ATOM 2386 C CA . GLN A 1 308 ? 7.043 -8.581 7.789 1.00 89.06 308 GLN A CA 1
ATOM 2387 C C . GLN A 1 308 ? 8.387 -7.872 7.968 1.00 89.06 308 GLN A C 1
ATOM 2389 O O . GLN A 1 308 ? 8.655 -6.844 7.343 1.00 89.06 308 GLN A O 1
ATOM 2394 N N . ASP A 1 309 ? 9.248 -8.461 8.797 1.00 83.00 309 ASP A N 1
ATOM 2395 C CA . ASP A 1 309 ? 10.541 -7.857 9.112 1.00 83.00 309 ASP A CA 1
ATOM 2396 C C . ASP A 1 309 ? 11.550 -7.945 7.970 1.00 83.00 309 ASP A C 1
ATOM 2398 O O . ASP A 1 309 ? 12.430 -7.093 7.868 1.00 83.00 309 ASP A O 1
ATOM 2402 N N . TYR A 1 310 ? 11.421 -8.958 7.111 1.00 81.56 310 TYR A N 1
ATOM 2403 C CA . TYR A 1 310 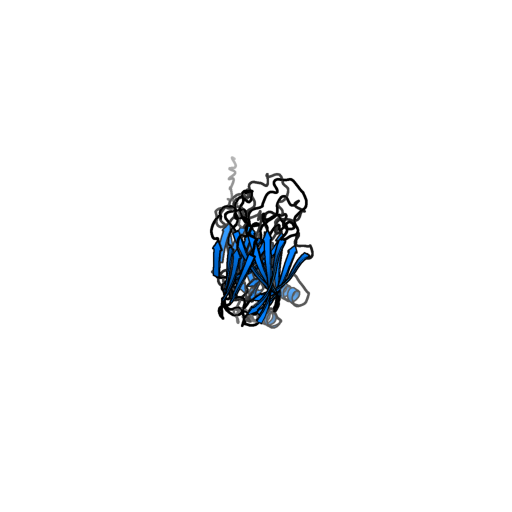? 12.261 -9.116 5.928 1.00 81.56 310 TYR A CA 1
ATOM 2404 C C . TYR A 1 310 ? 11.447 -9.634 4.746 1.00 81.56 310 TYR A C 1
ATOM 2406 O O . TYR A 1 310 ? 10.574 -10.485 4.943 1.00 81.56 310 TYR A O 1
ATOM 2414 N N . PRO A 1 311 ? 11.799 -9.256 3.504 1.00 74.81 311 PRO A N 1
ATOM 2415 C CA . PRO A 1 311 ? 11.060 -9.669 2.309 1.00 74.81 311 PRO A CA 1
ATOM 2416 C C . PRO A 1 311 ? 10.894 -11.189 2.147 1.00 74.81 311 PRO A C 1
ATOM 2418 O O . PRO A 1 311 ? 9.917 -11.654 1.564 1.00 74.81 311 PRO A O 1
ATOM 2421 N N . TRP A 1 312 ? 11.842 -11.980 2.660 1.00 79.00 312 TRP A N 1
ATOM 2422 C CA . TRP A 1 312 ? 11.828 -13.445 2.572 1.00 79.00 312 TRP A CA 1
ATOM 2423 C C . TRP A 1 312 ? 11.165 -14.148 3.764 1.00 79.00 312 TRP A C 1
ATOM 2425 O O . TRP A 1 312 ? 11.047 -15.376 3.744 1.00 79.00 312 TRP A O 1
ATOM 2435 N N . GLU A 1 313 ? 10.792 -13.428 4.823 1.00 84.69 313 GLU A N 1
ATOM 2436 C CA . GLU A 1 313 ? 10.091 -14.018 5.964 1.00 84.69 313 GLU A CA 1
ATOM 2437 C C . GLU A 1 313 ? 8.586 -14.097 5.711 1.00 84.69 313 GLU A C 1
ATOM 2439 O O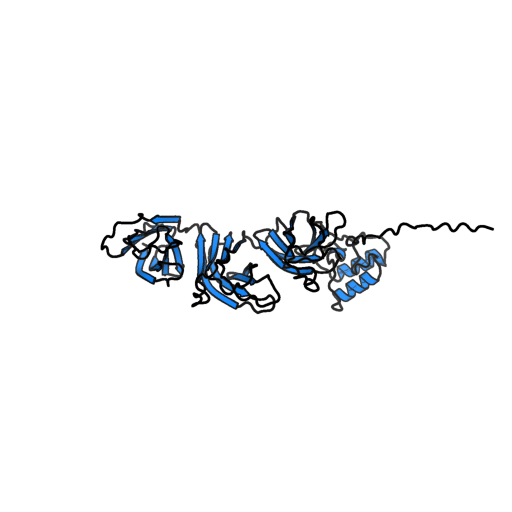 . GLU A 1 313 ? 8.017 -13.315 4.953 1.00 84.69 313 GLU A O 1
ATOM 2444 N N . GLU A 1 314 ? 7.927 -15.074 6.333 1.00 89.56 314 GLU A N 1
ATOM 2445 C CA . GLU A 1 314 ? 6.466 -15.129 6.317 1.00 89.56 314 GLU A CA 1
ATOM 2446 C C . GLU A 1 314 ? 5.909 -13.999 7.184 1.00 89.56 314 GLU A C 1
ATOM 2448 O O . GLU A 1 314 ? 6.377 -13.787 8.302 1.00 89.56 314 GLU A O 1
ATOM 2453 N N . SER A 1 315 ? 4.883 -13.305 6.692 1.00 90.69 315 SER A N 1
ATOM 2454 C CA . SER A 1 315 ? 4.242 -12.233 7.446 1.00 90.69 315 SER A CA 1
ATOM 2455 C C . SER A 1 315 ? 3.630 -12.755 8.755 1.00 90.69 315 SER A C 1
ATOM 2457 O O . SER A 1 315 ? 2.847 -13.712 8.769 1.00 90.69 315 SER A O 1
ATOM 2459 N N . LEU A 1 316 ? 3.957 -12.101 9.867 1.00 93.50 316 LEU A N 1
ATOM 2460 C CA . LEU A 1 316 ? 3.449 -12.382 11.202 1.00 93.50 316 LEU A CA 1
ATOM 2461 C C . LEU A 1 316 ? 2.127 -11.642 11.431 1.00 93.50 316 LEU A C 1
ATOM 2463 O O . LEU A 1 316 ? 2.085 -10.419 11.410 1.00 93.50 316 LEU A O 1
ATOM 2467 N N . LEU A 1 317 ? 1.046 -12.376 11.703 1.00 95.31 317 LEU A N 1
ATOM 2468 C CA . LEU A 1 317 ? -0.243 -11.782 12.075 1.00 95.31 317 LEU A CA 1
ATOM 2469 C C . LEU A 1 317 ? -0.168 -11.171 13.488 1.00 95.31 317 LEU A C 1
ATOM 2471 O O . LEU A 1 317 ? -0.104 -11.914 14.471 1.00 95.31 317 LEU A O 1
ATOM 2475 N N . LEU A 1 318 ? -0.220 -9.842 13.576 1.00 92.81 318 LEU A N 1
ATOM 2476 C CA . LEU A 1 318 ? -0.183 -9.063 14.817 1.00 92.81 318 LEU A CA 1
ATOM 2477 C C . LEU A 1 318 ? -1.571 -8.882 15.441 1.00 92.81 318 LEU A C 1
ATOM 2479 O O . LEU A 1 318 ? -1.755 -9.121 16.634 1.00 92.81 318 LEU A O 1
ATOM 2483 N N . ASP A 1 319 ? -2.566 -8.503 14.635 1.00 94.31 319 ASP A N 1
ATOM 2484 C CA . ASP A 1 319 ? -3.949 -8.308 15.077 1.00 94.31 319 ASP A CA 1
ATOM 2485 C C . ASP A 1 319 ? -4.935 -8.939 14.102 1.00 94.31 319 ASP A C 1
ATOM 2487 O O . ASP A 1 319 ? -4.722 -8.959 12.892 1.00 94.31 319 ASP A O 1
ATOM 2491 N N . ARG A 1 320 ? -6.045 -9.450 14.641 1.00 95.62 320 ARG A N 1
ATOM 2492 C CA . ARG A 1 320 ? -7.178 -9.921 13.847 1.00 95.62 320 ARG A CA 1
ATOM 2493 C C . ARG A 1 320 ? -8.476 -9.705 14.593 1.00 95.62 320 ARG A C 1
ATOM 2495 O O . ARG A 1 320 ? -8.723 -10.351 15.617 1.00 95.62 320 ARG A O 1
ATOM 2502 N N . ARG A 1 321 ? -9.364 -8.878 14.047 1.00 93.12 321 ARG A N 1
ATOM 2503 C CA . ARG A 1 321 ? -10.676 -8.627 14.654 1.00 93.12 321 ARG A CA 1
ATOM 2504 C C . ARG A 1 321 ? -11.759 -8.318 13.636 1.00 93.12 321 ARG A C 1
ATOM 2506 O O . ARG A 1 321 ? -11.501 -7.859 12.533 1.00 93.12 321 ARG A O 1
ATOM 2513 N N . ASN A 1 322 ? -13.000 -8.568 14.041 1.00 89.44 322 ASN A N 1
ATOM 2514 C CA . ASN A 1 322 ? -14.153 -8.121 13.273 1.00 89.44 322 ASN A CA 1
ATOM 2515 C C . ASN A 1 322 ? -14.391 -6.640 13.575 1.00 89.44 322 ASN A C 1
ATOM 2517 O O . ASN A 1 322 ? -14.538 -6.279 14.745 1.00 89.44 322 ASN A O 1
ATOM 2521 N N . ILE A 1 323 ? -14.472 -5.818 12.536 1.00 88.75 323 ILE A N 1
ATOM 2522 C CA . ILE A 1 323 ? -14.883 -4.416 12.616 1.00 88.75 323 ILE A CA 1
ATOM 2523 C C . ILE A 1 323 ? -16.214 -4.245 11.884 1.00 88.75 323 ILE A C 1
ATOM 2525 O O . ILE A 1 323 ? -16.539 -4.985 10.952 1.00 88.75 323 ILE A O 1
ATOM 2529 N N . HIS A 1 324 ? -17.019 -3.286 12.320 1.00 86.62 324 HIS A N 1
ATOM 2530 C CA . HIS A 1 324 ? -18.255 -2.930 11.638 1.00 86.62 324 HIS A CA 1
ATOM 2531 C C . HIS A 1 324 ? -18.151 -1.486 11.174 1.00 86.62 324 HIS A C 1
ATOM 2533 O O . HIS A 1 324 ? -17.967 -0.596 11.999 1.00 86.62 324 HIS A O 1
ATOM 2539 N N . LEU A 1 325 ? -18.261 -1.280 9.863 1.00 88.75 325 LEU A N 1
ATOM 2540 C CA . LEU A 1 325 ? -18.340 0.028 9.234 1.00 88.75 325 LEU A CA 1
ATOM 2541 C C . LEU A 1 325 ? -19.828 0.381 9.100 1.00 88.75 325 LEU A C 1
ATOM 2543 O O . LEU A 1 325 ? -20.523 -0.184 8.249 1.00 88.75 325 LEU A O 1
ATOM 2547 N N . PRO A 1 326 ? -20.366 1.226 9.983 1.00 79.00 326 PRO A N 1
ATOM 2548 C CA . PRO A 1 326 ? -21.788 1.545 10.012 1.00 79.00 326 PRO A CA 1
ATOM 2549 C C . PRO A 1 326 ? -22.264 2.265 8.743 1.00 79.00 326 PRO A C 1
ATOM 2551 O O . PRO A 1 326 ? -21.522 2.990 8.079 1.00 79.00 326 PRO A O 1
ATOM 2554 N N . ALA A 1 327 ? -23.536 2.050 8.394 1.00 77.50 327 ALA A N 1
ATOM 2555 C CA . ALA A 1 327 ? -24.161 2.675 7.233 1.00 77.50 327 ALA A CA 1
ATOM 2556 C C . ALA A 1 327 ? -24.476 4.152 7.501 1.00 77.50 327 ALA A C 1
ATOM 2558 O O . ALA A 1 327 ? -25.410 4.471 8.233 1.00 77.50 327 ALA A O 1
ATOM 2559 N N . GLY A 1 328 ? -23.717 5.034 6.849 1.00 64.81 328 GLY A N 1
ATOM 2560 C CA . GLY A 1 328 ? -23.821 6.487 6.978 1.00 64.81 328 GLY A CA 1
ATOM 2561 C C . GLY A 1 328 ? -22.745 7.074 7.890 1.00 64.81 328 GLY A C 1
ATOM 2562 O O . GLY A 1 328 ? -21.944 6.352 8.479 1.00 64.81 328 GLY A O 1
ATOM 2563 N N . ASP A 1 329 ? -22.746 8.399 8.024 1.00 56.09 329 ASP A N 1
ATOM 2564 C CA . ASP A 1 329 ? -21.902 9.112 8.984 1.00 56.09 329 ASP A CA 1
ATOM 2565 C C . ASP A 1 329 ? -22.431 8.890 10.409 1.00 56.09 329 ASP A C 1
ATOM 2567 O O . ASP A 1 329 ? -22.873 9.825 11.077 1.00 56.09 329 ASP A O 1
ATOM 2571 N N . SER A 1 330 ? -22.403 7.669 10.942 1.00 48.00 330 SER A N 1
ATOM 2572 C CA . SER A 1 330 ? -22.254 7.539 12.396 1.00 48.00 330 SER A CA 1
ATOM 2573 C C . SER A 1 330 ? -20.800 7.875 12.712 1.00 48.00 330 SER A C 1
ATOM 2575 O O . SER A 1 330 ? -19.969 7.012 12.988 1.00 48.00 330 SER A O 1
ATOM 2577 N N . SER A 1 331 ? -20.482 9.154 12.556 1.00 49.09 331 SER A N 1
ATOM 2578 C CA . SER A 1 331 ? -19.305 9.741 13.147 1.00 49.09 331 SER A CA 1
ATOM 2579 C C . SER A 1 331 ? -19.598 9.906 14.627 1.00 49.09 331 SER A C 1
ATOM 2581 O O . SER A 1 331 ? -20.719 10.205 15.043 1.00 49.09 331 SER A O 1
ATOM 2583 N N . MET A 1 332 ? -18.583 9.709 15.444 1.00 51.38 332 MET A N 1
ATOM 2584 C CA . MET A 1 332 ? -18.571 10.337 16.745 1.00 51.38 332 MET A CA 1
ATOM 2585 C C . MET A 1 332 ? -18.150 11.785 16.502 1.00 51.38 332 MET A C 1
ATOM 2587 O O . MET A 1 332 ? -17.009 12.041 16.133 1.00 51.38 332 MET A O 1
ATOM 2591 N N . SER A 1 333 ? -19.108 12.713 16.526 1.00 48.00 333 SER A N 1
ATOM 2592 C CA . SER A 1 333 ? -18.903 14.011 15.863 1.00 48.00 333 SER A CA 1
ATOM 2593 C C . SER A 1 333 ? -18.445 15.134 16.792 1.00 48.00 333 SER A C 1
ATOM 2595 O O . SER A 1 333 ? -18.009 16.168 16.296 1.00 48.00 333 SER A O 1
ATOM 2597 N N . GLU A 1 334 ? -18.589 14.990 18.111 1.00 56.16 334 GLU A N 1
ATOM 2598 C CA . GLU A 1 334 ? -18.276 16.061 19.060 1.00 56.16 334 GLU A CA 1
ATOM 2599 C C . GLU A 1 334 ? -17.788 15.491 20.392 1.00 56.16 334 GLU A C 1
ATOM 2601 O O . GLU A 1 334 ? -18.526 14.768 21.071 1.00 56.16 334 GLU A O 1
ATOM 2606 N N . PHE A 1 335 ? -16.571 15.888 20.769 1.00 67.62 335 PHE A N 1
ATOM 2607 C CA . PHE A 1 335 ? -16.086 15.820 22.139 1.00 67.62 335 PHE A CA 1
ATOM 2608 C C . PHE A 1 335 ? -15.940 17.211 22.720 1.00 67.62 335 PHE A C 1
ATOM 2610 O O . PHE A 1 335 ? -15.525 18.152 22.043 1.00 67.62 335 PHE A O 1
ATOM 2617 N N . GLY A 1 336 ? -16.287 17.324 23.993 1.00 62.84 336 GLY A N 1
ATOM 2618 C CA . GLY A 1 336 ? -16.000 18.501 24.790 1.00 62.84 336 GLY A CA 1
ATOM 2619 C C . GLY A 1 336 ? -15.554 18.077 26.174 1.00 62.84 336 GLY A C 1
ATOM 2620 O O . GLY A 1 336 ? -16.167 17.187 26.770 1.00 62.84 336 GLY A O 1
ATOM 2621 N N . ASP A 1 337 ? -14.517 18.737 26.675 1.00 73.31 337 ASP A N 1
ATOM 2622 C CA . ASP A 1 337 ? -14.184 18.738 28.091 1.00 73.31 337 ASP A CA 1
ATOM 2623 C C . ASP A 1 337 ? -14.728 20.011 28.764 1.00 73.31 337 ASP A C 1
ATOM 2625 O O . ASP A 1 337 ? -14.936 21.054 28.134 1.00 73.31 337 ASP A O 1
ATOM 2629 N N . SER A 1 338 ? -14.999 19.938 30.066 1.00 75.00 338 SER A N 1
ATOM 2630 C CA . SER A 1 338 ? -15.385 21.107 30.870 1.00 75.00 338 SER A CA 1
ATOM 2631 C C . SER A 1 338 ? -14.217 22.036 31.232 1.00 75.00 338 SER A C 1
ATOM 2633 O O . SER A 1 338 ? -14.404 22.991 31.993 1.00 75.00 338 SER A O 1
ATOM 2635 N N . GLY A 1 339 ? -13.002 21.737 30.776 1.00 73.19 339 GLY A N 1
ATOM 2636 C CA . GLY A 1 339 ? -11.762 22.169 31.399 1.00 73.19 339 GLY A CA 1
ATOM 2637 C C . GLY A 1 339 ? -11.566 21.586 32.805 1.00 73.19 339 GLY A C 1
ATOM 2638 O O . GLY A 1 339 ? -12.420 20.892 33.359 1.00 73.19 339 GLY A O 1
ATOM 2639 N N . CYS A 1 340 ? -10.415 21.919 33.387 1.00 78.06 340 CYS A N 1
ATOM 2640 C CA . CYS A 1 340 ? -9.971 21.506 34.717 1.00 78.06 340 CYS A CA 1
ATOM 2641 C C . CYS A 1 340 ? -10.948 21.981 35.812 1.00 78.06 340 CYS A C 1
ATOM 2643 O O . CYS A 1 340 ? -10.981 23.165 36.174 1.00 78.06 340 CYS A O 1
ATOM 2645 N N . LEU A 1 341 ? -11.743 21.062 36.364 1.00 80.00 341 LEU A N 1
ATOM 2646 C CA . LEU A 1 341 ? -12.640 21.334 37.482 1.00 80.00 341 LEU A CA 1
ATOM 2647 C C . LEU A 1 341 ? -11.849 21.312 38.794 1.00 80.00 341 LEU A C 1
ATOM 2649 O O . LEU A 1 341 ? -11.083 20.392 39.083 1.00 80.00 341 LEU A O 1
ATOM 2653 N N . SER A 1 342 ? -12.024 22.339 39.629 1.00 74.69 342 SER A N 1
ATOM 2654 C CA . SER A 1 342 ? -11.419 22.383 40.966 1.00 74.69 342 SER A CA 1
ATOM 2655 C C . SER A 1 342 ? -11.778 21.123 41.752 1.00 74.69 342 SER A C 1
ATOM 2657 O O . SER A 1 342 ? -12.973 20.884 41.896 1.00 74.69 342 SER A O 1
ATOM 2659 N N . ARG A 1 343 ? -10.773 20.398 42.284 1.00 64.25 343 ARG A N 1
ATOM 2660 C CA . ARG A 1 343 ? -10.863 19.132 43.049 1.00 64.25 343 ARG A CA 1
ATOM 2661 C C . ARG A 1 343 ? -12.152 19.002 43.873 1.00 64.25 343 ARG A C 1
ATOM 2663 O O . ARG A 1 343 ? -12.189 19.263 45.080 1.00 64.25 343 ARG A O 1
ATOM 2670 N N . GLY A 1 344 ? -13.227 18.598 43.211 1.00 57.94 344 GLY A N 1
ATOM 2671 C CA . GLY A 1 344 ? -14.442 18.162 43.856 1.00 57.94 344 GLY A CA 1
ATOM 2672 C C . GLY A 1 344 ? -14.155 16.754 44.328 1.00 57.94 344 GLY A C 1
ATOM 2673 O O . GLY A 1 344 ? -13.712 15.924 43.548 1.00 57.94 344 GLY A O 1
ATOM 2674 N N . GLY A 1 345 ? -14.402 16.440 45.598 1.00 68.56 345 GLY A N 1
ATOM 2675 C CA . GLY A 1 345 ? -14.447 15.044 46.055 1.00 68.56 345 GLY A CA 1
ATOM 2676 C C . GLY A 1 345 ? -15.647 14.281 45.476 1.00 68.56 345 GLY A C 1
ATOM 2677 O O . GLY A 1 345 ? -16.251 13.478 46.187 1.00 68.56 345 GLY A O 1
ATOM 2678 N N . GLY A 1 346 ? -16.054 14.618 44.250 1.00 72.88 346 GLY A N 1
ATOM 2679 C CA . GLY A 1 346 ? -17.100 13.963 43.503 1.00 72.88 346 GLY A CA 1
ATOM 2680 C C . GLY A 1 346 ? -16.677 12.546 43.164 1.00 72.88 346 GLY A C 1
ATOM 2681 O O . GLY A 1 346 ? -15.496 12.201 43.105 1.00 72.88 346 GLY A O 1
ATOM 2682 N N . ARG A 1 347 ? -17.676 11.685 43.039 1.00 82.38 347 ARG A N 1
ATOM 2683 C CA . ARG A 1 347 ? -17.476 10.336 42.535 1.00 82.38 347 ARG A CA 1
ATOM 2684 C C . ARG A 1 347 ? -17.494 10.449 41.014 1.00 82.38 347 ARG A C 1
ATOM 2686 O O . ARG A 1 347 ? -18.409 11.090 40.514 1.00 82.38 347 ARG A O 1
ATOM 2693 N N . SER A 1 348 ? -16.549 9.816 40.323 1.00 88.38 348 SER A N 1
ATOM 2694 C CA . SER A 1 348 ? -16.636 9.652 38.868 1.00 88.38 348 SER A CA 1
ATOM 2695 C C . SER A 1 348 ? -17.956 8.941 38.527 1.00 88.38 348 SER A C 1
ATOM 2697 O O . SER A 1 348 ? -18.311 7.928 39.150 1.00 88.38 348 SER A O 1
ATOM 2699 N N . VAL A 1 349 ? -18.743 9.542 37.633 1.00 92.50 349 VAL A N 1
ATOM 2700 C CA . VAL A 1 349 ? -20.061 9.042 37.213 1.00 92.50 349 VAL A CA 1
ATOM 2701 C C . VAL A 1 349 ? -20.173 9.146 35.705 1.00 92.50 349 VAL A C 1
ATOM 2703 O O . VAL A 1 349 ? -20.042 10.233 35.157 1.00 92.50 349 VAL A O 1
ATOM 2706 N N . VAL A 1 350 ? -20.510 8.038 35.053 1.00 92.94 350 VAL A N 1
ATOM 2707 C CA . VAL A 1 350 ? -20.852 8.030 33.632 1.00 92.94 350 VAL A CA 1
ATOM 2708 C C . VAL A 1 350 ? -22.368 8.034 33.478 1.00 92.94 350 VAL A C 1
ATOM 2710 O O . VAL A 1 350 ? -23.074 7.222 34.074 1.00 92.94 350 VAL A O 1
ATOM 2713 N N . ASN A 1 351 ? -22.867 8.977 32.688 1.00 94.94 351 ASN A N 1
ATOM 2714 C CA . ASN A 1 351 ? -24.261 9.101 32.303 1.00 94.94 351 ASN A CA 1
ATOM 2715 C C . ASN A 1 351 ? -24.404 8.874 30.799 1.00 94.94 351 ASN A C 1
ATOM 2717 O O . ASN A 1 351 ? -23.570 9.306 30.005 1.00 94.94 351 ASN A O 1
ATOM 2721 N N . TYR A 1 352 ? -25.511 8.239 30.428 1.00 94.81 352 TYR A N 1
ATOM 2722 C CA . TYR A 1 352 ? -25.871 7.943 29.048 1.00 94.81 352 TYR A CA 1
ATOM 2723 C C . TYR A 1 352 ? -27.263 8.517 28.775 1.00 94.81 352 TYR A C 1
ATOM 2725 O O . TYR A 1 352 ? -28.213 8.206 29.498 1.00 94.81 352 TYR A O 1
ATOM 2733 N N . GLU A 1 353 ? -27.397 9.348 27.746 1.00 95.38 353 GLU A N 1
ATOM 2734 C CA . GLU A 1 353 ? -28.664 9.950 27.328 1.00 95.38 353 GLU A CA 1
ATOM 2735 C C . GLU A 1 353 ? -28.890 9.725 25.833 1.00 95.38 353 GLU A C 1
ATOM 2737 O O . GLU A 1 353 ? -28.156 10.244 24.992 1.00 95.38 353 GLU A O 1
ATOM 2742 N N . TYR A 1 354 ? -29.935 8.967 25.502 1.00 94.31 354 TYR A N 1
ATOM 2743 C CA . TYR A 1 354 ? -30.349 8.713 24.126 1.00 94.31 354 TYR A CA 1
ATOM 2744 C C . TYR A 1 354 ? -31.560 9.567 23.759 1.00 94.31 354 TYR A C 1
ATOM 2746 O O . TYR A 1 354 ? -32.554 9.577 24.485 1.00 94.31 354 TYR A O 1
ATOM 2754 N N . ASN A 1 355 ? -31.489 10.271 22.631 1.00 92.88 355 ASN A N 1
ATOM 2755 C CA . ASN A 1 355 ? -32.556 11.155 22.147 1.00 92.88 355 ASN A CA 1
ATOM 2756 C C . ASN A 1 355 ? -33.247 10.643 20.861 1.00 92.88 355 ASN A C 1
ATOM 2758 O O . ASN A 1 355 ? -33.979 11.401 20.223 1.00 92.88 355 ASN A O 1
ATOM 2762 N N . GLY A 1 356 ? -33.040 9.371 20.503 1.00 88.81 356 GLY A N 1
ATOM 2763 C CA . GLY A 1 356 ? -33.658 8.697 19.356 1.00 88.81 356 GLY A CA 1
ATOM 2764 C C . GLY A 1 356 ? -32.731 8.504 18.153 1.00 88.81 356 GLY A C 1
ATOM 2765 O O . GLY A 1 356 ? -32.931 7.570 17.385 1.00 88.81 356 GLY A O 1
ATOM 2766 N N . ASP A 1 357 ? -31.710 9.344 17.990 1.00 87.94 357 ASP A N 1
ATOM 2767 C CA . ASP A 1 357 ? -30.662 9.163 16.975 1.00 87.94 357 ASP A CA 1
ATOM 2768 C C . ASP A 1 357 ? -29.249 9.282 17.556 1.00 87.94 357 ASP A C 1
ATOM 2770 O O . ASP A 1 357 ? -28.309 8.709 17.011 1.00 87.94 357 ASP A O 1
ATOM 2774 N N . THR A 1 358 ? -29.097 9.968 18.685 1.00 89.50 358 THR A N 1
ATOM 2775 C CA . THR A 1 358 ? -27.810 10.310 19.277 1.00 89.50 358 THR A CA 1
ATOM 2776 C C . THR A 1 358 ? -27.726 9.762 20.696 1.00 89.50 358 THR A C 1
ATOM 2778 O O . THR A 1 358 ? -28.565 10.063 21.549 1.00 89.50 358 THR A O 1
ATOM 2781 N N . LEU A 1 359 ? -26.688 8.976 20.970 1.00 93.62 359 LEU A N 1
ATOM 2782 C CA . LEU A 1 359 ? -26.279 8.601 22.318 1.00 93.62 359 LEU A CA 1
ATOM 2783 C C . LEU A 1 359 ? -25.247 9.611 22.818 1.00 93.62 359 LEU A C 1
ATOM 2785 O O . LEU A 1 359 ? -24.127 9.682 22.316 1.00 93.62 359 LEU A O 1
ATOM 2789 N N . ASN A 1 360 ? -25.634 10.387 23.822 1.00 92.38 360 ASN A N 1
ATOM 2790 C CA . ASN A 1 360 ? -24.752 11.283 24.551 1.00 92.38 360 ASN A CA 1
ATOM 2791 C C . ASN A 1 360 ? -24.164 10.520 25.737 1.00 92.38 360 ASN A C 1
ATOM 2793 O O . ASN A 1 360 ? -24.905 10.029 26.589 1.00 92.38 360 ASN A O 1
ATOM 2797 N N . LEU A 1 361 ? -22.843 10.446 25.799 1.00 93.88 361 LEU A N 1
ATOM 2798 C CA . LEU A 1 361 ? -22.091 10.016 26.964 1.00 93.88 361 LEU A CA 1
ATOM 2799 C C . LEU A 1 361 ? -21.590 11.250 27.711 1.00 93.88 361 LEU A C 1
ATOM 2801 O O . LEU A 1 361 ? -21.082 12.189 27.100 1.00 93.88 361 LEU A O 1
ATOM 2805 N N . GLN A 1 362 ? -21.720 11.246 29.033 1.00 93.12 362 GLN A N 1
ATOM 2806 C CA . GLN A 1 362 ? -21.139 12.255 29.912 1.00 93.12 362 GLN A CA 1
ATOM 2807 C C . GLN A 1 362 ? -20.453 11.560 31.084 1.00 93.12 362 GLN A C 1
ATOM 2809 O O . GLN A 1 362 ? -21.127 11.002 31.948 1.00 93.12 362 GLN A O 1
ATOM 2814 N N . HIS A 1 363 ? -19.129 11.593 31.127 1.00 92.75 363 HIS A N 1
ATOM 2815 C CA . HIS A 1 363 ? -18.342 11.135 32.258 1.00 92.75 363 HIS A CA 1
ATOM 2816 C C . HIS A 1 363 ? -17.986 12.331 33.138 1.00 92.75 363 HIS A C 1
ATOM 2818 O O . HIS A 1 363 ? -17.082 13.101 32.836 1.00 92.75 363 HIS A O 1
ATOM 2824 N N . PHE A 1 364 ? -18.741 12.492 34.219 1.00 90.25 364 PHE A N 1
ATOM 2825 C CA . PHE A 1 364 ? -18.554 13.542 35.208 1.00 90.25 364 PHE A CA 1
ATOM 2826 C C . PHE A 1 364 ? -17.428 13.208 36.171 1.00 90.25 364 PHE A C 1
ATOM 2828 O O . PHE A 1 364 ? -17.325 12.065 36.631 1.00 90.25 364 PHE A O 1
ATOM 2835 N N . ASP A 1 365 ? -16.661 14.230 36.545 1.00 87.94 365 ASP A N 1
ATOM 2836 C CA . ASP A 1 365 ? -15.537 14.113 37.470 1.00 87.94 365 ASP A CA 1
ATOM 2837 C C . ASP A 1 365 ? -14.559 12.980 37.077 1.00 87.94 365 ASP A C 1
ATOM 2839 O O . ASP A 1 365 ? -14.104 12.210 37.929 1.00 87.94 365 ASP A O 1
ATOM 2843 N N . ALA A 1 366 ? -14.230 12.854 35.789 1.00 88.00 366 ALA A N 1
ATOM 2844 C CA . ALA A 1 366 ? -13.271 11.873 35.297 1.00 88.00 366 ALA A CA 1
ATOM 2845 C C . ALA A 1 366 ? -11.885 12.157 35.900 1.00 88.00 366 ALA A C 1
ATOM 2847 O O . ALA A 1 366 ? -11.241 13.164 35.600 1.00 88.00 366 ALA A O 1
ATOM 2848 N N . THR A 1 367 ? -11.436 11.285 36.806 1.00 85.44 367 THR A N 1
ATOM 2849 C CA . THR A 1 367 ? -10.168 11.447 37.540 1.00 85.44 367 THR A CA 1
ATOM 2850 C C . THR A 1 367 ? -8.969 10.807 36.845 1.00 85.44 367 THR A C 1
ATOM 2852 O O . THR A 1 367 ? -7.864 10.899 37.371 1.00 85.44 367 THR A O 1
ATOM 2855 N N . PHE A 1 368 ? -9.195 10.123 35.721 1.00 80.81 368 PHE A N 1
ATOM 2856 C CA . PHE A 1 368 ? -8.170 9.422 34.936 1.00 80.81 368 PHE A CA 1
ATOM 2857 C C . PHE A 1 368 ? -7.669 10.231 33.728 1.00 80.81 368 PHE A C 1
ATOM 2859 O O . PHE A 1 368 ? -6.980 9.705 32.863 1.00 80.81 368 PHE A O 1
ATOM 2866 N N . ASN A 1 369 ? -8.021 11.515 33.671 1.00 75.88 369 ASN A N 1
ATOM 2867 C CA . ASN A 1 369 ? -7.689 12.396 32.563 1.00 75.88 369 ASN A CA 1
ATOM 2868 C C . ASN A 1 369 ? -6.907 13.581 33.115 1.00 75.88 369 ASN A C 1
ATOM 2870 O O . ASN A 1 369 ? -7.479 14.620 33.398 1.00 75.88 369 ASN A O 1
ATOM 2874 N N . CYS A 1 370 ? -5.625 13.400 33.411 1.00 77.56 370 CYS A N 1
ATOM 2875 C CA . CYS A 1 370 ? -4.884 14.375 34.219 1.00 77.56 370 CYS A CA 1
ATOM 2876 C C . CYS A 1 370 ? -4.260 15.508 33.401 1.00 77.56 370 CYS A C 1
ATOM 2878 O O . CYS A 1 370 ? -3.834 16.513 33.975 1.00 77.56 370 CYS A O 1
ATOM 2880 N N . GLY A 1 371 ? -4.240 15.362 32.077 1.00 72.25 371 GLY A N 1
ATOM 2881 C CA . GLY A 1 371 ? -3.799 16.379 31.143 1.00 72.25 371 GLY A CA 1
ATOM 2882 C C . GLY A 1 371 ? -4.937 17.168 30.509 1.00 72.25 371 GLY A C 1
ATOM 2883 O O . GLY A 1 371 ? -6.087 16.745 30.470 1.00 72.25 371 GLY A O 1
ATOM 2884 N N . ALA A 1 372 ? -4.595 18.354 30.004 1.00 68.69 372 ALA A N 1
ATOM 2885 C CA . ALA A 1 372 ? -5.532 19.248 29.324 1.00 68.69 372 ALA A CA 1
ATOM 2886 C C . ALA A 1 372 ? -5.906 18.786 27.903 1.00 68.69 372 ALA A C 1
ATOM 2888 O O . ALA A 1 372 ? -6.669 19.476 27.235 1.00 68.69 372 ALA A O 1
ATOM 2889 N N . VAL A 1 373 ? -5.336 17.675 27.426 1.00 82.00 373 VAL A N 1
ATOM 2890 C CA . VAL A 1 373 ? -5.584 17.140 26.087 1.00 82.00 373 VAL A CA 1
ATOM 2891 C C . VAL A 1 373 ? -6.023 15.691 26.236 1.00 82.00 373 VAL A C 1
ATOM 2893 O O . VAL A 1 373 ? -5.215 14.806 26.508 1.00 82.00 373 VAL A O 1
ATOM 2896 N N . ILE A 1 374 ? -7.327 15.481 26.107 1.00 82.12 374 ILE A N 1
ATOM 2897 C CA . ILE A 1 374 ? -7.959 14.171 26.209 1.00 82.12 374 ILE A CA 1
ATOM 2898 C C . ILE A 1 374 ? -8.421 13.804 24.808 1.00 82.12 374 ILE A C 1
ATOM 2900 O O . ILE A 1 374 ? -9.264 14.488 24.226 1.00 82.12 374 ILE A O 1
ATOM 2904 N N . GLU A 1 375 ? -7.870 12.728 24.272 1.00 82.19 375 GLU A N 1
ATOM 2905 C CA . GLU A 1 375 ? -8.435 12.062 23.117 1.00 82.19 375 GLU A CA 1
ATOM 2906 C C . GLU A 1 375 ? -9.527 11.117 23.591 1.00 82.19 375 GLU A C 1
ATOM 2908 O O . GLU A 1 375 ? -9.371 10.394 24.576 1.00 82.19 375 GLU A O 1
ATOM 2913 N N . VAL A 1 376 ? -10.662 11.135 22.904 1.00 83.69 376 VAL A N 1
ATOM 2914 C CA . VAL A 1 376 ? -11.770 10.267 23.260 1.00 83.69 376 VAL A CA 1
ATOM 2915 C C . VAL A 1 376 ? -12.128 9.415 22.049 1.00 83.69 376 VAL A C 1
ATOM 2917 O O . VAL A 1 376 ? -12.312 9.912 20.942 1.00 83.69 376 VAL A O 1
ATOM 2920 N N . GLY A 1 377 ? -12.189 8.105 22.256 1.00 82.44 377 GLY A N 1
ATOM 2921 C CA . GLY A 1 377 ? -12.435 7.105 21.224 1.00 82.44 377 GLY A CA 1
ATOM 2922 C C . GLY A 1 377 ? -13.775 6.402 21.415 1.00 82.44 377 GLY A C 1
ATOM 2923 O O . GLY A 1 377 ? -14.333 6.376 22.514 1.00 82.44 377 GLY A O 1
ATOM 2924 N N . PHE A 1 378 ? -14.276 5.774 20.352 1.00 85.62 378 PHE A N 1
ATOM 2925 C CA . PHE A 1 378 ? -15.450 4.905 20.411 1.00 85.62 378 PHE A CA 1
ATOM 2926 C C . PHE A 1 378 ? -15.291 3.701 19.502 1.00 85.62 378 PHE A C 1
ATOM 2928 O O . PHE A 1 378 ? -14.828 3.811 18.371 1.00 85.62 378 PHE A O 1
ATOM 2935 N N . ASN A 1 379 ? -15.727 2.551 19.999 1.00 81.69 379 ASN A N 1
ATOM 2936 C CA . ASN A 1 379 ? -15.732 1.303 19.264 1.00 81.69 379 ASN A CA 1
ATOM 2937 C C . ASN A 1 379 ? -16.984 0.497 19.620 1.00 81.69 379 ASN A C 1
ATOM 2939 O O . ASN A 1 379 ? -17.225 0.197 20.789 1.00 81.69 379 ASN A O 1
ATOM 2943 N N . ALA A 1 380 ? -17.767 0.108 18.617 1.00 81.94 380 ALA A N 1
ATOM 2944 C CA . ALA A 1 380 ? -18.910 -0.777 18.794 1.00 81.94 380 ALA A CA 1
ATOM 2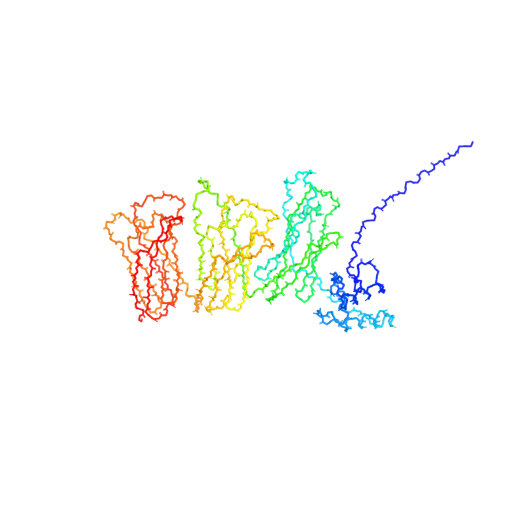945 C C . ALA A 1 380 ? -18.549 -2.203 18.350 1.00 81.94 380 ALA A C 1
ATOM 2947 O O . ALA A 1 380 ? -18.253 -2.448 17.182 1.00 81.94 380 ALA A O 1
ATOM 2948 N N . VAL A 1 381 ? -18.619 -3.165 19.273 1.00 79.62 381 VAL A N 1
ATOM 2949 C CA . VAL A 1 381 ? -18.353 -4.588 19.013 1.00 79.62 381 VAL A CA 1
ATOM 2950 C C . VAL A 1 381 ? -19.584 -5.410 19.386 1.00 79.62 381 VAL A C 1
ATOM 2952 O O . VAL A 1 381 ? -19.797 -5.753 20.551 1.00 79.62 381 VAL A O 1
ATOM 2955 N N . GLY A 1 382 ? -20.401 -5.742 18.383 1.00 86.12 382 GLY A N 1
ATOM 2956 C CA . GLY A 1 382 ? -21.698 -6.388 18.601 1.00 86.12 382 GLY A CA 1
ATOM 2957 C C . GLY A 1 382 ? -22.623 -5.488 19.423 1.00 86.12 382 GLY A C 1
ATOM 2958 O O . GLY A 1 382 ? -22.825 -4.331 19.071 1.00 86.12 382 GLY A O 1
ATOM 2959 N N . ASP A 1 383 ? -23.135 -6.008 20.541 1.00 92.19 383 ASP A N 1
ATOM 2960 C CA . ASP A 1 383 ? -23.974 -5.248 21.479 1.00 92.19 383 ASP A CA 1
ATOM 2961 C C . ASP A 1 383 ? -23.148 -4.489 22.540 1.00 92.19 383 ASP A C 1
ATOM 2963 O O . ASP A 1 383 ? -23.706 -3.965 23.502 1.00 92.19 383 ASP A O 1
ATOM 2967 N N . THR A 1 384 ? -21.818 -4.438 22.418 1.00 90.75 384 THR A N 1
ATOM 2968 C CA . THR A 1 384 ? -20.945 -3.716 23.356 1.00 90.75 384 THR A CA 1
ATOM 2969 C C . THR A 1 384 ? -20.485 -2.393 22.749 1.00 90.75 384 THR A C 1
ATOM 2971 O O . THR A 1 384 ? -19.890 -2.382 21.675 1.00 90.75 384 THR A O 1
ATOM 2974 N N . LEU A 1 385 ? -20.712 -1.286 23.454 1.00 91.69 385 LEU A N 1
ATOM 2975 C CA . LEU A 1 385 ? -20.249 0.057 23.104 1.00 91.69 385 LEU A CA 1
ATOM 2976 C C . LEU A 1 385 ? -19.074 0.416 24.006 1.00 91.69 385 LEU A C 1
ATOM 2978 O O . LEU A 1 385 ? -19.243 0.499 25.218 1.00 91.69 385 LEU A O 1
ATOM 2982 N N . ARG A 1 386 ? -17.891 0.620 23.441 1.00 92.56 386 ARG A N 1
ATOM 2983 C CA . ARG A 1 386 ? -16.692 0.993 24.190 1.00 92.56 386 ARG A CA 1
ATOM 2984 C C . ARG A 1 386 ? -16.358 2.442 23.929 1.00 92.56 386 ARG A C 1
ATOM 2986 O O . ARG A 1 386 ? -16.256 2.839 22.775 1.00 92.56 386 ARG A O 1
ATOM 2993 N N . PHE A 1 387 ? -16.165 3.191 24.998 1.00 92.25 387 PHE A N 1
ATOM 2994 C CA . PHE A 1 387 ? -15.685 4.560 24.984 1.00 92.25 387 PHE A CA 1
ATOM 2995 C C . PHE A 1 387 ? -14.299 4.573 25.613 1.00 92.25 387 PHE A C 1
ATOM 2997 O O . PHE A 1 387 ? -14.080 3.903 26.622 1.00 92.25 387 PHE A O 1
ATOM 3004 N N . TYR A 1 388 ? -13.370 5.295 25.008 1.00 89.94 388 TYR A N 1
ATOM 3005 C CA . TYR A 1 388 ? -11.991 5.390 25.471 1.00 89.94 388 TYR A CA 1
ATOM 3006 C C . TYR A 1 388 ? -11.706 6.833 25.827 1.00 89.94 388 TYR A C 1
ATOM 3008 O O . TYR A 1 388 ? -12.013 7.700 25.029 1.00 89.94 388 TYR A O 1
ATOM 3016 N N . GLU A 1 389 ? -11.125 7.084 26.987 1.00 91.12 389 GLU A N 1
ATOM 3017 C CA . GLU A 1 389 ? -10.651 8.392 27.423 1.00 91.12 389 GLU A CA 1
ATOM 3018 C C . GLU A 1 389 ? -9.144 8.287 27.613 1.00 91.12 389 GLU A C 1
ATOM 3020 O O . GLU A 1 389 ? -8.650 7.646 28.543 1.00 91.12 389 GLU A O 1
ATOM 3025 N N . ILE A 1 390 ? -8.402 8.832 26.664 1.00 86.81 390 ILE A N 1
ATOM 3026 C CA . ILE A 1 390 ? -6.957 8.708 26.604 1.00 86.81 390 ILE A CA 1
ATOM 3027 C C . ILE A 1 390 ? -6.378 10.093 26.820 1.00 86.81 390 ILE A C 1
ATOM 3029 O O . ILE A 1 390 ? -6.555 10.995 26.006 1.00 86.81 390 ILE A O 1
ATOM 3033 N N . ASN A 1 391 ? -5.665 10.275 27.922 1.00 85.31 391 ASN A N 1
ATOM 3034 C CA . ASN A 1 391 ? -4.863 11.473 28.080 1.00 85.31 391 ASN A CA 1
ATOM 3035 C C . ASN A 1 391 ? -3.632 11.386 27.163 1.00 85.31 391 ASN A C 1
ATOM 3037 O O . ASN A 1 391 ? -2.770 10.531 27.363 1.00 85.31 391 ASN A O 1
ATOM 3041 N N . ILE A 1 392 ? -3.555 12.285 26.183 1.00 81.81 392 ILE A N 1
ATOM 3042 C CA . ILE A 1 392 ? -2.455 12.368 25.208 1.00 81.81 392 ILE A CA 1
ATOM 3043 C C . ILE A 1 392 ? -1.492 13.523 25.519 1.00 81.81 392 ILE A C 1
ATOM 3045 O O . ILE A 1 392 ? -0.739 13.972 24.659 1.00 81.81 392 ILE A O 1
ATOM 3049 N N . SER A 1 393 ? -1.516 14.066 26.741 1.00 82.12 393 SER A N 1
ATOM 3050 C CA . SER A 1 393 ? -0.576 15.120 27.122 1.00 82.12 393 SER A CA 1
ATOM 3051 C C . SER A 1 393 ? 0.856 14.587 27.246 1.00 82.12 393 SER A C 1
ATOM 3053 O O . SER A 1 393 ? 1.106 13.706 28.064 1.00 82.12 393 SER A O 1
ATOM 3055 N N . GLU A 1 394 ? 1.806 15.196 26.532 1.00 77.00 394 GLU A N 1
ATOM 3056 C CA . GLU A 1 394 ? 3.238 14.838 26.586 1.00 77.00 394 GLU A CA 1
ATOM 3057 C C . GLU A 1 394 ? 3.894 15.080 27.962 1.00 77.00 394 GLU A C 1
ATOM 3059 O O . GLU A 1 394 ? 4.894 14.450 28.305 1.00 77.00 394 GLU A O 1
ATOM 3064 N N . GLU A 1 395 ? 3.357 16.001 28.771 1.00 77.75 395 GLU A N 1
ATOM 3065 C CA . GLU A 1 395 ? 3.891 16.292 30.104 1.00 77.75 395 GLU A CA 1
ATOM 3066 C C . GLU A 1 395 ? 3.153 15.507 31.192 1.00 77.75 395 GLU A C 1
ATOM 3068 O O . GLU A 1 395 ? 1.939 15.642 31.360 1.00 77.75 395 GLU A O 1
ATOM 3073 N N . TYR A 1 396 ? 3.915 14.761 32.002 1.00 70.88 396 TYR A N 1
ATOM 3074 C CA . TYR A 1 396 ? 3.425 14.151 33.238 1.00 70.88 396 TYR A CA 1
ATOM 3075 C C . TYR A 1 396 ? 2.828 15.233 34.146 1.00 70.88 396 TYR A C 1
ATOM 3077 O O . TYR A 1 396 ? 3.546 16.004 34.796 1.00 70.88 396 TYR A O 1
ATOM 3085 N N . MET A 1 397 ? 1.501 15.287 34.209 1.00 72.62 397 MET A N 1
ATOM 3086 C CA . MET A 1 397 ? 0.770 16.200 35.074 1.00 72.62 397 MET A CA 1
ATOM 3087 C C . MET A 1 397 ? 0.180 15.430 36.246 1.00 72.62 397 MET A C 1
ATOM 3089 O O . MET A 1 397 ? -0.564 14.465 36.088 1.00 72.62 397 MET A O 1
ATOM 3093 N N . ALA A 1 398 ? 0.495 15.882 37.462 1.00 77.31 398 ALA A N 1
ATOM 3094 C CA . ALA A 1 398 ? -0.221 15.411 38.634 1.00 77.31 398 ALA A CA 1
ATOM 3095 C C . ALA A 1 398 ? -1.714 15.726 38.458 1.00 77.31 398 ALA A C 1
ATOM 3097 O O . ALA A 1 398 ? -2.068 16.865 38.155 1.00 77.31 398 ALA A O 1
ATOM 3098 N N . CYS A 1 399 ? -2.572 14.726 38.674 1.00 74.75 399 CYS A N 1
ATOM 3099 C CA . CYS A 1 399 ? -4.030 14.841 38.619 1.00 74.75 399 CYS A CA 1
ATOM 3100 C C . CYS A 1 399 ? -4.549 15.796 39.710 1.00 74.75 399 CYS A C 1
ATOM 3102 O O . CYS A 1 399 ? -4.994 15.393 40.798 1.00 74.75 399 CYS A O 1
ATOM 3104 N N . ASP A 1 400 ? -4.429 17.094 39.455 1.00 77.44 400 ASP A N 1
ATOM 3105 C CA . ASP A 1 400 ? -4.849 18.156 40.363 1.00 77.44 400 ASP A CA 1
ATOM 3106 C C . ASP A 1 400 ? -6.292 18.607 40.096 1.00 77.44 400 ASP A C 1
ATOM 3108 O O . ASP A 1 400 ? -6.885 19.283 40.943 1.00 77.44 400 ASP A O 1
ATOM 3112 N N . CYS A 1 401 ? -6.894 18.147 38.996 1.00 80.88 401 CYS A N 1
ATOM 3113 C CA . CYS A 1 401 ? -8.303 18.338 38.671 1.00 80.88 401 CYS A CA 1
ATOM 3114 C C . CYS A 1 401 ? -8.962 17.109 38.046 1.00 80.88 401 CYS A C 1
ATOM 3116 O O . CYS A 1 401 ? -8.292 16.170 37.624 1.00 80.88 401 CYS A O 1
ATOM 3118 N N . SER A 1 402 ? -10.294 17.133 38.063 1.00 85.88 402 SER A N 1
ATOM 3119 C CA . SER A 1 402 ? -11.169 16.246 37.304 1.00 85.88 402 SER A CA 1
ATOM 3120 C C . SER A 1 402 ? -11.704 16.979 36.073 1.00 85.88 402 SER A C 1
ATOM 3122 O O . SER A 1 402 ? -11.682 18.214 36.020 1.00 85.88 402 SER A O 1
ATOM 3124 N N . PHE A 1 403 ? -12.184 16.224 35.092 1.00 86.75 403 PHE A N 1
ATOM 3125 C CA . PHE A 1 403 ? -12.769 16.755 33.862 1.00 86.75 403 PHE A CA 1
ATOM 3126 C C . PHE A 1 403 ? -14.140 16.124 33.650 1.00 86.75 403 PHE A C 1
ATOM 3128 O O . PHE A 1 403 ? -14.308 14.935 33.912 1.00 86.75 403 PHE A O 1
ATOM 3135 N N . ASP A 1 404 ? -15.108 16.892 33.161 1.00 89.19 404 ASP A N 1
ATOM 3136 C CA . ASP A 1 404 ? -16.310 16.300 32.588 1.00 89.19 404 ASP A CA 1
ATOM 3137 C C . ASP A 1 404 ? -16.027 16.022 31.114 1.00 89.19 404 ASP A C 1
ATOM 3139 O O . ASP A 1 404 ? -15.829 16.958 30.338 1.00 89.19 404 ASP A O 1
ATOM 3143 N N . VAL A 1 405 ? -15.993 14.747 30.733 1.00 89.44 405 VAL A N 1
ATOM 3144 C CA . VAL A 1 405 ? -15.809 14.321 29.344 1.00 89.44 405 VAL A CA 1
ATOM 3145 C C . VAL A 1 405 ? -17.173 14.063 28.732 1.00 89.44 405 VAL A C 1
ATOM 3147 O O . VAL A 1 405 ? -17.987 13.321 29.281 1.00 89.44 405 VAL A O 1
ATOM 3150 N N . THR A 1 406 ? -17.449 14.679 27.589 1.00 89.00 406 THR A N 1
ATOM 3151 C CA . THR A 1 406 ? -18.716 14.491 26.877 1.00 89.00 406 THR A CA 1
ATOM 3152 C C . THR A 1 406 ? -18.460 13.953 25.484 1.00 89.00 406 THR A C 1
ATOM 3154 O O . THR A 1 406 ? -17.662 14.535 24.762 1.00 89.00 406 THR A O 1
ATOM 3157 N N . GLY A 1 407 ? -19.134 12.865 25.110 1.00 88.12 407 GLY A N 1
ATOM 3158 C CA . GLY A 1 407 ? -19.053 12.254 23.784 1.00 88.12 407 GLY A CA 1
ATOM 3159 C C . GLY A 1 407 ? -20.432 12.083 23.162 1.00 88.12 407 GLY A C 1
ATOM 3160 O O . GLY A 1 407 ? -21.408 11.817 23.864 1.00 88.12 407 GLY A O 1
ATOM 3161 N N . ARG A 1 408 ? -20.534 12.235 21.841 1.00 87.25 408 ARG A N 1
ATOM 3162 C CA . ARG A 1 408 ? -21.789 12.022 21.104 1.00 87.25 408 ARG A CA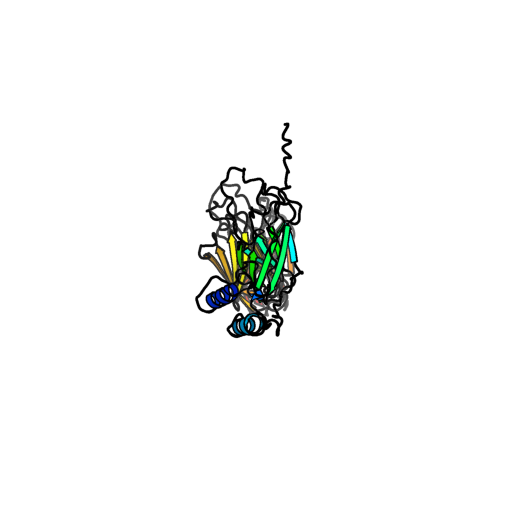 1
ATOM 3163 C C . ARG A 1 408 ? -21.617 11.011 19.987 1.00 87.25 408 ARG A C 1
ATOM 3165 O O . ARG A 1 408 ? -20.846 11.240 19.059 1.00 87.25 408 ARG A O 1
ATOM 3172 N N . VAL A 1 409 ? -22.390 9.934 20.056 1.00 85.75 409 VAL A N 1
ATOM 3173 C CA . VAL A 1 409 ? -22.459 8.891 19.031 1.00 85.75 409 VAL A CA 1
ATOM 3174 C C . VAL A 1 409 ? -23.767 9.051 18.275 1.00 85.75 409 VAL A C 1
ATOM 3176 O O . VAL A 1 409 ? -24.841 8.886 18.852 1.00 85.75 409 VAL A O 1
ATOM 3179 N N . TYR A 1 410 ? -23.681 9.376 16.991 1.00 83.69 410 TYR A N 1
ATOM 3180 C CA . TYR A 1 410 ? -24.849 9.590 16.141 1.00 83.69 410 TYR A CA 1
ATOM 3181 C C . TYR A 1 410 ? -25.245 8.309 15.412 1.00 83.69 410 TYR A C 1
ATOM 3183 O O . TYR A 1 410 ? -24.421 7.426 15.178 1.00 83.69 410 TYR A O 1
ATOM 3191 N N . ASN A 1 411 ? -26.511 8.240 15.008 1.00 83.50 411 ASN A N 1
ATOM 3192 C CA . ASN A 1 411 ? -27.101 7.162 14.217 1.00 83.50 411 ASN A CA 1
ATOM 3193 C C . ASN A 1 411 ? -26.963 5.767 14.851 1.00 83.50 411 ASN A C 1
ATOM 3195 O O . ASN A 1 411 ? -26.910 4.761 14.142 1.00 83.50 411 ASN A O 1
ATOM 3199 N N . ILE A 1 412 ? -26.926 5.684 16.183 1.00 86.06 412 ILE A N 1
ATOM 3200 C CA . ILE A 1 412 ? -26.934 4.393 16.871 1.00 86.06 412 ILE A CA 1
ATOM 3201 C C . ILE A 1 412 ? -28.345 3.796 16.839 1.00 86.06 412 ILE A C 1
ATOM 3203 O O . ILE A 1 412 ? -29.334 4.463 17.159 1.00 86.06 412 ILE A O 1
ATOM 3207 N N . ALA A 1 413 ? -28.442 2.539 16.408 1.00 87.12 413 ALA A N 1
ATOM 3208 C CA . ALA A 1 413 ? -29.720 1.848 16.309 1.00 87.12 413 ALA A CA 1
ATOM 3209 C C . ALA A 1 413 ? -30.354 1.641 17.704 1.00 87.12 413 ALA A C 1
ATOM 3211 O O . ALA A 1 413 ? -29.631 1.406 18.674 1.00 87.12 413 ALA A O 1
ATOM 3212 N N . PRO A 1 414 ? -31.696 1.673 17.823 1.00 92.31 414 PRO A N 1
ATOM 3213 C CA . PRO A 1 414 ? -32.379 1.270 19.049 1.00 92.31 414 PRO A CA 1
ATOM 3214 C C . PRO A 1 414 ? -32.049 -0.181 19.419 1.00 92.31 414 PRO A C 1
ATOM 3216 O O . PRO A 1 414 ? -32.017 -1.063 18.555 1.00 92.31 414 PRO A O 1
ATOM 3219 N N . GLY A 1 415 ? -31.828 -0.453 20.703 1.00 93.75 415 GLY A N 1
ATOM 3220 C CA . GLY A 1 415 ? -31.358 -1.760 21.159 1.00 93.75 415 GLY A CA 1
ATOM 3221 C C . GLY A 1 415 ? -30.908 -1.791 22.616 1.00 93.75 415 GLY A C 1
ATOM 3222 O O . GLY A 1 415 ? -30.910 -0.783 23.317 1.00 93.75 415 GLY A O 1
ATOM 3223 N N . SER A 1 416 ? -30.533 -2.980 23.087 1.00 96.19 416 SER A N 1
ATOM 3224 C CA . SER A 1 416 ? -29.935 -3.171 24.410 1.00 96.19 416 SER A CA 1
ATOM 3225 C C . SER A 1 416 ? -28.436 -3.359 24.244 1.00 96.19 416 SER A C 1
ATOM 3227 O O . SER A 1 416 ? -28.019 -4.326 23.618 1.00 96.19 416 SER A O 1
ATOM 3229 N N . TYR A 1 417 ? -27.649 -2.489 24.866 1.00 95.12 417 TYR A N 1
ATOM 3230 C CA . TYR A 1 417 ? -26.198 -2.471 24.741 1.00 95.12 417 TYR A CA 1
ATOM 3231 C C . TYR A 1 417 ? -25.508 -2.598 26.098 1.00 95.12 417 TYR A C 1
ATOM 3233 O O . TYR A 1 417 ? -26.060 -2.226 27.134 1.00 95.12 417 TYR A O 1
ATOM 3241 N N . VAL A 1 418 ? -24.277 -3.100 26.100 1.00 96.25 418 VAL A N 1
ATOM 3242 C CA . VAL A 1 418 ? -23.338 -2.994 27.221 1.00 96.25 418 VAL A CA 1
ATOM 3243 C C . VAL A 1 418 ? -22.388 -1.843 26.913 1.00 96.25 418 VAL A C 1
ATOM 3245 O O . VAL A 1 418 ? -21.538 -1.974 26.043 1.00 96.25 418 VAL A O 1
ATOM 3248 N N . ALA A 1 419 ? -22.535 -0.720 27.604 1.00 95.00 419 ALA A N 1
ATOM 3249 C CA . ALA A 1 419 ? -21.598 0.387 27.523 1.00 95.00 419 ALA A CA 1
ATOM 3250 C C . ALA A 1 419 ? -20.430 0.167 28.493 1.00 95.00 419 ALA A C 1
ATOM 3252 O O . ALA A 1 419 ? -20.645 -0.169 29.659 1.00 95.00 419 ALA A O 1
ATOM 3253 N N . GLU A 1 420 ? -19.208 0.324 27.999 1.00 95.94 420 GLU A N 1
ATOM 3254 C CA . GLU A 1 420 ? -17.951 0.223 28.738 1.00 95.94 420 GLU A CA 1
ATOM 3255 C C . GLU A 1 420 ? -17.166 1.521 28.528 1.00 95.94 420 GLU A C 1
ATOM 3257 O O . GLU A 1 420 ? -16.956 1.929 27.388 1.00 95.94 420 GLU A O 1
ATOM 3262 N N . VAL A 1 421 ? -16.723 2.162 29.610 1.00 94.19 421 VAL A N 1
ATOM 3263 C CA . VAL A 1 421 ? -15.812 3.315 29.544 1.00 94.19 421 VAL A CA 1
ATOM 3264 C C . VAL A 1 421 ? -14.449 2.879 30.035 1.00 94.19 421 VAL A C 1
ATOM 3266 O O . VAL A 1 421 ? -14.323 2.385 31.156 1.00 94.19 421 VAL A O 1
ATOM 3269 N N . TYR A 1 422 ? -13.442 3.060 29.197 1.00 93.56 422 TYR A N 1
ATOM 3270 C CA . TYR A 1 422 ? -12.044 2.815 29.500 1.00 93.56 422 TYR A CA 1
ATOM 3271 C C . TYR A 1 422 ? -11.311 4.142 29.609 1.00 93.56 422 TYR A C 1
ATOM 3273 O O . TYR A 1 422 ? -11.565 5.035 28.809 1.00 93.56 422 TYR A O 1
ATOM 3281 N N . ALA A 1 423 ? -10.383 4.257 30.553 1.00 92.12 423 ALA A N 1
ATOM 3282 C CA . ALA A 1 423 ? -9.503 5.414 30.637 1.00 92.12 423 ALA A CA 1
ATOM 3283 C C . ALA A 1 423 ? -8.050 5.005 30.897 1.00 92.12 423 ALA A C 1
ATOM 3285 O O . ALA A 1 423 ? -7.805 3.996 31.570 1.00 92.12 423 ALA A O 1
ATOM 3286 N N . ARG A 1 424 ? -7.098 5.796 30.391 1.00 89.75 424 ARG A N 1
ATOM 3287 C CA . ARG A 1 424 ? -5.672 5.730 30.759 1.00 89.75 424 ARG A CA 1
ATOM 3288 C C . ARG A 1 424 ? -5.111 7.139 30.980 1.00 89.75 424 ARG A C 1
ATOM 3290 O O . ARG A 1 424 ? -5.430 8.055 30.224 1.00 89.75 424 ARG A O 1
ATOM 3297 N N . ASN A 1 425 ? -4.285 7.298 32.018 1.00 84.94 425 ASN A N 1
ATOM 3298 C CA . ASN A 1 425 ? -3.671 8.587 32.373 1.00 84.94 425 ASN A CA 1
ATOM 3299 C C . ASN A 1 425 ? -2.479 8.941 31.481 1.00 84.94 425 ASN A C 1
ATOM 3301 O O . ASN A 1 425 ? -2.186 10.123 31.309 1.00 84.94 425 ASN A O 1
ATOM 3305 N N . GLU A 1 426 ? -1.773 7.928 30.992 1.00 81.75 426 GLU A N 1
ATOM 3306 C CA . GLU A 1 426 ? -0.577 8.037 30.164 1.00 81.75 426 GLU A CA 1
ATOM 3307 C C . GLU A 1 426 ? -0.672 7.012 29.029 1.00 81.75 426 GLU A C 1
ATOM 3309 O O . GLU A 1 426 ? -1.351 5.994 29.203 1.00 81.75 426 GLU A O 1
ATOM 3314 N N . PRO A 1 427 ? -0.003 7.241 27.885 1.00 74.38 427 PRO A N 1
ATOM 3315 C CA . PRO A 1 427 ? 0.026 6.279 26.783 1.00 74.38 427 PRO A CA 1
ATOM 3316 C C . PRO A 1 427 ? 0.468 4.874 27.225 1.00 74.38 427 PRO A C 1
ATOM 3318 O O . PRO A 1 427 ? -0.157 3.886 26.839 1.00 74.38 427 PRO A O 1
ATOM 3321 N N . ASP A 1 428 ? 1.462 4.804 28.115 1.00 77.69 428 ASP A N 1
ATOM 3322 C CA . ASP A 1 428 ? 2.033 3.551 28.627 1.00 77.69 428 ASP A CA 1
ATOM 3323 C C . ASP A 1 428 ? 1.178 2.883 29.723 1.00 77.69 428 ASP A C 1
ATOM 3325 O O . ASP A 1 428 ? 1.415 1.728 30.091 1.00 77.69 428 ASP A O 1
ATOM 3329 N N . ASP A 1 429 ? 0.188 3.591 30.281 1.00 81.50 429 ASP A N 1
ATOM 3330 C CA . ASP A 1 429 ? -0.677 3.031 31.316 1.00 81.50 429 ASP A CA 1
ATOM 3331 C C . ASP A 1 429 ? -1.681 2.038 30.703 1.00 81.50 429 ASP A C 1
ATOM 3333 O O . ASP A 1 429 ? -2.288 2.304 29.658 1.00 81.50 429 ASP A O 1
ATOM 3337 N N . PRO A 1 430 ? -1.954 0.903 31.372 1.00 84.38 430 PRO A N 1
ATOM 3338 C CA . PRO A 1 430 ? -2.967 -0.028 30.901 1.00 84.38 430 PRO A CA 1
ATOM 3339 C C . PRO A 1 430 ? -4.349 0.635 30.901 1.00 84.38 430 PRO A C 1
ATOM 3341 O O . PRO A 1 430 ? -4.724 1.309 31.862 1.00 84.38 430 PRO A O 1
ATOM 3344 N N . LEU A 1 431 ? -5.156 0.367 29.870 1.00 88.12 431 LEU A N 1
ATOM 3345 C CA . LEU A 1 431 ? -6.553 0.807 29.826 1.00 88.12 431 LEU A CA 1
ATOM 3346 C C . LEU A 1 431 ? -7.346 0.225 31.006 1.00 88.12 431 LEU A C 1
ATOM 3348 O O . LEU A 1 431 ? -7.505 -0.992 31.144 1.00 88.12 431 LEU A O 1
ATOM 3352 N N . LEU A 1 432 ? -7.896 1.103 31.842 1.00 92.12 432 LEU A N 1
ATOM 3353 C CA . LEU A 1 432 ? -8.694 0.733 33.006 1.00 92.12 432 LEU A CA 1
ATOM 3354 C C . LEU A 1 432 ? -10.181 0.858 32.689 1.00 92.12 432 LEU A C 1
ATOM 3356 O O . LEU A 1 432 ? -10.640 1.912 32.270 1.00 92.12 432 LEU A O 1
ATOM 3360 N N . LEU A 1 433 ? -10.951 -0.203 32.943 1.00 93.50 433 LEU A N 1
ATOM 3361 C CA . LEU A 1 433 ? -12.412 -0.154 32.866 1.00 93.50 433 LEU A CA 1
ATOM 3362 C C . LEU A 1 433 ? -12.963 0.687 34.029 1.00 93.50 433 LEU A C 1
ATOM 3364 O O . LEU A 1 433 ? -12.938 0.248 35.183 1.00 93.50 433 LEU A O 1
ATOM 3368 N N . VAL A 1 434 ? -13.462 1.879 33.717 1.00 93.19 434 VAL A N 1
ATOM 3369 C CA . VAL A 1 434 ? -13.958 2.875 34.677 1.00 93.19 434 VAL A CA 1
ATOM 3370 C C . VAL A 1 434 ? -15.447 2.696 34.954 1.00 93.19 434 VAL A C 1
ATOM 3372 O O . VAL A 1 434 ? -15.879 2.773 36.104 1.00 93.19 434 VAL A O 1
ATOM 3375 N N . ASP A 1 435 ? -16.226 2.400 33.913 1.00 95.38 435 ASP A N 1
ATOM 3376 C CA . ASP A 1 435 ? -17.659 2.137 34.017 1.00 95.38 435 ASP A CA 1
ATOM 3377 C C . ASP A 1 435 ? -18.083 0.979 33.114 1.00 95.38 435 ASP A C 1
ATOM 3379 O O . ASP A 1 435 ? -17.498 0.740 32.056 1.00 95.38 435 ASP A O 1
ATOM 3383 N N . ARG A 1 436 ? -19.110 0.246 33.552 1.00 96.31 436 ARG A N 1
ATOM 3384 C CA . ARG A 1 436 ? -19.755 -0.797 32.755 1.00 96.31 436 ARG A CA 1
ATOM 3385 C C . ARG A 1 436 ? -21.233 -0.881 33.093 1.00 96.31 436 ARG A C 1
ATOM 3387 O O . ARG A 1 436 ? -21.603 -1.370 34.165 1.00 96.31 436 ARG A O 1
ATOM 3394 N N . GLN A 1 437 ? -22.078 -0.491 32.149 1.00 96.62 437 GLN A N 1
ATOM 3395 C CA . GLN A 1 437 ? -23.521 -0.424 32.338 1.00 96.62 437 GLN A CA 1
ATOM 3396 C C . GLN A 1 437 ? -24.275 -1.031 31.154 1.00 96.62 437 GLN A C 1
ATOM 3398 O O . GLN A 1 437 ? -23.922 -0.841 29.998 1.00 96.62 437 GLN A O 1
ATOM 3403 N N . THR A 1 438 ? -25.369 -1.745 31.428 1.00 96.50 438 THR A N 1
ATOM 3404 C CA . THR A 1 438 ? -26.342 -2.077 30.381 1.00 96.50 438 THR A CA 1
ATOM 3405 C C . THR A 1 438 ? -27.253 -0.878 30.140 1.00 96.50 438 THR A C 1
ATOM 3407 O O . THR A 1 438 ? -27.927 -0.426 31.071 1.00 96.50 438 THR A O 1
ATOM 3410 N N . ILE A 1 439 ? -27.290 -0.386 28.905 1.00 96.25 439 ILE A N 1
ATOM 3411 C CA . ILE A 1 439 ? -28.155 0.710 28.466 1.00 96.25 439 ILE A CA 1
ATOM 3412 C C . ILE A 1 439 ? -29.177 0.192 27.454 1.00 96.25 439 ILE A C 1
ATOM 3414 O O . ILE A 1 439 ? -28.902 -0.731 26.690 1.00 96.25 439 ILE A O 1
ATOM 3418 N N . VAL A 1 440 ? -30.375 0.770 27.469 1.00 95.56 440 VAL A N 1
ATOM 3419 C CA . VAL A 1 440 ? -31.436 0.460 26.506 1.00 95.56 440 VAL A CA 1
ATOM 3420 C C . VAL A 1 440 ? -31.751 1.745 25.758 1.00 95.56 440 VAL A C 1
ATOM 3422 O O . VAL A 1 440 ? -32.106 2.746 26.377 1.00 95.56 440 VAL A O 1
ATOM 3425 N N . LEU A 1 441 ? -31.565 1.708 24.445 1.00 94.56 441 LEU A N 1
ATOM 3426 C CA . LEU A 1 441 ? -31.844 2.796 23.519 1.00 94.56 441 LEU A CA 1
ATOM 3427 C C . LEU A 1 441 ? -33.237 2.528 22.937 1.00 94.56 441 LEU A C 1
ATOM 3429 O O . LEU A 1 441 ? -33.401 1.569 22.179 1.00 94.56 441 LEU A O 1
ATOM 3433 N N . GLU A 1 442 ? -34.239 3.292 23.387 1.00 93.00 442 GLU A N 1
ATOM 3434 C CA . GLU A 1 442 ? -35.658 3.135 23.006 1.00 93.00 442 GLU A CA 1
ATOM 3435 C C . GLU A 1 442 ? -36.065 3.947 21.775 1.00 93.00 442 GLU A C 1
ATOM 3437 O O . GLU A 1 442 ? -35.632 5.117 21.664 1.00 93.00 442 GLU A O 1
#

Foldseek 3Di:
DDDDDPDPPDPPPPPDPPQDDDAQQCQVSPNDRDVVSLVQLCCVAPVVHDDGLDPLSQQQVPPQADSDPVSSVSCCVCPPVPPHPGDRPSDWDFQPQKFKDKADFPPPPDPPNPPFDFLFWEWAAFAQKIKIKGPQAQPQQDPAKDWTWTDGRQEIETEIDHPDDDGGRPGGIIIMMMRGDHDFAKHKYWYAYHVRDTRDIYIATNHNWGKDKDKAPFDADPPPDDDQFQWDWDWAAADQKIKIKTPSQQLQQAPDWDWHWDDDPQETEIEIENSDDPDDRHRRGGIIMMIMTGDDAFAKHWYWYWYHDDPPDDTDTRDIDIAGRHHGRQDQDDKDKPFFDQDDPDDFDWDWDAPQFKIKIKTPQAQQQQDPDWDWGWGDDPQEIEIETEHPDPDDGDSRGGIIIMIMGGRDDFAKHWYWYWYHNHPSGDTDTPDIDIDGHD

Radius of gyration: 30.05 Å; Cα contacts (8 Å, |Δi|>4): 1018; chains: 1; bounding box: 102×47×93 Å

Sequence (442 aa):
MKKWMFLFVLPLMLAGSVQAEPACGDFDLSGVIDISDIVYLVDFMFSGGPPLPFPGTADCDGAGGDIDISTLICWVECWFVFEGICTPQCSFVEFNDHSENSGQCLDSMGADSGPARDRGMYIVAVGNEIHVYHPEAYYQCCLGYNVQYYRYGNHFIGYEADTNELCDCYCPFDLESTIHNLSPGEYIVTLIDIDGNLEGVDTAVVATGAIYFDVGECVPDPKGPPEWGDPIIYYLWQSGVLTMVHENAWFNCAADLMLDLEIVGDTLRFHERNVNGDFPVPCMCYYELTSIVEGLPPGSYVAEVYNQDYPWEESLLLDRRNIHLPAGDSSMSEFGDSGCLSRGGGRSVVNYEYNGDTLNLQHFDATFNCGAVIEVGFNAVGDTLRFYEINISEEYMACDCSFDVTGRVYNIAPGSYVAEVYARNEPDDPLLLVDRQTIVLE

Nearest PDB structures (foldseek):
  7sqc-assembly1_O0  TM=1.438E-01  e=1.835E-02  Chlamydomonas reinhardtii
  7sqc-assembly1_O1  TM=1.441E-01  e=9.609E-02  Chlamydomonas reinhardtii
  7k0z-assembly1_D  TM=2.195E-01  e=7.942E+00  Monodelphis domestica
  6s2b-assembly1_A  TM=1.255E-01  e=1.435E+00  Schwanniomyces occidentalis